Protein AF-A0A1H7ZBJ6-F1 (afdb_monomer_lite)

Secondary structure (DSSP, 8-state):
--EEEE-TTTTTTS---SS---TTSHHHHHHHHHHHHHGGGT-EEEEESSSSSEEEEEEEGGG-SSSEE-TTEEEEEEEEE-GGGTTSSHHHHHHHHHHHHHHHTT--EEEEEEESS--TTS--HHHHHHTT-EEEEEETTTEEEEEEESSTTPPPPEE-GGGSS-B-S--SEEEEE-TTSTTHHHHHHHHHHHHHHTT--EEEEE--SHHHHHT-SSS--SEEEEETTEEEESSPP-HHHHHHHHH------EEEEEHHHHHHHTT--GGGEEEEEEEETTS-EEEEEHHHHTT---EEEEEETTEEPPTTT-S-EEE-TTS-GGG---SEEEEEEEE--S-----BSEEEEHHHHHTTSPPEEETTEEEEEHHHHHHHHT--TT---EEEEETTS-EEEE-HHHHHT-EEESSSTT-S-EE-TTS-GGG-BSSEEEEEETTEEEE-HHHHHHHH--EEETTEEEEEHHHHHHHTTBPP-SEEEEEETTS-EEEEEGGGGGGEEEEE-TTS-EEEEETTS-GGG--BSEEEEEE-

InterPro domains:
  IPR000572 Oxidoreductase, molybdopterin-binding domain [PF00174] (250-341)
  IPR016181 Acyl-CoA N-acyltransferase [SSF55729] (65-116)
  IPR025685 YoaP-like domain [PF14268] (201-244)
  IPR036374 Oxidoreductase, molybdopterin-binding domain superfamily [G3DSA:3.90.420.10] (235-362)
  IPR036374 Oxidoreductase, molybdopterin-binding domain superfamily [SSF56524] (249-339)

Sequence (536 aa):
MNIITLTKNNLEQEHICCAISNSKDSQVASKKQWLYRTFDDGLVFKKCDVRGKCFIEYIPAEKAWSPIEGNGYMFINCLWVSGQFKGQGFSNLLLEECIKDSKEKGKNGLVVLSSKKKLPYLSDPGFLKHKGFLLADTAKPYYELMHLPFCENIAAPHFKRHVKTPHIAEPGFVLYYTNQCPFTAKYVPIIESLAKQKAIPFKSIRFETAEQAQNSPAPYTSYSLFYNGEFVTHEILNDKKFDKVLAGESTITVTGADFNKLLEKHKLSQDKLQSLRFEAVDGYSMEIPSELLANRQILLVYSVDSKPLTEKEAPIWVVIPEERAMYWVKNIQYIHLNETAASAAVAAGKITFMETAFQKLTSADYDGEKTVLGKELLETAGMNEKTAKLTIFAADGLIKSETFQILSSAQISTEGEYAPKITGDKIPEGMRVKNLLSICADENALVSFNSCLVATGSTTMGEKTGIAVSKLFKLLSMNEAEFYTFTAADGYTKDIAKSDIAKGIILMNDKGELETYFDGLPKNTCVRNLASIIAK

Radius of gyration: 27.86 Å; chains: 1; bounding box: 60×69×72 Å

Structure (mmCIF, N/CA/C/O backbone):
data_AF-A0A1H7ZBJ6-F1
#
_entry.id   AF-A0A1H7ZBJ6-F1
#
loop_
_atom_site.group_PDB
_atom_site.id
_atom_site.type_symbol
_atom_site.label_atom_id
_atom_site.label_alt_id
_atom_site.label_comp_id
_atom_site.label_asym_id
_atom_site.label_entity_id
_atom_site.label_seq_id
_atom_site.pdbx_PDB_ins_code
_atom_site.Cartn_x
_atom_site.Cartn_y
_atom_site.Cartn_z
_atom_site.occupancy
_atom_site.B_iso_or_equiv
_atom_site.auth_seq_id
_atom_site.auth_comp_id
_atom_site.auth_asym_id
_atom_site.auth_atom_id
_atom_site.pdbx_PDB_model_num
ATOM 1 N N . MET A 1 1 ? 2.958 20.334 13.384 1.00 86.50 1 MET A N 1
ATOM 2 C CA . MET A 1 1 ? 4.095 19.704 12.678 1.00 86.50 1 MET A CA 1
ATOM 3 C C . MET A 1 1 ? 4.821 20.792 11.915 1.00 86.50 1 MET A C 1
ATOM 5 O O . MET A 1 1 ? 4.167 21.474 11.136 1.00 86.50 1 MET A O 1
ATOM 9 N N . ASN A 1 2 ? 6.118 20.978 12.157 1.00 91.62 2 ASN A N 1
ATOM 10 C CA . ASN A 1 2 ? 6.912 21.977 11.437 1.00 91.62 2 ASN A CA 1
ATOM 11 C C . ASN A 1 2 ? 7.327 21.434 10.066 1.00 91.62 2 ASN A C 1
ATOM 13 O O . ASN A 1 2 ? 7.539 20.227 9.917 1.00 91.62 2 ASN A O 1
ATOM 17 N N . ILE A 1 3 ? 7.439 22.319 9.074 1.00 94.81 3 ILE A N 1
ATOM 18 C CA . ILE A 1 3 ? 7.886 21.980 7.720 1.00 94.81 3 ILE A CA 1
ATOM 19 C C . ILE A 1 3 ? 9.188 22.715 7.419 1.00 94.81 3 ILE A C 1
ATOM 21 O O . ILE A 1 3 ? 9.282 23.930 7.568 1.00 94.81 3 ILE A O 1
ATOM 25 N N . ILE A 1 4 ? 10.178 21.961 6.954 1.00 95.06 4 ILE A N 1
ATOM 26 C CA . ILE A 1 4 ? 11.468 22.454 6.484 1.00 95.06 4 ILE A CA 1
ATOM 27 C C . ILE A 1 4 ? 11.458 22.433 4.959 1.00 95.06 4 ILE A C 1
ATOM 29 O O . ILE A 1 4 ? 11.169 21.404 4.343 1.00 95.06 4 ILE A O 1
ATOM 33 N N . THR A 1 5 ? 11.816 23.561 4.351 1.00 96.56 5 THR A N 1
ATOM 34 C CA . THR A 1 5 ? 12.123 23.625 2.919 1.00 96.56 5 THR A CA 1
ATOM 35 C C . THR A 1 5 ? 13.613 23.366 2.728 1.00 96.56 5 THR A C 1
ATOM 37 O O . THR A 1 5 ? 14.450 24.029 3.348 1.00 96.56 5 THR A O 1
ATOM 40 N N . LEU A 1 6 ? 13.954 22.390 1.889 1.00 95.69 6 LEU A N 1
ATOM 41 C CA . LEU A 1 6 ? 15.343 22.144 1.527 1.00 95.69 6 LEU A CA 1
ATOM 42 C C . LEU A 1 6 ? 15.814 23.176 0.507 1.00 95.69 6 LEU A C 1
ATOM 44 O O . LEU A 1 6 ? 15.103 23.540 -0.425 1.00 95.69 6 LEU A O 1
ATOM 48 N N . THR A 1 7 ? 17.045 23.617 0.697 1.00 95.88 7 THR A N 1
ATOM 49 C CA . THR A 1 7 ? 17.756 24.597 -0.116 1.00 95.88 7 THR A CA 1
ATOM 50 C C . THR A 1 7 ? 19.194 24.126 -0.280 1.00 95.88 7 THR A C 1
ATOM 52 O O . THR A 1 7 ? 19.665 23.276 0.475 1.00 95.88 7 THR A O 1
ATOM 55 N N . LYS A 1 8 ? 19.949 24.724 -1.204 1.00 95.62 8 LYS A N 1
ATOM 56 C CA . LYS A 1 8 ? 21.386 24.436 -1.346 1.00 95.62 8 LYS A CA 1
ATOM 57 C C . LYS A 1 8 ? 22.181 24.629 -0.043 1.00 95.62 8 LYS A C 1
ATOM 59 O O . LYS A 1 8 ? 23.172 23.937 0.154 1.00 95.62 8 LYS A O 1
ATOM 64 N N . ASN A 1 9 ? 21.729 25.518 0.846 1.00 95.94 9 ASN A N 1
ATOM 65 C CA . ASN A 1 9 ? 22.443 25.877 2.074 1.00 95.94 9 ASN A CA 1
ATOM 66 C C . ASN A 1 9 ? 22.239 24.880 3.222 1.00 95.94 9 ASN A C 1
ATOM 68 O O . ASN A 1 9 ? 23.135 24.738 4.050 1.00 95.94 9 ASN A O 1
ATOM 72 N N . ASN A 1 10 ? 21.075 24.222 3.290 1.00 93.75 10 ASN A N 1
ATOM 73 C CA . ASN A 1 10 ? 20.746 23.271 4.360 1.00 93.75 10 ASN A CA 1
ATOM 74 C C . ASN A 1 10 ? 20.728 21.801 3.894 1.00 93.75 10 ASN A C 1
ATOM 76 O O . ASN A 1 10 ? 20.567 20.900 4.713 1.00 93.75 10 ASN A O 1
ATOM 80 N N . LEU A 1 11 ? 20.901 21.534 2.592 1.00 91.38 11 LEU A N 1
ATOM 81 C CA . LEU A 1 11 ? 20.806 20.188 2.015 1.00 91.38 11 LEU A CA 1
ATOM 82 C C . LEU A 1 11 ? 21.788 19.192 2.646 1.00 91.38 11 LEU A C 1
ATOM 84 O O . LEU A 1 11 ? 21.481 18.001 2.748 1.00 91.38 11 LEU A O 1
ATOM 88 N N . GLU A 1 12 ? 22.971 19.649 3.060 1.00 87.19 12 GLU A N 1
ATOM 89 C CA . GLU A 1 12 ? 23.971 18.757 3.643 1.00 87.19 12 GLU A CA 1
ATOM 90 C C . GLU A 1 12 ? 23.647 18.341 5.077 1.00 87.19 12 GLU A C 1
ATOM 92 O O . GLU A 1 12 ? 23.831 17.177 5.440 1.00 87.19 12 GLU A O 1
ATOM 97 N N . GLN A 1 13 ? 23.085 19.256 5.858 1.00 86.75 13 GLN A N 1
ATOM 98 C CA . GLN A 1 13 ? 22.700 19.047 7.249 1.00 86.75 13 GLN A CA 1
ATOM 99 C C . GLN A 1 13 ? 21.374 18.287 7.349 1.00 86.75 13 GLN A C 1
ATOM 101 O O . GLN A 1 13 ? 21.197 17.440 8.225 1.00 86.75 13 GLN A O 1
ATOM 106 N N . GLU A 1 14 ? 20.451 18.564 6.430 1.00 86.94 14 GLU A N 1
ATOM 107 C CA . GLU A 1 14 ? 19.115 17.996 6.452 1.00 86.94 14 GLU A CA 1
ATOM 108 C C . GLU A 1 14 ? 19.060 16.560 5.924 1.00 86.94 14 GLU A C 1
ATOM 110 O O . GLU A 1 14 ? 19.729 16.147 4.971 1.00 86.94 14 GLU A O 1
ATOM 115 N N . HIS A 1 15 ? 18.159 15.786 6.523 1.00 82.56 15 HIS A N 1
ATOM 116 C CA . HIS A 1 15 ? 17.803 14.465 6.030 1.00 82.56 15 HIS A CA 1
ATOM 117 C C . HIS A 1 15 ? 16.749 14.573 4.917 1.00 82.56 15 HIS A C 1
ATOM 119 O O . HIS A 1 15 ? 15.627 15.012 5.155 1.00 82.56 15 HIS A O 1
ATOM 125 N N . ILE A 1 16 ? 17.084 14.107 3.713 1.00 77.31 16 ILE A N 1
ATOM 126 C CA . ILE A 1 16 ? 16.251 14.245 2.500 1.00 77.31 16 ILE A CA 1
ATOM 127 C C . ILE A 1 16 ? 15.274 13.080 2.261 1.00 77.31 16 ILE A C 1
ATOM 129 O O . ILE A 1 16 ? 14.495 13.126 1.321 1.00 77.31 16 ILE A O 1
ATOM 133 N N . CYS A 1 17 ? 15.306 12.053 3.121 1.00 62.91 17 CYS A N 1
ATOM 134 C CA . CYS A 1 17 ? 14.456 10.857 3.104 1.00 62.91 17 CYS A CA 1
ATOM 135 C C . CYS A 1 17 ? 14.591 9.875 1.914 1.00 62.91 17 CYS A C 1
ATOM 137 O O . CYS A 1 17 ? 14.537 10.266 0.758 1.00 62.91 17 CYS A O 1
ATOM 139 N N . CYS A 1 18 ? 14.672 8.567 2.247 1.00 55.09 18 CYS A N 1
ATOM 140 C CA . CYS A 1 18 ? 13.941 7.408 1.672 1.00 55.09 18 CYS A CA 1
ATOM 141 C C . CYS A 1 18 ? 14.473 6.104 2.316 1.00 55.09 18 CYS A C 1
ATOM 143 O O . CYS A 1 18 ? 15.289 5.418 1.726 1.00 55.09 18 CYS A O 1
ATOM 145 N N . ALA A 1 19 ? 14.062 5.744 3.538 1.00 49.75 19 ALA A N 1
ATOM 146 C CA . ALA A 1 19 ? 14.487 4.493 4.213 1.00 49.75 19 ALA A CA 1
ATOM 147 C C . ALA A 1 19 ? 15.999 4.319 4.516 1.00 49.75 19 ALA A C 1
ATOM 149 O O . ALA A 1 19 ? 16.403 3.236 4.928 1.00 49.75 19 ALA A O 1
ATOM 150 N N . ILE A 1 20 ? 16.826 5.352 4.334 1.00 57.94 20 ILE A N 1
ATOM 151 C CA . ILE A 1 20 ? 18.286 5.248 4.449 1.00 57.94 20 ILE A CA 1
ATOM 152 C C . ILE A 1 20 ? 18.761 6.054 5.656 1.00 57.94 20 ILE A C 1
ATOM 154 O O . ILE A 1 20 ? 18.597 7.272 5.710 1.00 57.94 20 ILE A O 1
ATOM 158 N N . SER A 1 21 ? 19.326 5.367 6.646 1.00 55.25 21 SER A N 1
ATOM 159 C CA . SER A 1 21 ? 19.764 5.967 7.910 1.00 55.25 21 SER A CA 1
ATOM 160 C C . SER A 1 21 ? 21.128 6.659 7.811 1.00 55.25 21 SER A C 1
ATOM 162 O O . SER A 1 21 ? 21.400 7.564 8.600 1.00 55.25 21 SER A O 1
ATOM 164 N N . ASN A 1 22 ? 21.972 6.278 6.847 1.00 66.44 22 ASN A N 1
ATOM 165 C CA . ASN A 1 22 ? 23.372 6.696 6.769 1.00 66.44 22 ASN A CA 1
ATOM 166 C C . ASN A 1 22 ? 23.609 7.755 5.678 1.00 66.44 22 ASN A C 1
ATOM 168 O O . ASN A 1 22 ? 23.353 7.510 4.502 1.00 66.44 22 ASN A O 1
ATOM 172 N N . SER A 1 23 ? 24.162 8.912 6.054 1.00 64.56 23 SER A N 1
ATOM 173 C CA . SER A 1 23 ? 24.515 9.998 5.126 1.00 64.56 23 SER A CA 1
ATOM 174 C C . SER A 1 23 ? 25.633 9.637 4.143 1.00 64.56 23 SER A C 1
ATOM 176 O O . SER A 1 23 ? 25.748 10.283 3.106 1.00 64.56 23 SER A O 1
ATOM 178 N N . LYS A 1 24 ? 26.426 8.597 4.438 1.00 68.31 24 LYS A N 1
ATOM 179 C CA . LYS A 1 24 ? 27.480 8.068 3.556 1.00 68.31 24 LYS A CA 1
ATOM 180 C C . LYS A 1 24 ? 26.977 7.037 2.538 1.00 68.31 24 LYS A C 1
ATOM 182 O O . LYS A 1 24 ? 27.772 6.530 1.753 1.00 68.31 24 LYS A O 1
ATOM 187 N N . ASP A 1 25 ? 25.692 6.690 2.561 1.00 80.44 25 ASP A N 1
ATOM 188 C CA . ASP A 1 25 ? 25.102 5.768 1.589 1.00 80.44 25 ASP A CA 1
ATOM 189 C C . ASP A 1 25 ? 25.050 6.427 0.197 1.00 80.44 25 ASP A C 1
ATOM 191 O O . ASP A 1 25 ? 24.640 7.586 0.053 1.00 80.44 25 ASP A O 1
ATOM 195 N N . SER A 1 26 ? 25.445 5.683 -0.839 1.00 81.00 26 SER A N 1
ATOM 196 C CA . SER A 1 26 ? 25.474 6.158 -2.229 1.00 81.00 26 SER A CA 1
ATOM 197 C C . SER A 1 26 ? 24.111 6.655 -2.715 1.00 81.00 26 SER A C 1
ATOM 199 O O . SER A 1 26 ? 24.044 7.555 -3.556 1.00 81.00 26 SER A O 1
ATOM 201 N N . GLN A 1 27 ? 23.024 6.127 -2.153 1.00 86.94 27 GLN A N 1
ATOM 202 C CA . GLN A 1 27 ? 21.656 6.553 -2.427 1.00 86.94 27 GLN A CA 1
ATOM 203 C C . GLN A 1 27 ? 21.387 7.984 -1.949 1.00 86.94 27 GLN A C 1
ATOM 205 O O . GLN A 1 27 ? 20.770 8.771 -2.670 1.00 86.94 27 GLN A O 1
ATOM 210 N N . VAL A 1 28 ? 21.882 8.346 -0.759 1.00 86.12 28 VAL A N 1
ATOM 211 C CA . VAL A 1 28 ? 21.732 9.700 -0.205 1.00 86.12 28 VAL A CA 1
ATOM 212 C C . VAL A 1 28 ? 22.555 10.680 -1.026 1.00 86.12 28 VAL A C 1
ATOM 214 O O . VAL A 1 28 ? 22.013 11.684 -1.485 1.00 86.12 28 VAL A O 1
ATOM 217 N N . ALA A 1 29 ? 23.828 10.364 -1.271 1.00 87.44 29 ALA A N 1
ATOM 218 C CA . ALA A 1 29 ? 24.718 11.222 -2.049 1.00 87.44 29 ALA A CA 1
ATOM 219 C C . ALA A 1 29 ? 24.167 11.486 -3.462 1.00 87.44 29 ALA A C 1
ATOM 221 O O . ALA A 1 29 ? 24.087 12.637 -3.894 1.00 87.44 29 ALA A O 1
ATOM 222 N N . SER A 1 30 ? 23.699 10.437 -4.148 1.00 89.94 30 SER A N 1
ATOM 223 C CA . SER A 1 30 ? 23.127 10.545 -5.496 1.00 89.94 30 SER A CA 1
ATOM 224 C C . SER A 1 30 ? 21.881 11.432 -5.531 1.00 89.94 30 SER A C 1
ATOM 226 O O . SER A 1 30 ? 21.745 12.273 -6.421 1.00 89.94 30 SER A O 1
ATOM 228 N N . LYS A 1 31 ? 20.983 11.289 -4.547 1.00 92.62 31 LYS A N 1
ATOM 229 C CA . LYS A 1 31 ? 19.774 12.114 -4.460 1.00 92.62 31 LYS A CA 1
ATOM 230 C C . LYS A 1 31 ? 20.087 13.560 -4.086 1.00 92.62 31 LYS A C 1
ATOM 232 O O . LYS A 1 31 ? 19.508 14.453 -4.697 1.00 92.62 31 LYS A O 1
ATOM 237 N N . LYS A 1 32 ? 21.003 13.819 -3.142 1.00 92.00 32 LYS A N 1
ATOM 238 C CA . LYS A 1 32 ? 21.437 15.193 -2.822 1.00 92.00 32 LYS A CA 1
ATOM 239 C C . LYS A 1 32 ? 22.036 15.874 -4.041 1.00 92.00 32 LYS A C 1
ATOM 241 O O . LYS A 1 32 ? 21.672 17.005 -4.335 1.00 92.00 32 LYS A O 1
ATOM 246 N N . GLN A 1 33 ? 22.888 15.177 -4.788 1.00 92.75 33 GLN A N 1
ATOM 247 C CA . GLN A 1 33 ? 23.471 15.730 -6.006 1.00 92.75 33 GLN A CA 1
ATOM 248 C C . GLN A 1 33 ? 22.400 16.070 -7.050 1.00 92.75 33 GLN A C 1
ATOM 250 O O . GLN A 1 33 ? 22.479 17.129 -7.672 1.00 92.75 33 GLN A O 1
ATOM 255 N N . TRP A 1 34 ? 21.396 15.203 -7.224 1.00 94.31 34 TRP A N 1
ATOM 256 C CA . TRP A 1 34 ? 20.259 15.487 -8.098 1.00 94.31 34 TRP A CA 1
ATOM 257 C C . TRP A 1 34 ? 19.496 16.728 -7.611 1.00 94.31 34 TRP A C 1
ATOM 259 O O . TRP A 1 34 ? 19.429 17.707 -8.344 1.00 94.31 34 TRP A O 1
ATOM 269 N N . LEU A 1 35 ? 19.052 16.749 -6.346 1.00 95.38 35 LEU A N 1
ATOM 270 C CA . LEU A 1 35 ? 18.342 17.884 -5.735 1.00 95.38 35 LEU A CA 1
ATOM 271 C C . LEU A 1 35 ? 19.105 19.202 -5.902 1.00 95.38 35 LEU A C 1
ATOM 273 O O . LEU A 1 35 ? 18.533 20.191 -6.349 1.00 95.38 35 LEU A O 1
ATOM 277 N N . TYR A 1 36 ? 20.401 19.200 -5.585 1.00 95.44 36 TYR A N 1
ATOM 278 C CA . TYR A 1 36 ? 21.253 20.382 -5.656 1.00 95.44 36 TYR A CA 1
ATOM 279 C C . TYR A 1 36 ? 21.235 21.018 -7.048 1.00 95.44 36 TYR A C 1
ATOM 281 O O . TYR A 1 36 ? 21.128 22.237 -7.158 1.00 95.44 36 TYR A O 1
ATOM 289 N N . ARG A 1 37 ? 21.323 20.198 -8.103 1.00 94.81 37 ARG A N 1
ATOM 290 C CA . ARG A 1 37 ? 21.289 20.669 -9.494 1.00 94.81 37 ARG A CA 1
ATOM 291 C C . ARG A 1 37 ? 19.892 21.140 -9.887 1.00 94.81 37 ARG A C 1
ATOM 293 O O . ARG A 1 37 ? 19.753 22.188 -10.500 1.00 94.81 37 ARG A O 1
ATOM 300 N N . THR A 1 38 ? 18.856 20.391 -9.516 1.00 95.81 38 THR A N 1
ATOM 301 C CA . THR A 1 38 ? 17.484 20.678 -9.958 1.00 95.81 38 THR A CA 1
ATOM 302 C C . THR A 1 38 ? 16.829 21.832 -9.191 1.00 95.81 38 THR A C 1
ATOM 304 O O . THR A 1 38 ? 15.828 22.377 -9.651 1.00 95.81 38 THR A O 1
ATOM 307 N N . PHE A 1 39 ? 17.386 22.265 -8.054 1.00 97.38 39 PHE A N 1
ATOM 308 C CA . PHE A 1 39 ? 16.944 23.497 -7.390 1.00 97.38 39 PHE A CA 1
ATOM 309 C C . PHE A 1 39 ? 17.067 24.730 -8.298 1.00 97.38 39 PHE A C 1
ATOM 311 O O . PHE A 1 39 ? 16.209 25.606 -8.226 1.00 97.38 39 PHE A O 1
ATOM 318 N N . ASP A 1 40 ? 18.057 24.772 -9.199 1.00 96.31 40 ASP A N 1
ATOM 319 C CA . ASP A 1 40 ? 18.207 25.875 -10.165 1.00 96.31 40 ASP A CA 1
ATOM 320 C C . ASP A 1 40 ? 17.090 25.896 -11.223 1.00 96.31 40 ASP A C 1
ATOM 322 O O . ASP A 1 40 ? 16.774 26.946 -11.775 1.00 96.31 40 ASP A O 1
ATOM 326 N N . ASP A 1 41 ? 16.432 24.756 -11.454 1.00 96.81 41 ASP A N 1
ATOM 327 C CA . ASP A 1 41 ? 15.263 24.629 -12.331 1.00 96.81 41 ASP A CA 1
ATOM 328 C C . ASP A 1 41 ? 13.930 24.896 -11.597 1.00 96.81 41 ASP A C 1
ATOM 330 O O . ASP A 1 41 ? 12.846 24.695 -12.151 1.00 96.81 41 ASP A O 1
ATOM 334 N N . GLY A 1 42 ? 13.985 25.354 -10.340 1.00 97.06 42 GLY A N 1
ATOM 335 C CA . GLY A 1 42 ? 12.806 25.695 -9.542 1.00 97.06 42 GLY A CA 1
ATOM 336 C C . GLY A 1 42 ? 12.164 24.512 -8.814 1.00 97.06 42 GLY A C 1
ATOM 337 O O . GLY A 1 42 ? 11.011 24.619 -8.386 1.00 97.06 42 GLY A O 1
ATOM 338 N N . LEU A 1 43 ? 12.882 23.392 -8.661 1.00 98.19 43 LEU A N 1
ATOM 339 C CA . LEU A 1 43 ? 12.455 22.293 -7.795 1.00 98.19 43 LEU A CA 1
ATOM 340 C C . LEU A 1 43 ? 12.268 22.797 -6.356 1.00 98.19 43 LEU A C 1
ATOM 342 O O . LEU A 1 43 ? 13.128 23.478 -5.801 1.00 98.19 43 LEU A O 1
ATOM 346 N N . VAL A 1 44 ? 11.173 22.388 -5.726 1.00 98.38 44 VAL A N 1
ATOM 347 C CA . VAL A 1 44 ? 10.906 22.599 -4.308 1.00 98.38 44 VAL A CA 1
ATOM 348 C C . VAL A 1 44 ? 10.802 21.251 -3.615 1.00 98.38 44 VAL A C 1
ATOM 350 O O . VAL A 1 44 ? 10.107 20.344 -4.075 1.00 98.38 44 VAL A O 1
ATOM 353 N N . PHE A 1 45 ? 11.475 21.135 -2.474 1.00 97.50 45 PHE A N 1
ATOM 354 C CA . PHE A 1 45 ? 11.394 19.969 -1.608 1.00 97.50 45 PHE A CA 1
ATOM 355 C C . PHE A 1 45 ? 11.048 20.425 -0.192 1.00 97.50 45 PHE A C 1
ATOM 357 O O . PHE A 1 45 ? 11.847 21.095 0.464 1.00 97.50 45 PHE A O 1
ATOM 364 N N . LYS A 1 46 ? 9.859 20.056 0.286 1.00 96.56 46 LYS A N 1
ATOM 365 C CA . LYS A 1 46 ? 9.375 20.357 1.640 1.00 96.56 46 LYS A CA 1
ATOM 366 C C . LYS A 1 46 ? 9.239 19.060 2.426 1.00 96.56 46 LYS A C 1
ATOM 368 O O . LYS A 1 46 ? 8.646 18.103 1.935 1.00 96.56 46 LYS A O 1
ATOM 373 N N . LYS A 1 47 ? 9.744 19.021 3.656 1.00 94.50 47 LYS A N 1
ATOM 374 C CA . LYS A 1 47 ? 9.621 17.863 4.552 1.00 94.50 47 LYS A CA 1
ATOM 375 C C . LYS A 1 47 ? 9.109 18.257 5.923 1.00 94.50 47 LYS A C 1
ATOM 377 O O . LYS A 1 47 ? 9.371 19.358 6.388 1.00 94.50 47 LYS A O 1
ATOM 382 N N . CYS A 1 48 ? 8.444 17.329 6.592 1.00 92.94 48 CYS A N 1
ATOM 383 C CA . CYS A 1 48 ? 8.175 17.438 8.019 1.00 92.94 48 CYS A CA 1
ATOM 384 C C . CYS A 1 48 ? 9.516 17.471 8.779 1.00 92.94 48 CYS A C 1
ATOM 386 O O . CYS A 1 48 ? 10.478 16.810 8.366 1.00 92.94 48 CYS A O 1
ATOM 388 N N . ASP A 1 49 ? 9.598 18.225 9.874 1.00 91.88 49 ASP A N 1
ATOM 389 C CA . ASP A 1 49 ? 10.791 18.311 10.728 1.00 91.88 49 ASP A CA 1
ATOM 390 C C . ASP A 1 49 ? 10.969 17.052 11.592 1.00 91.88 49 ASP A C 1
ATOM 392 O O . ASP A 1 49 ? 10.839 17.044 12.812 1.00 91.88 49 ASP A O 1
ATOM 396 N N . VAL A 1 50 ? 11.160 15.930 10.906 1.00 86.94 50 VAL A N 1
ATOM 397 C CA . VAL A 1 50 ? 11.329 14.598 11.473 1.00 86.94 50 VAL A CA 1
ATOM 398 C C . VAL A 1 50 ? 12.295 13.812 10.600 1.00 86.94 50 VAL A C 1
ATOM 400 O O . VAL A 1 50 ? 12.436 14.043 9.392 1.00 86.94 50 VAL A O 1
ATOM 403 N N . ARG A 1 51 ? 12.938 12.807 11.189 1.00 82.25 51 ARG A N 1
ATOM 404 C CA . ARG A 1 51 ? 13.777 11.871 10.442 1.00 82.25 51 ARG A CA 1
ATOM 405 C C . ARG A 1 51 ? 12.927 10.717 9.916 1.00 82.25 51 ARG A C 1
ATOM 407 O O . ARG A 1 51 ? 12.826 9.668 10.542 1.00 82.25 51 ARG A O 1
ATOM 414 N N . GLY A 1 52 ? 12.291 10.906 8.762 1.00 78.19 52 GLY A N 1
ATOM 415 C CA . GLY A 1 52 ? 11.455 9.860 8.178 1.00 78.19 52 GLY A CA 1
ATOM 416 C C . GLY A 1 52 ? 10.821 10.202 6.837 1.00 78.19 52 GLY A C 1
ATOM 417 O O . GLY A 1 52 ? 11.146 11.205 6.207 1.00 78.19 52 GLY A O 1
ATOM 418 N N . LYS A 1 53 ? 9.916 9.322 6.400 1.00 85.50 53 LYS A N 1
ATOM 419 C CA . LYS A 1 53 ? 9.171 9.417 5.139 1.00 85.50 53 LYS A CA 1
ATOM 420 C C . LYS A 1 53 ? 7.954 10.320 5.315 1.00 85.50 53 LYS A C 1
ATOM 422 O O . LYS A 1 53 ? 6.860 9.809 5.534 1.00 85.50 53 LYS A O 1
ATOM 427 N N . CYS A 1 54 ? 8.185 11.633 5.290 1.00 91.62 54 CYS A N 1
ATOM 428 C CA . CYS A 1 54 ? 7.170 12.686 5.415 1.00 91.62 54 CYS A CA 1
ATOM 429 C C . CYS A 1 54 ? 7.618 13.922 4.616 1.00 91.62 54 CYS A C 1
ATOM 431 O O . CYS A 1 54 ? 8.241 14.828 5.169 1.00 91.62 54 CYS A O 1
ATOM 433 N N . PHE A 1 55 ? 7.394 13.926 3.300 1.00 95.25 55 PHE A N 1
ATOM 434 C CA . PHE A 1 55 ? 7.825 15.018 2.418 1.00 95.25 55 PHE A CA 1
ATOM 435 C C . PHE A 1 55 ? 7.000 15.117 1.128 1.00 95.25 55 PHE A C 1
ATOM 437 O O . PHE A 1 55 ? 6.299 14.175 0.747 1.00 95.25 55 PHE A O 1
ATOM 444 N N . ILE A 1 56 ? 7.125 16.261 0.455 1.00 97.69 56 ILE A N 1
ATOM 445 C CA . ILE A 1 56 ? 6.625 16.527 -0.891 1.00 97.69 56 ILE A CA 1
ATOM 446 C C . ILE A 1 56 ? 7.718 17.189 -1.742 1.00 97.69 56 ILE A C 1
ATOM 448 O O . ILE A 1 56 ? 8.452 18.064 -1.282 1.00 97.69 56 ILE A O 1
ATOM 452 N N . GLU A 1 57 ? 7.817 16.758 -2.993 1.00 97.44 57 GLU A N 1
ATOM 453 C CA . GLU A 1 57 ? 8.757 17.237 -4.000 1.00 97.44 57 GLU A CA 1
ATOM 454 C C . GLU A 1 57 ? 7.993 17.608 -5.271 1.00 97.44 57 GLU A C 1
ATOM 456 O O . GLU A 1 57 ? 7.234 16.791 -5.801 1.00 97.44 57 GLU A O 1
ATOM 461 N N . TYR A 1 58 ? 8.201 18.823 -5.773 1.00 98.62 58 TYR A N 1
ATOM 462 C CA . TYR A 1 58 ? 7.478 19.345 -6.929 1.00 98.62 58 TYR A CA 1
ATOM 463 C C . TYR A 1 58 ? 8.287 20.415 -7.680 1.00 98.62 58 TYR A C 1
ATOM 465 O O . TYR A 1 58 ? 9.175 21.041 -7.112 1.00 98.62 58 TYR A O 1
ATOM 473 N N . ILE A 1 59 ? 8.026 20.601 -8.974 1.00 98.62 59 ILE A N 1
ATOM 474 C CA . ILE A 1 59 ? 8.819 21.440 -9.897 1.00 98.62 59 ILE A CA 1
ATOM 475 C C . ILE A 1 59 ? 7.907 22.068 -10.965 1.00 98.62 59 ILE A C 1
ATOM 477 O O . ILE A 1 59 ? 6.857 21.488 -11.238 1.00 98.62 59 ILE A O 1
ATOM 481 N N . PRO A 1 60 ? 8.248 23.208 -11.602 1.00 98.69 60 PRO A N 1
ATOM 482 C CA . PRO A 1 60 ? 7.540 23.653 -12.803 1.00 98.69 60 PRO A CA 1
ATOM 483 C C . PRO A 1 60 ? 7.452 22.538 -13.851 1.00 98.69 60 PRO A C 1
ATOM 485 O O . PRO A 1 60 ? 8.453 21.882 -14.144 1.00 98.69 60 PRO A O 1
ATOM 488 N N . ALA A 1 61 ? 6.260 22.298 -14.402 1.00 98.12 61 ALA A N 1
ATOM 489 C CA . ALA A 1 61 ? 6.018 21.186 -15.321 1.00 98.12 61 ALA A CA 1
ATOM 490 C C . ALA A 1 61 ? 6.886 21.261 -16.592 1.00 98.12 61 ALA A C 1
ATOM 492 O O . ALA A 1 61 ? 7.288 20.232 -17.123 1.00 98.12 61 ALA A O 1
ATOM 493 N N . GLU A 1 62 ? 7.264 22.465 -17.024 1.00 97.31 62 GLU A N 1
ATOM 494 C CA . GLU A 1 62 ? 8.162 22.713 -18.160 1.00 97.31 62 GLU A CA 1
ATOM 495 C C . GLU A 1 62 ? 9.588 22.194 -17.914 1.00 97.31 62 GLU A C 1
ATOM 497 O O . GLU A 1 62 ? 10.328 21.886 -18.849 1.00 97.31 62 GLU A O 1
ATOM 502 N N . LYS A 1 63 ? 9.974 22.089 -16.639 1.00 98.00 63 LYS A N 1
ATOM 503 C CA . LYS A 1 63 ? 11.270 21.587 -16.168 1.00 98.00 63 LYS A CA 1
ATOM 504 C C . LYS A 1 63 ? 11.174 20.190 -15.560 1.00 98.00 63 LYS A C 1
ATOM 506 O O . LYS A 1 63 ? 12.186 19.632 -15.134 1.00 98.00 63 LYS A O 1
ATOM 511 N N . ALA A 1 64 ? 9.974 19.613 -15.512 1.00 97.50 64 ALA A N 1
ATOM 512 C CA . ALA A 1 64 ? 9.766 18.296 -14.946 1.00 97.50 64 ALA A CA 1
ATOM 513 C C . ALA A 1 64 ? 10.530 17.245 -15.747 1.00 97.50 64 ALA A C 1
ATOM 515 O O . ALA A 1 64 ? 10.525 17.238 -16.979 1.00 97.50 64 ALA A O 1
ATOM 516 N N . TRP A 1 65 ? 11.140 16.309 -15.026 1.00 97.94 65 TRP A N 1
ATOM 517 C CA . TRP A 1 65 ? 11.781 15.131 -15.597 1.00 97.94 65 TRP A CA 1
ATOM 518 C C . TRP A 1 65 ? 10.714 14.084 -15.942 1.00 97.94 65 TRP A C 1
ATOM 520 O O . TRP A 1 65 ? 10.761 12.954 -15.466 1.00 97.94 65 TRP A O 1
ATOM 530 N N . SER A 1 66 ? 9.699 14.477 -16.708 1.00 97.38 66 SER A N 1
ATOM 531 C CA . SER A 1 66 ? 8.562 13.641 -17.087 1.00 97.38 66 SER A CA 1
ATOM 532 C C . SER A 1 66 ? 8.094 14.022 -18.498 1.00 97.38 66 SER A C 1
ATOM 534 O O . SER A 1 66 ? 8.066 15.212 -18.816 1.00 97.38 66 SER A O 1
ATOM 536 N N . PRO A 1 67 ? 7.739 13.054 -19.362 1.00 97.75 67 PRO A N 1
ATOM 537 C CA . PRO A 1 67 ? 7.338 13.293 -20.750 1.00 97.75 67 PRO A CA 1
ATOM 538 C C . PRO A 1 67 ? 5.886 13.795 -20.839 1.00 97.75 67 PRO A C 1
ATOM 540 O O . PRO A 1 67 ? 5.008 13.149 -21.417 1.00 97.75 67 PRO A O 1
ATOM 543 N N . ILE A 1 68 ? 5.627 14.961 -20.250 1.00 98.38 68 ILE A N 1
ATOM 544 C CA . ILE A 1 68 ? 4.328 15.637 -20.256 1.00 98.38 68 ILE A CA 1
ATOM 545 C C . ILE A 1 68 ? 4.440 17.029 -20.876 1.00 98.38 68 ILE A C 1
ATOM 547 O O . ILE A 1 68 ? 5.512 17.631 -20.917 1.00 98.38 68 ILE A O 1
ATOM 551 N N . GLU A 1 69 ? 3.306 17.552 -21.316 1.00 97.81 69 GLU A N 1
ATOM 552 C CA . GLU A 1 69 ? 3.115 18.953 -21.666 1.00 97.81 69 GLU A CA 1
ATOM 553 C C . GLU A 1 69 ? 2.046 19.523 -20.733 1.00 97.81 69 GLU A C 1
ATOM 555 O O . GLU A 1 69 ? 0.897 19.073 -20.727 1.00 97.81 69 GLU A O 1
ATOM 560 N N . GLY A 1 70 ? 2.451 20.485 -19.906 1.00 95.12 70 GLY A N 1
ATOM 561 C CA . GLY A 1 70 ? 1.629 21.055 -18.840 1.00 95.12 70 GLY A CA 1
ATOM 562 C C . GLY A 1 70 ? 2.060 22.473 -18.487 1.00 95.12 70 GLY A C 1
ATOM 563 O O . GLY A 1 70 ? 2.238 22.783 -17.314 1.00 95.12 70 GLY A O 1
ATOM 564 N N . ASN A 1 71 ? 2.288 23.317 -19.495 1.00 95.50 71 ASN A N 1
ATOM 565 C CA . ASN A 1 71 ? 2.775 24.687 -19.306 1.00 95.50 71 ASN A CA 1
ATOM 566 C C . ASN A 1 71 ? 1.931 25.447 -18.267 1.00 95.50 71 ASN A C 1
ATOM 568 O O . ASN A 1 71 ? 0.699 25.417 -18.284 1.00 95.50 71 ASN A O 1
ATOM 572 N N . GLY A 1 72 ? 2.606 26.118 -17.339 1.00 96.19 72 GLY A N 1
ATOM 573 C CA . GLY A 1 72 ? 1.995 26.836 -16.227 1.00 96.19 72 GLY A CA 1
ATOM 574 C C . GLY A 1 72 ? 1.594 25.967 -15.031 1.00 96.19 72 GLY A C 1
ATOM 575 O O . GLY A 1 72 ? 1.209 26.532 -14.012 1.00 96.19 72 GLY A O 1
ATOM 576 N N . TYR A 1 73 ? 1.706 24.636 -15.082 1.00 98.56 73 TYR A N 1
ATOM 577 C CA . TYR A 1 73 ? 1.464 23.763 -13.924 1.00 98.56 73 TYR A CA 1
ATOM 578 C C . TYR A 1 73 ? 2.730 23.540 -13.077 1.00 98.56 73 TYR A C 1
ATOM 580 O O . TYR A 1 73 ? 3.859 23.741 -13.531 1.00 98.56 73 TYR A O 1
ATOM 588 N N . MET A 1 74 ? 2.545 23.079 -11.836 1.00 98.69 74 MET A N 1
ATOM 589 C CA . MET A 1 74 ? 3.602 22.435 -11.044 1.00 98.69 74 MET A CA 1
ATOM 590 C C . MET A 1 74 ? 3.417 20.920 -11.069 1.00 98.69 74 MET A C 1
ATOM 592 O O . MET A 1 74 ? 2.354 20.411 -10.720 1.00 98.69 74 MET A O 1
ATOM 596 N N . PHE A 1 75 ? 4.458 20.192 -11.453 1.00 98.75 75 PHE A N 1
ATOM 597 C CA . PHE A 1 75 ? 4.492 18.739 -11.423 1.00 98.75 75 PHE A CA 1
ATOM 598 C C . PHE A 1 75 ? 4.952 18.237 -10.055 1.00 98.75 75 PHE A C 1
ATOM 600 O O . PHE A 1 75 ? 6.046 18.570 -9.599 1.00 98.75 75 PHE A O 1
ATOM 607 N N . ILE A 1 76 ? 4.126 17.422 -9.403 1.00 98.75 76 ILE A N 1
ATOM 608 C CA . ILE A 1 76 ? 4.477 16.726 -8.166 1.00 98.75 76 ILE A CA 1
ATOM 609 C C . ILE A 1 76 ? 5.292 15.488 -8.541 1.00 98.75 76 ILE A C 1
ATOM 611 O O . ILE A 1 76 ? 4.752 14.502 -9.042 1.00 98.75 76 ILE A O 1
ATOM 615 N N . ASN A 1 77 ? 6.591 15.528 -8.254 1.00 96.81 77 ASN A N 1
ATOM 616 C CA . ASN A 1 77 ? 7.486 14.390 -8.449 1.00 96.81 77 ASN A CA 1
ATOM 617 C C . ASN A 1 77 ? 7.221 13.291 -7.416 1.00 96.81 77 ASN A C 1
ATOM 619 O O . ASN A 1 77 ? 7.272 12.103 -7.733 1.00 96.81 77 ASN A O 1
ATOM 623 N N . CYS A 1 78 ? 6.981 13.672 -6.158 1.00 95.31 78 CYS A N 1
ATOM 624 C CA . CYS A 1 78 ? 6.766 12.716 -5.080 1.00 95.31 78 CYS A CA 1
ATOM 625 C C . CYS A 1 78 ? 6.000 13.348 -3.916 1.00 95.31 78 CYS A C 1
ATOM 627 O O . CYS A 1 78 ? 6.328 14.443 -3.474 1.00 95.31 78 CYS A O 1
ATOM 629 N N . LEU A 1 79 ? 5.029 12.619 -3.373 1.00 96.31 79 LEU A N 1
ATOM 630 C CA . LEU A 1 79 ? 4.429 12.883 -2.069 1.00 96.31 79 LEU A CA 1
ATOM 631 C C . LEU A 1 79 ? 4.491 11.583 -1.273 1.00 96.31 79 LEU A C 1
ATOM 633 O O . LEU A 1 79 ? 3.849 10.596 -1.643 1.00 96.31 79 LEU A O 1
ATOM 637 N N . TRP A 1 80 ? 5.267 11.567 -0.190 1.00 92.12 80 TRP A N 1
ATOM 638 C CA . TRP A 1 80 ? 5.470 10.359 0.601 1.00 92.12 80 TRP A CA 1
ATOM 639 C C . TRP A 1 80 ? 5.300 10.635 2.091 1.00 92.12 80 TRP A C 1
ATOM 641 O O . TRP A 1 80 ? 6.147 11.256 2.732 1.00 92.12 80 TRP A O 1
ATOM 651 N N . VAL A 1 81 ? 4.224 10.075 2.649 1.00 91.00 81 VAL A N 1
ATOM 652 C CA . VAL A 1 81 ? 3.988 9.955 4.092 1.00 91.00 81 VAL A CA 1
ATOM 653 C C . VAL A 1 81 ? 3.792 8.476 4.439 1.00 91.00 81 VAL A C 1
ATOM 655 O O . VAL A 1 81 ? 2.943 7.813 3.845 1.00 91.00 81 VAL A O 1
ATOM 658 N N . SER A 1 82 ? 4.603 7.911 5.337 1.00 84.69 82 SER A N 1
ATOM 659 C CA . SER A 1 82 ? 4.499 6.487 5.715 1.00 84.69 82 SER A CA 1
ATOM 660 C C . SER A 1 82 ? 5.084 6.173 7.095 1.00 84.69 82 SER A C 1
ATOM 662 O O . SER A 1 82 ? 5.680 7.045 7.727 1.00 84.69 82 SE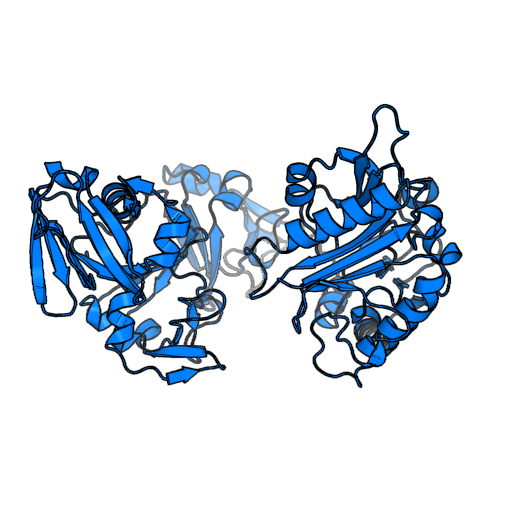R A O 1
ATOM 664 N N . GLY A 1 83 ? 4.930 4.918 7.533 1.00 82.88 83 GLY A N 1
ATOM 665 C CA . GLY A 1 83 ? 5.294 4.467 8.877 1.00 82.88 83 GLY A CA 1
ATOM 666 C C . GLY A 1 83 ? 4.413 5.135 9.929 1.00 82.88 83 GLY A C 1
ATOM 667 O O . GLY A 1 83 ? 3.271 5.498 9.630 1.00 82.88 83 GLY A O 1
ATOM 668 N N . GLN A 1 84 ? 4.992 5.423 11.096 1.00 81.88 84 GLN A N 1
ATOM 669 C CA . GLN A 1 84 ? 4.330 6.160 12.181 1.00 81.88 84 GLN A CA 1
ATOM 670 C C . GLN A 1 84 ? 3.646 7.468 11.744 1.00 81.88 84 GLN A C 1
ATOM 672 O O . GLN A 1 84 ? 2.675 7.871 12.363 1.00 81.88 84 GLN A O 1
ATOM 677 N N . PHE A 1 85 ? 4.093 8.122 10.666 1.00 84.81 85 PHE A N 1
ATOM 678 C CA . PHE A 1 85 ? 3.542 9.401 10.193 1.00 84.81 85 PHE A CA 1
ATOM 679 C C . PHE A 1 85 ? 2.247 9.263 9.370 1.00 84.81 85 PHE A C 1
ATOM 681 O O . PHE A 1 85 ? 1.594 10.263 9.060 1.00 84.81 85 PHE A O 1
ATOM 688 N N . LYS A 1 86 ? 1.874 8.043 8.966 1.00 83.56 86 LYS A N 1
ATOM 689 C CA . LYS A 1 86 ? 0.649 7.786 8.195 1.00 83.56 86 LYS A CA 1
ATOM 690 C C . LYS A 1 86 ? -0.586 7.949 9.090 1.00 83.56 86 LYS A C 1
ATOM 692 O O . LYS A 1 86 ? -0.546 7.632 10.268 1.00 83.56 86 LYS A O 1
ATOM 697 N N . GLY A 1 87 ? -1.693 8.441 8.528 1.00 83.62 87 GLY A N 1
ATOM 698 C CA . GLY A 1 87 ? -2.964 8.596 9.256 1.00 83.62 87 GLY A CA 1
ATOM 699 C C . GLY A 1 87 ? -3.059 9.845 10.142 1.00 83.62 87 GLY A C 1
ATOM 700 O O . GLY A 1 87 ? -4.138 10.157 10.621 1.00 83.62 87 GLY A O 1
ATOM 701 N N . GLN A 1 88 ? -1.975 10.612 10.286 1.00 88.69 88 GLN A N 1
ATOM 702 C CA . GLN A 1 88 ? -1.930 11.823 11.122 1.00 88.69 88 GLN A CA 1
ATOM 703 C C . GLN A 1 88 ? -2.231 13.130 10.359 1.00 88.69 88 GLN A C 1
ATOM 705 O O . GLN A 1 88 ? -2.000 14.224 10.861 1.00 88.69 88 GLN A O 1
ATOM 710 N N . GLY A 1 89 ? -2.679 13.045 9.102 1.00 91.56 89 GLY A N 1
ATOM 711 C CA . GLY A 1 89 ? -3.006 14.220 8.281 1.00 91.56 89 GLY A CA 1
ATOM 712 C C . GLY A 1 89 ? -1.817 14.945 7.629 1.00 91.56 89 GLY A C 1
ATOM 713 O O . GLY A 1 89 ? -2.033 15.898 6.884 1.00 91.56 89 GLY A O 1
ATOM 714 N N . PHE A 1 90 ? -0.569 14.494 7.807 1.00 93.88 90 PHE A N 1
ATOM 715 C CA . PHE A 1 90 ? 0.605 15.192 7.249 1.00 93.88 90 PHE A CA 1
ATOM 716 C C . PHE A 1 90 ? 0.655 15.246 5.717 1.00 93.88 90 PHE A C 1
ATOM 718 O O . PHE A 1 90 ? 1.225 16.179 5.159 1.00 93.88 90 PHE A O 1
ATOM 725 N N . SER A 1 91 ? 0.034 14.292 5.017 1.00 93.75 91 SER A N 1
ATOM 726 C CA . SER A 1 91 ? -0.084 14.356 3.554 1.00 93.75 91 SER A CA 1
ATOM 727 C C . SER A 1 91 ? -0.958 15.525 3.101 1.00 93.75 91 SER A C 1
ATOM 729 O O . SER A 1 91 ? -0.686 16.107 2.056 1.00 93.75 91 SER A O 1
ATOM 731 N N . ASN A 1 92 ? -1.976 15.886 3.891 1.00 95.12 92 ASN A N 1
ATOM 732 C CA . ASN A 1 92 ? -2.827 17.044 3.623 1.00 95.12 92 ASN A CA 1
ATOM 733 C C . ASN A 1 92 ? -2.032 18.329 3.825 1.00 95.12 92 ASN A C 1
ATOM 735 O O . ASN A 1 92 ? -1.972 19.141 2.913 1.00 95.12 92 ASN A O 1
ATOM 739 N N . LEU A 1 93 ? -1.337 18.436 4.960 1.00 96.56 93 LEU A N 1
ATOM 740 C CA . LEU A 1 93 ? -0.503 19.590 5.290 1.00 96.56 93 LEU A CA 1
ATOM 741 C C . LEU A 1 93 ? 0.550 19.873 4.202 1.00 96.56 93 LEU A C 1
ATOM 743 O O . LEU A 1 93 ? 0.689 21.000 3.738 1.00 96.56 93 LEU A O 1
ATOM 747 N N . LEU A 1 94 ? 1.279 18.843 3.762 1.00 97.88 94 LEU A N 1
ATOM 748 C CA . LEU A 1 94 ? 2.300 18.982 2.717 1.00 97.88 94 LEU A CA 1
ATOM 749 C C . LEU A 1 94 ? 1.695 19.364 1.357 1.00 97.88 94 LEU A C 1
ATOM 751 O O . LEU A 1 94 ? 2.276 20.169 0.629 1.00 97.88 94 LEU A O 1
ATOM 755 N N . LEU A 1 95 ? 0.538 18.797 1.007 1.00 98.50 95 LEU A N 1
ATOM 756 C CA . LEU A 1 95 ? -0.157 19.132 -0.234 1.00 98.50 95 LEU A CA 1
ATOM 757 C C . LEU A 1 95 ? -0.698 20.569 -0.209 1.00 98.50 95 LEU A C 1
ATOM 759 O O . LEU A 1 95 ? -0.551 21.281 -1.197 1.00 98.50 95 LEU A O 1
ATOM 763 N N . GLU A 1 96 ? -1.268 21.018 0.908 1.00 98.12 96 GLU A N 1
ATOM 764 C CA . GLU A 1 96 ? -1.738 22.397 1.104 1.00 98.12 96 GLU A CA 1
ATOM 765 C C . GLU A 1 96 ? -0.590 23.404 0.963 1.00 98.12 96 GLU A C 1
ATOM 767 O O . GLU A 1 96 ? -0.728 24.405 0.260 1.00 98.12 96 GLU A O 1
ATOM 772 N N . GLU A 1 97 ? 0.579 23.093 1.526 1.00 98.12 97 GLU A N 1
ATOM 773 C CA . GLU A 1 97 ? 1.796 23.893 1.364 1.00 98.12 97 GLU A CA 1
ATOM 774 C C . GLU A 1 97 ? 2.298 23.962 -0.084 1.00 98.12 97 GLU A C 1
ATOM 776 O O . GLU A 1 97 ? 2.840 24.989 -0.503 1.00 98.12 97 GLU A O 1
ATOM 781 N N . CYS A 1 98 ? 2.136 22.883 -0.852 1.00 98.62 98 CYS A N 1
ATOM 782 C CA . CYS A 1 98 ? 2.443 22.862 -2.280 1.00 98.62 98 CYS A CA 1
ATOM 783 C C . CYS A 1 98 ? 1.427 23.688 -3.082 1.00 98.62 98 CYS A C 1
ATOM 785 O O . CYS A 1 98 ? 1.826 24.467 -3.948 1.00 98.62 98 CYS A O 1
ATOM 787 N N . ILE A 1 99 ? 0.130 23.579 -2.769 1.00 98.69 99 ILE A N 1
ATOM 788 C CA . ILE A 1 99 ? -0.934 24.371 -3.403 1.00 98.69 99 ILE A CA 1
ATOM 789 C C . ILE A 1 99 ? -0.698 25.863 -3.166 1.00 98.69 99 ILE A C 1
ATOM 791 O O . ILE A 1 99 ? -0.738 26.641 -4.119 1.00 98.69 99 ILE A O 1
ATOM 795 N N . LYS A 1 100 ? -0.426 26.259 -1.919 1.00 98.44 100 LYS A N 1
ATOM 796 C CA . LYS A 1 100 ? -0.174 27.653 -1.542 1.00 98.44 100 LYS A CA 1
ATOM 797 C C . LYS A 1 100 ? 1.024 28.232 -2.297 1.00 98.44 100 LYS A C 1
ATOM 799 O O . LYS A 1 100 ? 0.863 29.217 -3.009 1.00 98.44 100 LYS A O 1
ATOM 804 N N . ASP A 1 101 ? 2.180 27.572 -2.218 1.00 98.44 101 ASP A N 1
ATOM 805 C CA . ASP A 1 101 ? 3.404 27.999 -2.914 1.00 98.44 101 ASP A CA 1
ATOM 806 C C . ASP A 1 101 ? 3.208 28.067 -4.440 1.00 98.44 101 ASP A C 1
ATOM 808 O O . ASP A 1 101 ? 3.680 28.987 -5.102 1.00 98.44 101 ASP A O 1
ATOM 812 N N . SER A 1 102 ? 2.455 27.125 -5.015 1.00 98.44 102 SER A N 1
ATOM 813 C CA . SER A 1 102 ? 2.167 27.119 -6.454 1.00 98.44 102 SER A CA 1
ATOM 814 C C . SER A 1 102 ? 1.257 28.280 -6.870 1.00 98.44 102 SER A C 1
ATOM 816 O O . SER A 1 102 ? 1.490 28.890 -7.913 1.00 98.44 102 SER A O 1
ATOM 818 N N . LYS A 1 103 ? 0.251 28.628 -6.055 1.00 98.25 103 LYS A N 1
ATOM 819 C CA . LYS A 1 103 ? -0.608 29.801 -6.286 1.00 98.25 103 LYS A CA 1
ATOM 820 C C . LYS A 1 103 ? 0.171 31.110 -6.174 1.00 98.25 103 LYS A C 1
ATOM 822 O O . LYS A 1 103 ? 0.020 31.969 -7.034 1.00 98.25 103 LYS A O 1
ATOM 827 N N . GLU A 1 104 ? 1.036 31.242 -5.169 1.00 98.12 104 GLU A N 1
ATOM 828 C CA . GLU A 1 104 ? 1.914 32.412 -4.998 1.00 98.12 104 GLU A CA 1
ATOM 829 C C . GLU A 1 104 ? 2.861 32.599 -6.196 1.00 98.12 104 GLU A C 1
ATOM 831 O O . GLU A 1 104 ? 3.141 33.724 -6.601 1.00 98.12 104 GLU A O 1
ATOM 836 N N . LYS A 1 105 ? 3.282 31.498 -6.831 1.00 97.50 105 LYS A N 1
ATOM 837 C CA . LYS A 1 105 ? 4.070 31.491 -8.077 1.00 97.50 105 LYS A CA 1
ATOM 838 C C . LYS A 1 105 ? 3.244 31.706 -9.352 1.00 97.50 105 LYS A C 1
ATOM 840 O O . LYS A 1 105 ? 3.790 31.575 -10.447 1.00 97.50 105 LYS A O 1
ATOM 845 N N . GLY A 1 106 ? 1.946 31.990 -9.236 1.00 96.81 106 GLY A N 1
ATOM 846 C CA . GLY A 1 106 ? 1.057 32.238 -10.374 1.00 96.81 106 GLY A CA 1
ATOM 847 C C . GLY A 1 106 ? 0.826 31.014 -11.263 1.00 96.81 106 GLY A C 1
ATOM 848 O O . GLY A 1 106 ? 0.625 31.159 -12.467 1.00 96.81 106 GLY A O 1
ATOM 849 N N . LYS A 1 107 ? 0.912 29.800 -10.707 1.00 97.69 107 LYS A N 1
ATOM 850 C CA . LYS A 1 107 ? 0.729 28.556 -11.466 1.00 97.69 107 LYS A CA 1
ATOM 851 C C . LYS A 1 107 ? -0.754 28.251 -11.670 1.00 97.69 107 LYS A C 1
ATOM 853 O O . LYS A 1 107 ? -1.589 28.567 -10.828 1.00 97.69 107 LYS A O 1
ATOM 858 N N . ASN A 1 108 ? -1.068 27.574 -12.769 1.00 96.94 108 ASN A N 1
ATOM 859 C CA . ASN A 1 108 ? -2.436 27.241 -13.173 1.00 96.94 108 ASN A CA 1
ATOM 860 C C . ASN A 1 108 ? -3.030 26.052 -12.397 1.00 96.94 108 ASN A C 1
ATOM 862 O O . ASN A 1 108 ? -4.241 25.828 -12.424 1.00 96.94 108 ASN A O 1
ATOM 866 N N . GLY A 1 109 ? -2.185 25.265 -11.731 1.00 98.19 109 GLY A N 1
ATOM 867 C CA . GLY A 1 109 ? -2.589 24.078 -10.991 1.00 98.19 109 GLY A CA 1
ATOM 868 C C . GLY A 1 109 ? -1.427 23.141 -10.685 1.00 98.19 109 GLY A C 1
ATOM 869 O O . GLY A 1 109 ? -0.264 23.440 -10.976 1.00 98.19 109 GLY A O 1
ATOM 870 N N . LEU A 1 110 ? -1.761 21.972 -10.140 1.00 98.81 110 LEU A N 1
ATOM 871 C CA . LEU A 1 110 ? -0.826 20.866 -9.917 1.00 98.81 110 LEU A CA 1
ATOM 872 C C . LEU A 1 110 ? -1.075 19.739 -10.916 1.00 98.81 110 LEU A C 1
ATOM 874 O O . LEU A 1 110 ? -2.207 19.528 -11.337 1.00 98.81 110 LEU A O 1
ATOM 878 N N . VAL A 1 111 ? -0.036 18.990 -11.259 1.00 98.75 111 VAL A N 1
ATOM 879 C CA . VAL A 1 111 ? -0.116 17.788 -12.093 1.00 98.75 111 VAL A CA 1
ATOM 880 C C . VAL A 1 111 ? 0.734 16.680 -11.481 1.00 98.75 111 VAL A C 1
ATOM 882 O O . VAL A 1 111 ? 1.776 16.943 -10.885 1.00 98.75 111 VAL A O 1
ATOM 885 N N . VAL A 1 112 ? 0.277 15.436 -11.565 1.00 98.75 112 VAL A N 1
ATOM 886 C CA . VAL A 1 112 ? 0.930 14.294 -10.923 1.00 98.75 112 VAL A CA 1
ATOM 887 C C . VAL A 1 112 ? 0.661 13.004 -11.690 1.00 98.75 112 VAL A C 1
ATOM 889 O O . VAL A 1 112 ? -0.427 12.793 -12.227 1.00 98.75 112 VAL A O 1
ATOM 892 N N . LEU A 1 113 ? 1.659 12.122 -11.719 1.00 98.38 113 LEU A N 1
ATOM 893 C CA . LEU A 1 113 ? 1.529 10.791 -12.301 1.00 98.38 113 LEU A CA 1
ATOM 894 C C . LEU A 1 113 ? 0.884 9.806 -11.308 1.00 98.38 113 LEU A C 1
ATOM 896 O O . LEU A 1 113 ? 1.289 9.702 -10.144 1.00 98.38 113 LEU A O 1
ATOM 900 N N . SER A 1 114 ? -0.106 9.059 -11.787 1.00 98.44 114 SER A N 1
ATOM 901 C CA . SER A 1 114 ? -0.879 8.062 -11.044 1.00 98.44 114 SER A CA 1
ATOM 902 C C . SER A 1 114 ? -1.260 6.878 -11.955 1.00 98.44 114 SER A C 1
ATOM 904 O O . SER A 1 114 ? -0.652 6.652 -13.005 1.00 98.44 114 SER A O 1
ATOM 906 N N . SER A 1 115 ? -2.232 6.081 -11.524 1.00 96.88 115 SER A N 1
ATOM 907 C CA . SER A 1 115 ? -2.766 4.903 -12.209 1.00 96.88 115 SER A CA 1
ATOM 908 C C . SER A 1 115 ? -4.176 4.602 -11.700 1.00 96.88 115 SER A C 1
ATOM 910 O O . SER A 1 115 ? -4.522 5.012 -10.599 1.00 96.88 115 SER A O 1
ATOM 912 N N . LYS A 1 116 ? -4.964 3.799 -12.430 1.00 89.44 116 LYS A N 1
ATOM 913 C CA . LYS A 1 116 ? -6.360 3.457 -12.058 1.00 89.44 116 LYS A CA 1
ATOM 914 C C . LYS A 1 116 ? -6.531 2.909 -10.636 1.00 89.44 116 LYS A C 1
ATOM 916 O O . LYS A 1 116 ? -7.532 3.176 -9.975 1.00 89.44 116 LYS A O 1
ATOM 921 N N . LYS A 1 117 ? -5.559 2.114 -10.185 1.00 91.75 117 LYS A N 1
ATOM 922 C CA . LYS A 1 117 ? -5.449 1.570 -8.825 1.00 91.75 117 LYS A CA 1
ATOM 923 C C . LYS A 1 117 ? -4.099 1.947 -8.234 1.00 91.75 117 LYS A C 1
ATOM 925 O O . LYS A 1 117 ? -3.179 2.276 -8.981 1.00 91.75 117 LYS A O 1
ATOM 930 N N . LYS A 1 118 ? -3.952 1.869 -6.911 1.00 92.56 118 LYS A N 1
ATOM 931 C CA . LYS A 1 118 ? -2.661 2.112 -6.263 1.00 92.56 118 LYS A CA 1
ATOM 932 C C . LYS A 1 118 ? -1.621 1.098 -6.754 1.00 92.56 118 LYS A C 1
ATOM 934 O O . LYS A 1 118 ? -1.771 -0.099 -6.529 1.00 92.56 118 LYS A O 1
ATOM 939 N N . LEU A 1 119 ? -0.558 1.594 -7.382 1.00 92.06 119 LEU A N 1
ATOM 940 C CA . LEU A 1 119 ? 0.625 0.817 -7.752 1.00 92.06 119 LEU A CA 1
ATOM 941 C C . LEU A 1 119 ? 1.859 1.323 -6.987 1.00 92.06 119 LEU A C 1
ATOM 943 O O . LEU A 1 119 ? 1.881 2.488 -6.563 1.00 92.06 119 LEU A O 1
ATOM 947 N N . PRO A 1 120 ? 2.889 0.481 -6.779 1.00 92.00 120 PRO A N 1
ATOM 948 C CA . PRO A 1 120 ? 4.133 0.917 -6.155 1.00 92.00 120 PRO A CA 1
ATOM 949 C C . PRO A 1 120 ? 4.732 2.113 -6.895 1.00 92.00 120 PRO A C 1
ATOM 951 O O . PRO A 1 120 ? 4.669 2.183 -8.117 1.00 92.00 120 PRO A O 1
ATOM 954 N N . TYR A 1 121 ? 5.298 3.060 -6.149 1.00 92.06 121 TYR A N 1
ATOM 955 C CA . TYR A 1 121 ? 5.964 4.265 -6.668 1.00 92.06 121 TYR A CA 1
ATOM 956 C C . TYR A 1 121 ? 5.114 5.270 -7.473 1.00 92.06 121 TYR A C 1
ATOM 958 O O . TYR A 1 121 ? 5.615 6.350 -7.777 1.00 92.06 121 TYR A O 1
ATOM 966 N N . LEU A 1 122 ? 3.839 4.986 -7.752 1.00 96.12 122 LEU A N 1
ATOM 967 C CA . LEU A 1 122 ? 2.893 5.938 -8.348 1.00 96.12 122 LEU A CA 1
ATOM 968 C C . LEU A 1 122 ? 1.979 6.550 -7.286 1.00 96.12 122 LEU A C 1
ATOM 970 O O . LEU A 1 122 ? 1.751 5.952 -6.229 1.00 96.12 122 LEU A O 1
ATOM 974 N N . SER A 1 123 ? 1.444 7.742 -7.544 1.00 96.31 123 SER A N 1
ATOM 975 C CA . SER A 1 123 ? 0.549 8.419 -6.599 1.00 96.31 123 SER A CA 1
ATOM 976 C C . SER A 1 123 ? -0.773 7.672 -6.448 1.00 96.31 123 SER A C 1
ATOM 978 O O . SER A 1 123 ? -1.253 7.049 -7.392 1.00 96.31 123 SER A O 1
ATOM 980 N N . ASP A 1 124 ? -1.349 7.694 -5.245 1.00 96.25 124 ASP A N 1
ATOM 981 C CA . ASP A 1 124 ? -2.595 6.980 -4.951 1.00 96.25 124 ASP A CA 1
ATOM 982 C C . ASP A 1 124 ? -3.807 7.687 -5.591 1.00 96.25 124 ASP A C 1
ATOM 984 O O . ASP A 1 124 ? -4.118 8.812 -5.186 1.00 96.25 124 ASP A O 1
ATOM 988 N N . PRO A 1 125 ? -4.511 7.057 -6.551 1.00 94.81 125 PRO A N 1
ATOM 989 C CA . PRO A 1 125 ? -5.632 7.694 -7.240 1.00 94.81 125 PRO A CA 1
ATOM 990 C C . PRO A 1 125 ? -6.816 7.989 -6.311 1.00 94.81 125 PRO A C 1
ATOM 992 O O . PRO A 1 125 ? -7.532 8.963 -6.534 1.00 94.81 125 PRO A O 1
ATOM 995 N N . GLY A 1 126 ? -7.039 7.183 -5.267 1.00 96.00 126 GLY A N 1
ATOM 996 C CA . GLY A 1 126 ? -8.128 7.395 -4.313 1.00 96.00 126 GLY A CA 1
ATOM 997 C C . GLY A 1 126 ? -7.893 8.652 -3.480 1.00 96.00 126 GLY A C 1
ATOM 998 O O . GLY A 1 126 ? -8.780 9.497 -3.359 1.00 96.00 126 GLY A O 1
ATOM 999 N N . PHE A 1 127 ? -6.662 8.823 -2.988 1.00 94.88 127 PHE A N 1
ATOM 1000 C CA . PHE A 1 127 ? -6.254 10.040 -2.282 1.00 94.88 127 PHE A CA 1
ATOM 1001 C C . PHE A 1 127 ? -6.352 11.283 -3.177 1.00 94.88 127 PHE A C 1
ATOM 1003 O O . PHE A 1 127 ? -6.902 12.298 -2.756 1.00 94.88 127 PHE A O 1
ATOM 1010 N N . LEU A 1 128 ? -5.856 11.204 -4.416 1.00 98.12 128 LEU A N 1
ATOM 1011 C CA . LEU A 1 128 ? -5.880 12.328 -5.354 1.00 98.12 128 LEU A CA 1
ATOM 1012 C C . LEU A 1 128 ? -7.312 12.766 -5.692 1.00 98.12 128 LEU A C 1
ATOM 1014 O O . LEU A 1 128 ? -7.618 13.954 -5.592 1.00 98.12 128 LEU A O 1
ATOM 1018 N N . LYS A 1 129 ? -8.209 11.822 -6.007 1.00 97.94 129 LYS A N 1
ATOM 1019 C CA . LYS A 1 129 ? -9.632 12.115 -6.264 1.00 97.94 129 LYS A CA 1
ATOM 1020 C C . LYS A 1 129 ? -10.306 12.753 -5.053 1.00 97.94 129 LYS A C 1
ATOM 1022 O O . LYS A 1 129 ? -11.004 13.749 -5.199 1.00 97.94 129 LYS A O 1
ATOM 1027 N N . HIS A 1 130 ? -10.045 12.235 -3.852 1.00 96.69 130 HIS A N 1
ATOM 1028 C CA . HIS A 1 130 ? -10.550 12.828 -2.613 1.00 96.69 130 HIS A CA 1
ATOM 1029 C C . HIS A 1 130 ? -10.057 14.273 -2.405 1.00 96.69 130 HIS A C 1
ATOM 1031 O O . HIS A 1 130 ? -10.767 15.092 -1.829 1.00 96.69 130 HIS A O 1
ATOM 1037 N N . LYS A 1 131 ? -8.863 14.610 -2.909 1.00 97.00 131 LYS A N 1
ATOM 1038 C CA . LYS A 1 131 ? -8.306 15.972 -2.911 1.00 97.00 131 LYS A CA 1
ATOM 1039 C C . LYS A 1 131 ? -8.726 16.833 -4.104 1.00 97.00 131 LYS A C 1
ATOM 1041 O O . LYS A 1 131 ? -8.210 17.936 -4.251 1.00 97.00 131 LYS A O 1
ATOM 1046 N N . GLY A 1 132 ? -9.662 16.364 -4.926 1.00 97.25 132 GLY A N 1
ATOM 1047 C CA . GLY A 1 132 ? -10.214 17.123 -6.047 1.00 97.25 132 GLY A CA 1
ATOM 1048 C C . GLY A 1 132 ? -9.366 17.090 -7.319 1.00 97.25 132 GLY A C 1
ATOM 1049 O O . GLY A 1 132 ? -9.628 17.866 -8.232 1.00 97.25 132 GLY A O 1
ATOM 1050 N N . PHE A 1 133 ? -8.360 16.213 -7.409 1.00 98.38 133 PHE A N 1
ATOM 1051 C CA . PHE A 1 133 ? -7.657 16.007 -8.674 1.00 98.38 133 PHE A CA 1
ATOM 1052 C C . PHE A 1 133 ? -8.579 15.324 -9.688 1.00 98.38 133 PHE A C 1
ATOM 1054 O O . PHE A 1 133 ? -9.275 14.353 -9.378 1.00 98.38 133 PHE A O 1
ATOM 1061 N N . LEU A 1 134 ? -8.508 15.796 -10.925 1.00 97.69 134 LEU A N 1
ATOM 1062 C CA . LEU A 1 134 ? -9.239 15.301 -12.079 1.00 97.69 134 LEU A CA 1
ATOM 1063 C C . LEU A 1 134 ? -8.305 14.480 -12.974 1.00 97.69 134 LEU A C 1
ATOM 1065 O O . LEU A 1 134 ? -7.093 14.705 -12.997 1.00 97.69 134 LEU A O 1
ATOM 1069 N N . LEU A 1 135 ? -8.860 13.519 -13.713 1.00 98.38 135 LEU A N 1
ATOM 1070 C CA . LEU A 1 135 ? -8.117 12.806 -14.751 1.00 98.38 135 LEU A CA 1
ATOM 1071 C C . LEU A 1 135 ? -7.880 13.757 -15.930 1.00 98.38 135 LEU A C 1
ATOM 1073 O O . LEU A 1 135 ? -8.840 14.254 -16.511 1.00 98.38 135 LEU A O 1
ATOM 1077 N N . ALA A 1 136 ? -6.616 13.988 -16.273 1.00 97.94 136 ALA A N 1
ATOM 1078 C CA . ALA A 1 136 ? -6.222 14.845 -17.384 1.00 97.94 136 ALA A CA 1
ATOM 1079 C C . ALA A 1 136 ? -5.982 14.028 -18.660 1.00 97.94 136 ALA A C 1
ATOM 1081 O O . ALA A 1 136 ? -6.434 14.401 -19.739 1.00 97.94 136 ALA A O 1
ATOM 1082 N N . ASP A 1 137 ? -5.281 12.895 -18.534 1.00 98.62 137 ASP A N 1
ATOM 1083 C CA . ASP A 1 137 ? -4.881 12.079 -19.677 1.00 98.62 137 ASP A CA 1
ATOM 1084 C C . ASP A 1 137 ? -4.466 10.649 -19.268 1.00 98.62 137 ASP A C 1
ATOM 1086 O O . ASP A 1 137 ? -4.255 10.359 -18.090 1.00 98.62 137 ASP A O 1
ATOM 1090 N N . THR A 1 138 ? -4.320 9.740 -20.237 1.00 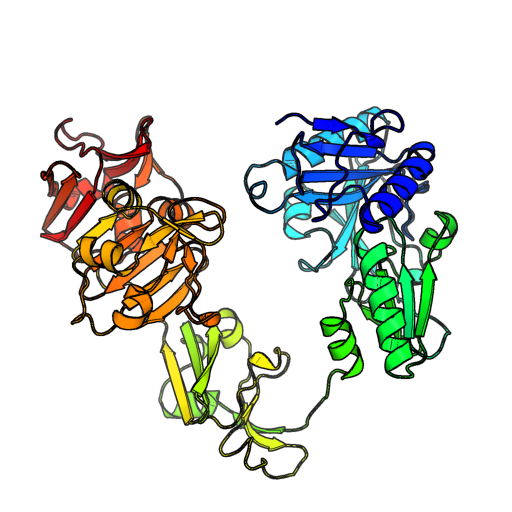98.44 138 THR A N 1
ATOM 1091 C CA . THR A 1 138 ? -3.906 8.341 -20.013 1.00 98.44 138 THR A CA 1
ATOM 1092 C C . THR A 1 138 ? -2.820 7.876 -20.986 1.00 98.44 138 THR A C 1
ATOM 1094 O O . THR A 1 138 ? -2.725 8.354 -22.121 1.00 98.44 138 THR A O 1
ATOM 1097 N N . ALA A 1 139 ? -2.003 6.917 -20.552 1.00 97.44 139 ALA A N 1
ATOM 1098 C CA . ALA A 1 139 ? -1.017 6.226 -21.379 1.00 97.44 139 ALA A CA 1
ATOM 1099 C C . ALA A 1 139 ? -0.947 4.738 -21.000 1.00 97.44 139 ALA A C 1
ATOM 1101 O O . ALA A 1 139 ? -1.113 4.364 -19.835 1.00 97.44 139 ALA A O 1
ATOM 1102 N N . LYS A 1 140 ? -0.697 3.867 -21.984 1.00 93.75 140 LYS A N 1
ATOM 1103 C CA . LYS A 1 140 ? -0.485 2.437 -21.729 1.00 93.75 140 LYS A CA 1
ATOM 1104 C C . LYS A 1 140 ? 0.772 2.228 -20.864 1.00 93.75 140 LYS A C 1
ATOM 1106 O O . LYS A 1 140 ? 1.682 3.051 -20.915 1.00 93.75 140 LYS A O 1
ATOM 1111 N N . PRO A 1 141 ? 0.862 1.123 -20.107 1.00 93.06 141 PRO A N 1
ATOM 1112 C CA . PRO A 1 141 ? -0.182 0.110 -19.916 1.00 93.06 141 PRO A CA 1
ATOM 1113 C C . PRO A 1 141 ? -1.291 0.521 -18.931 1.00 93.06 141 PRO A C 1
ATOM 1115 O O . PRO A 1 141 ? -2.413 0.036 -19.053 1.00 93.06 141 PRO A O 1
ATOM 1118 N N . TYR A 1 142 ? -1.019 1.418 -17.978 1.00 95.75 142 TYR A N 1
ATOM 1119 C CA . TYR A 1 142 ? -1.968 1.763 -16.902 1.00 95.75 142 TYR A CA 1
ATOM 1120 C C . TYR A 1 142 ? -1.788 3.172 -16.315 1.00 95.75 142 TYR A C 1
ATOM 1122 O O . TYR A 1 142 ? -2.342 3.465 -15.251 1.00 95.75 142 TYR A O 1
ATOM 1130 N N . TYR A 1 143 ? -0.988 4.027 -16.953 1.00 98.19 143 TYR A N 1
ATOM 1131 C CA . TYR A 1 143 ? -0.666 5.346 -16.421 1.00 98.19 143 TYR A CA 1
ATOM 1132 C C . TYR A 1 143 ? -1.832 6.315 -16.588 1.00 98.19 143 TYR A C 1
ATOM 1134 O O . TYR A 1 143 ? -2.436 6.421 -17.658 1.00 98.19 143 TYR A O 1
ATOM 1142 N N . GLU A 1 144 ? -2.090 7.072 -15.528 1.00 98.56 144 GLU A N 1
ATOM 1143 C CA . GLU A 1 144 ? -3.015 8.197 -15.519 1.00 98.56 144 GLU A CA 1
ATOM 1144 C C . GLU A 1 144 ? -2.243 9.464 -15.154 1.00 98.56 144 GLU A C 1
ATOM 1146 O O . GLU A 1 144 ? -1.462 9.478 -14.200 1.00 98.56 144 GLU A O 1
ATOM 1151 N N . LEU A 1 145 ? -2.459 10.535 -15.910 1.00 98.69 145 LEU A N 1
ATOM 1152 C CA . LEU A 1 145 ? -2.029 11.872 -15.536 1.00 98.69 145 LEU A CA 1
ATOM 1153 C C . LEU A 1 145 ? -3.205 12.550 -14.847 1.00 98.69 145 LEU A C 1
ATOM 1155 O O . LEU A 1 145 ? -4.282 12.667 -15.430 1.00 98.69 145 LEU A O 1
ATOM 1159 N N . MET A 1 146 ? -3.012 12.986 -13.608 1.00 98.69 146 MET A N 1
ATOM 1160 C CA . MET A 1 146 ? -4.041 13.680 -12.844 1.00 98.69 146 MET A CA 1
ATOM 1161 C C . MET A 1 146 ? -3.630 15.124 -12.595 1.00 98.69 146 MET A C 1
ATOM 1163 O O . MET A 1 146 ? -2.449 15.405 -12.394 1.00 98.69 146 MET A O 1
ATOM 1167 N N . HIS A 1 147 ? -4.595 16.039 -12.574 1.00 98.56 147 HIS A N 1
ATOM 1168 C CA . HIS A 1 147 ? -4.330 17.454 -12.337 1.00 98.56 147 HIS A CA 1
ATOM 1169 C C . HIS A 1 147 ? -5.346 18.092 -11.388 1.00 98.56 147 HIS A C 1
ATOM 1171 O O . HIS A 1 147 ? -6.503 17.688 -11.334 1.00 98.56 147 HIS A O 1
ATOM 1177 N N . LEU A 1 148 ? -4.898 19.092 -10.635 1.00 98.38 148 LEU A N 1
ATOM 1178 C CA . LEU A 1 148 ? -5.720 19.934 -9.772 1.00 98.38 148 LEU A CA 1
ATOM 1179 C C . LEU A 1 148 ? -5.660 21.367 -10.321 1.00 98.38 148 LEU A C 1
ATOM 1181 O O . LEU A 1 148 ? -4.681 22.066 -10.041 1.00 98.38 148 LEU A O 1
ATOM 1185 N N . PRO A 1 149 ? -6.631 21.801 -11.142 1.00 97.12 149 PRO A N 1
ATOM 1186 C CA . PRO A 1 149 ? -6.666 23.166 -11.660 1.00 97.12 149 PRO A CA 1
ATOM 1187 C C . PRO A 1 149 ? -6.996 24.169 -10.543 1.00 97.12 149 PRO A C 1
ATOM 1189 O O . PRO A 1 149 ? -7.806 23.887 -9.662 1.00 97.12 149 PRO A O 1
ATOM 1192 N N . PHE A 1 150 ? -6.373 25.349 -10.570 1.00 96.56 150 PHE A N 1
ATOM 1193 C CA . PHE A 1 150 ? -6.667 26.444 -9.631 1.00 96.56 150 PHE A CA 1
ATOM 1194 C C . PHE A 1 150 ? -7.627 27.490 -10.197 1.00 96.56 150 PHE A C 1
ATOM 1196 O O . PHE A 1 150 ? -8.220 28.238 -9.423 1.00 96.56 150 PHE A O 1
ATOM 1203 N N . CYS A 1 151 ? -7.775 27.522 -11.521 1.00 88.38 151 CYS A N 1
ATOM 1204 C CA . CYS A 1 151 ? -8.657 28.423 -12.250 1.00 88.38 151 CYS A CA 1
ATOM 1205 C C . CYS A 1 151 ? -9.550 27.617 -13.197 1.00 88.38 151 CYS A C 1
ATOM 1207 O O . CYS A 1 151 ? -9.180 26.527 -13.644 1.00 88.38 151 CYS A O 1
ATOM 1209 N N . GLU A 1 152 ? -10.710 28.172 -13.533 1.00 85.88 152 GLU A N 1
ATOM 1210 C CA . GLU A 1 152 ? -11.593 27.611 -14.554 1.00 85.88 152 GLU A CA 1
ATOM 1211 C C . GLU A 1 152 ? -11.003 27.801 -15.963 1.00 85.88 152 GLU A C 1
ATOM 1213 O O . GLU A 1 152 ? -10.212 28.714 -16.202 1.00 85.88 152 GLU A O 1
ATOM 1218 N N . ASN A 1 153 ? -11.395 26.940 -16.908 1.00 83.81 153 ASN A N 1
ATOM 1219 C CA . ASN A 1 153 ? -11.027 27.014 -18.332 1.00 83.81 153 ASN A CA 1
ATOM 1220 C C . ASN A 1 153 ? -9.520 26.928 -18.659 1.00 83.81 153 ASN A C 1
ATOM 1222 O O . ASN A 1 153 ? -9.094 27.345 -19.736 1.00 83.81 153 ASN A O 1
ATOM 1226 N N . ILE A 1 154 ? -8.703 26.353 -17.773 1.00 88.19 154 ILE A N 1
ATOM 1227 C CA . ILE A 1 154 ? -7.303 26.031 -18.081 1.00 88.19 154 ILE A CA 1
ATOM 1228 C C . ILE A 1 154 ? -7.223 24.733 -18.896 1.00 88.19 154 ILE A C 1
ATOM 1230 O O . ILE A 1 154 ? -7.854 23.733 -18.552 1.00 88.19 154 ILE A O 1
ATOM 1234 N N . ALA A 1 155 ? -6.397 24.732 -19.948 1.00 92.38 155 ALA A N 1
ATOM 1235 C CA . ALA A 1 155 ? -6.090 23.532 -20.720 1.00 92.38 155 ALA A CA 1
ATOM 1236 C C . ALA A 1 155 ? -5.459 22.444 -19.832 1.00 92.38 155 ALA A C 1
ATOM 1238 O O . ALA A 1 155 ? -4.464 22.685 -19.146 1.00 92.38 155 ALA A O 1
ATOM 1239 N N . ALA A 1 156 ? -6.036 21.242 -19.857 1.00 96.25 156 ALA A N 1
ATOM 1240 C CA . ALA A 1 156 ? -5.537 20.119 -19.075 1.00 96.25 156 ALA A CA 1
ATOM 1241 C C . ALA A 1 156 ? -4.134 19.689 -19.556 1.00 96.25 156 ALA A C 1
ATOM 1243 O O . ALA A 1 156 ? -3.881 19.671 -20.764 1.00 96.25 156 ALA A O 1
ATOM 1244 N N . PRO A 1 157 ? -3.216 19.330 -18.638 1.00 97.69 157 PRO A N 1
ATOM 1245 C CA . PRO A 1 157 ? -1.923 18.779 -19.013 1.00 97.69 157 PRO A CA 1
ATOM 1246 C C . PRO A 1 157 ? -2.106 17.389 -19.629 1.00 97.69 157 PRO A C 1
ATOM 1248 O O . PRO A 1 157 ? -3.055 16.673 -19.314 1.00 97.69 157 PRO A O 1
ATOM 1251 N N . HIS A 1 158 ? -1.170 16.971 -20.469 1.00 98.50 158 HIS A N 1
ATOM 1252 C CA . HIS A 1 158 ? -1.258 15.685 -21.160 1.00 98.50 158 HIS A CA 1
ATOM 1253 C C . HIS A 1 158 ? 0.115 15.055 -21.372 1.00 98.50 158 HIS A C 1
ATOM 1255 O O . HIS A 1 158 ? 1.151 15.716 -21.269 1.00 98.50 158 HIS A O 1
ATOM 1261 N N . PHE A 1 159 ? 0.132 13.752 -21.636 1.00 98.62 159 PHE A N 1
ATOM 1262 C CA . PHE A 1 159 ? 1.353 13.047 -21.998 1.00 98.62 159 PHE A CA 1
ATOM 1263 C C . PHE A 1 159 ? 1.812 13.452 -23.395 1.00 98.62 159 PHE A C 1
ATOM 1265 O O . PHE A 1 159 ? 1.001 13.568 -24.318 1.00 98.62 159 PHE A O 1
ATOM 1272 N N . LYS A 1 160 ? 3.130 13.544 -23.592 1.00 97.94 160 LYS A N 1
ATOM 1273 C CA . LYS A 1 160 ? 3.690 13.634 -24.941 1.00 97.94 160 LYS A CA 1
ATOM 1274 C C . LYS A 1 160 ? 3.294 12.402 -25.756 1.00 97.94 160 LYS A C 1
ATOM 1276 O O . LYS A 1 160 ? 3.231 11.280 -25.252 1.00 97.94 160 LYS A O 1
ATOM 1281 N N . ARG A 1 161 ? 3.067 12.593 -27.056 1.00 96.75 161 ARG A N 1
ATOM 1282 C CA . ARG A 1 161 ? 2.514 11.548 -27.936 1.00 96.75 161 ARG A CA 1
ATOM 1283 C C . ARG A 1 161 ? 3.326 10.244 -27.949 1.00 96.75 161 ARG A C 1
ATOM 1285 O O . ARG A 1 161 ? 2.730 9.173 -28.025 1.00 96.75 161 ARG A O 1
ATOM 1292 N N . HIS A 1 162 ? 4.655 10.320 -27.866 1.00 95.19 162 HIS A N 1
ATOM 1293 C CA . HIS A 1 162 ? 5.533 9.149 -27.981 1.00 95.19 162 HIS A CA 1
ATOM 1294 C C . HIS A 1 162 ? 5.438 8.180 -26.792 1.00 95.19 162 HIS A C 1
ATOM 1296 O O . HIS A 1 162 ? 5.710 7.000 -26.969 1.00 95.19 162 HIS A O 1
ATOM 1302 N N . VAL A 1 163 ? 4.983 8.625 -25.614 1.00 96.19 163 VAL A N 1
ATOM 1303 C CA . VAL A 1 163 ? 4.859 7.751 -24.429 1.00 96.19 163 VAL A CA 1
ATOM 1304 C C . VAL A 1 163 ? 3.478 7.123 -24.256 1.00 96.19 163 VAL A C 1
ATOM 1306 O O . VAL A 1 163 ? 3.246 6.391 -23.297 1.00 96.19 163 VAL A O 1
ATOM 1309 N N . LYS A 1 164 ? 2.543 7.378 -25.181 1.00 96.44 164 LYS A N 1
ATOM 1310 C CA . LYS A 1 164 ? 1.186 6.808 -25.135 1.00 96.44 164 LYS A CA 1
ATOM 1311 C C . LYS A 1 164 ? 1.179 5.285 -25.169 1.00 96.44 164 LYS A C 1
ATOM 1313 O O . LYS A 1 164 ? 0.312 4.667 -24.557 1.00 96.44 164 LYS A O 1
ATOM 1318 N N . THR A 1 165 ? 2.118 4.705 -25.908 1.00 93.25 165 THR A N 1
ATOM 1319 C CA . THR A 1 165 ? 2.363 3.264 -25.979 1.00 93.25 165 THR A CA 1
ATOM 1320 C C . THR A 1 165 ? 3.865 3.059 -25.818 1.00 93.25 165 THR A C 1
ATOM 1322 O O . THR A 1 165 ? 4.579 3.189 -26.809 1.00 93.25 165 THR A O 1
ATOM 1325 N N . PRO A 1 166 ? 4.348 2.832 -24.584 1.00 93.50 166 PRO A N 1
ATOM 1326 C CA . PRO A 1 166 ? 5.770 2.674 -24.319 1.00 93.50 166 PRO A CA 1
ATOM 1327 C C . PRO A 1 166 ? 6.370 1.529 -25.130 1.00 93.50 166 PRO A C 1
ATOM 1329 O O . PRO A 1 166 ? 5.898 0.399 -25.030 1.00 93.50 166 PRO A O 1
ATOM 1332 N N . HIS A 1 167 ? 7.400 1.831 -25.914 1.00 94.19 167 HIS A N 1
ATOM 1333 C CA . HIS A 1 167 ? 8.120 0.862 -26.733 1.00 94.19 167 HIS A CA 1
ATOM 1334 C C . HIS A 1 167 ? 9.526 1.390 -27.045 1.00 94.19 167 HIS A C 1
ATOM 1336 O O . HIS A 1 167 ? 9.726 2.606 -27.126 1.00 94.19 167 HIS A O 1
ATOM 1342 N N . ILE A 1 168 ? 10.489 0.487 -27.234 1.00 96.62 168 ILE A N 1
ATOM 1343 C CA . ILE A 1 168 ? 11.866 0.810 -27.644 1.00 96.62 168 ILE A CA 1
ATOM 1344 C C . ILE A 1 168 ? 12.316 -0.093 -28.796 1.00 96.62 168 ILE A C 1
ATOM 1346 O O . ILE A 1 168 ? 11.768 -1.169 -28.993 1.00 96.62 168 ILE A O 1
ATOM 1350 N N . ALA A 1 169 ? 13.327 0.323 -29.557 1.00 93.38 169 ALA A N 1
ATOM 1351 C CA . ALA A 1 169 ? 13.826 -0.483 -30.676 1.00 93.38 169 ALA A CA 1
ATOM 1352 C C . ALA A 1 169 ? 14.846 -1.546 -30.231 1.00 93.38 169 ALA A C 1
ATOM 1354 O O . ALA A 1 169 ? 15.145 -2.488 -30.965 1.00 93.38 169 ALA A O 1
ATOM 1355 N N . GLU A 1 170 ? 15.432 -1.374 -29.049 1.00 91.75 170 GLU A N 1
ATOM 1356 C CA . GLU A 1 170 ? 16.544 -2.175 -28.573 1.00 91.75 170 GLU A CA 1
ATOM 1357 C C . GLU A 1 170 ? 16.125 -3.594 -28.133 1.00 91.75 170 GLU A C 1
ATOM 1359 O O . GLU A 1 170 ? 15.160 -3.759 -27.378 1.00 91.75 170 GLU A O 1
ATOM 1364 N N . PRO A 1 171 ? 16.879 -4.633 -28.548 1.00 86.94 171 PRO A N 1
ATOM 1365 C CA . PRO A 1 171 ? 16.669 -5.997 -28.084 1.00 86.94 171 PRO A CA 1
ATOM 1366 C C . PRO A 1 171 ? 17.265 -6.222 -26.686 1.00 86.94 171 PRO A C 1
ATOM 1368 O O . PRO A 1 171 ? 18.155 -5.497 -26.236 1.00 86.94 171 PRO A O 1
ATOM 1371 N N . GLY A 1 172 ? 16.832 -7.297 -26.026 1.00 90.69 172 GLY A N 1
ATOM 1372 C CA . GLY A 1 172 ? 17.280 -7.658 -24.682 1.00 90.69 172 GLY A CA 1
ATOM 1373 C C . GLY A 1 172 ? 16.677 -6.764 -23.602 1.00 90.69 172 GLY A C 1
ATOM 1374 O O . GLY A 1 172 ? 15.693 -6.062 -23.839 1.00 90.69 172 GLY A O 1
ATOM 1375 N N . PHE A 1 173 ? 17.241 -6.823 -22.393 1.00 97.00 173 PHE A N 1
ATOM 1376 C CA . PHE A 1 173 ? 16.782 -5.979 -21.294 1.00 97.00 173 PHE A CA 1
ATOM 1377 C C . PHE A 1 173 ? 17.393 -4.583 -21.384 1.00 97.00 173 PHE A C 1
ATOM 1379 O O . PHE A 1 173 ? 18.618 -4.438 -21.410 1.00 97.00 173 PHE A O 1
ATOM 1386 N N . VAL A 1 174 ? 16.543 -3.556 -21.352 1.00 98.44 174 VAL A N 1
ATOM 1387 C CA . VAL A 1 174 ? 16.976 -2.156 -21.293 1.00 98.44 174 VAL A CA 1
ATOM 1388 C C . VAL A 1 174 ? 16.247 -1.429 -20.174 1.00 98.44 174 VAL A C 1
ATOM 1390 O O . VAL A 1 174 ? 15.020 -1.380 -20.137 1.00 98.44 174 VAL A O 1
ATOM 1393 N N . LEU A 1 175 ? 17.009 -0.857 -19.249 1.00 98.50 175 LEU A N 1
ATOM 1394 C CA . LEU A 1 175 ? 16.503 -0.097 -18.117 1.00 98.50 175 LEU A CA 1
ATOM 1395 C C . LEU A 1 175 ? 16.784 1.393 -18.295 1.00 98.50 175 LEU A C 1
ATOM 1397 O O . LEU A 1 175 ? 17.941 1.798 -18.333 1.00 98.50 175 LEU A O 1
ATOM 1401 N N . TYR A 1 176 ? 15.738 2.212 -18.282 1.00 98.56 176 TYR A N 1
ATOM 1402 C CA . TYR A 1 176 ? 15.841 3.669 -18.204 1.00 98.56 176 TYR A CA 1
ATOM 1403 C C . TYR A 1 176 ? 15.569 4.137 -16.776 1.00 98.56 176 TYR A C 1
ATOM 1405 O O . TYR A 1 176 ? 14.611 3.678 -16.152 1.00 98.56 176 TYR A O 1
ATOM 1413 N N . TYR A 1 177 ? 16.393 5.032 -16.234 1.00 98.25 177 TYR A N 1
ATOM 1414 C CA . TYR A 1 177 ? 16.232 5.476 -14.847 1.00 98.25 177 TYR A CA 1
ATOM 1415 C C . TYR A 1 177 ? 16.812 6.867 -14.575 1.00 98.25 177 TYR A C 1
ATOM 1417 O O . TYR A 1 177 ? 17.586 7.417 -15.360 1.00 98.25 177 TYR A O 1
ATOM 1425 N N . THR A 1 178 ? 16.473 7.422 -13.410 1.00 96.25 178 THR A N 1
ATOM 1426 C CA . THR A 1 178 ? 17.069 8.657 -12.879 1.00 96.25 178 THR A CA 1
ATOM 1427 C C . THR A 1 178 ? 17.513 8.462 -11.433 1.00 96.25 178 THR A C 1
ATOM 1429 O O . THR A 1 178 ? 17.064 7.551 -10.734 1.00 96.25 178 THR A O 1
ATOM 1432 N N . ASN A 1 179 ? 18.341 9.383 -10.942 1.00 92.62 179 ASN A N 1
ATOM 1433 C CA . ASN A 1 179 ? 18.664 9.496 -9.517 1.00 92.62 179 ASN A CA 1
ATOM 1434 C C . ASN A 1 179 ? 17.645 10.356 -8.736 1.00 92.62 179 ASN A C 1
ATOM 1436 O O . ASN A 1 179 ? 17.898 10.715 -7.584 1.00 92.62 179 ASN A O 1
ATOM 1440 N N . GLN A 1 180 ? 16.482 10.676 -9.327 1.00 93.06 180 GLN A N 1
ATOM 1441 C CA . GLN A 1 180 ? 15.389 11.335 -8.607 1.00 93.06 180 GLN A CA 1
ATOM 1442 C C . GLN A 1 180 ? 14.865 10.437 -7.482 1.00 93.06 180 GLN A C 1
ATOM 1444 O O . GLN A 1 180 ? 14.586 10.931 -6.392 1.00 93.06 180 GLN A O 1
ATOM 1449 N N . CYS A 1 181 ? 14.767 9.125 -7.697 1.00 91.88 181 CYS A N 1
ATOM 1450 C CA . CYS A 1 181 ? 14.499 8.191 -6.612 1.00 91.88 181 CYS A CA 1
ATOM 1451 C C . CYS A 1 181 ? 15.833 7.650 -6.074 1.00 91.88 181 CYS A C 1
ATOM 1453 O O . CYS A 1 181 ? 16.563 7.017 -6.831 1.00 91.88 181 CYS A O 1
ATOM 1455 N N . PRO A 1 182 ? 16.166 7.825 -4.783 1.00 90.25 182 PRO A N 1
ATOM 1456 C CA . PRO A 1 182 ? 17.453 7.379 -4.237 1.00 90.25 182 PRO A CA 1
ATOM 1457 C C . PRO A 1 182 ? 17.670 5.864 -4.347 1.00 90.25 182 PRO A C 1
ATOM 1459 O O . PRO A 1 182 ? 18.809 5.419 -4.437 1.00 90.25 182 PRO A O 1
ATOM 1462 N N . PHE A 1 183 ? 16.600 5.063 -4.383 1.00 90.44 183 PHE A N 1
ATOM 1463 C CA . PHE A 1 183 ? 16.695 3.604 -4.464 1.00 90.44 183 PHE A CA 1
ATOM 1464 C C . PHE A 1 183 ? 17.372 3.099 -5.743 1.00 90.44 183 PHE A C 1
ATOM 1466 O O . PHE A 1 183 ? 17.944 2.008 -5.736 1.00 90.44 183 PHE A O 1
ATOM 1473 N N . THR A 1 184 ? 17.347 3.870 -6.833 1.00 93.38 184 THR A N 1
ATOM 1474 C CA . THR A 1 184 ? 17.962 3.459 -8.102 1.00 93.38 184 THR A CA 1
ATOM 1475 C C . THR A 1 184 ? 19.482 3.358 -7.982 1.00 93.38 184 THR A C 1
ATOM 1477 O O . THR A 1 184 ? 20.067 2.404 -8.486 1.00 93.38 184 THR A O 1
ATOM 1480 N N . ALA A 1 185 ? 20.118 4.238 -7.204 1.00 91.38 185 ALA A N 1
ATOM 1481 C CA . ALA A 1 185 ? 21.561 4.209 -6.962 1.00 91.38 185 ALA A CA 1
ATOM 1482 C C . ALA A 1 185 ? 22.040 2.939 -6.234 1.00 91.38 185 ALA A C 1
ATOM 1484 O O . ALA A 1 185 ? 23.213 2.585 -6.327 1.00 91.38 185 ALA A O 1
ATOM 1485 N N . LYS A 1 186 ? 21.144 2.242 -5.521 1.00 90.56 186 LYS A N 1
ATOM 1486 C CA . LYS A 1 186 ? 21.426 0.935 -4.915 1.00 90.56 186 LYS A CA 1
ATOM 1487 C C . LYS A 1 186 ? 21.040 -0.214 -5.832 1.00 90.56 186 LYS A C 1
ATOM 1489 O O . LYS A 1 186 ? 21.826 -1.136 -6.024 1.00 90.56 186 LYS A O 1
ATOM 1494 N N . TYR A 1 187 ? 19.811 -0.202 -6.338 1.00 93.88 187 TYR A N 1
ATOM 1495 C CA . TYR A 1 187 ? 19.250 -1.385 -6.978 1.00 93.88 187 TYR A CA 1
ATOM 1496 C C . TYR A 1 187 ? 19.664 -1.550 -8.439 1.00 93.88 187 TYR A C 1
ATOM 1498 O O . TYR A 1 187 ? 19.754 -2.689 -8.884 1.00 93.88 187 TYR A O 1
ATOM 1506 N N . VAL A 1 188 ? 19.993 -0.470 -9.159 1.00 96.44 188 VAL A N 1
ATOM 1507 C CA . VAL A 1 188 ? 20.493 -0.577 -10.540 1.00 96.44 188 VAL A CA 1
ATOM 1508 C C . VAL A 1 188 ? 21.841 -1.319 -10.606 1.00 96.44 188 VAL A C 1
ATOM 1510 O O . VAL A 1 188 ? 21.926 -2.296 -11.346 1.00 96.44 188 VAL A O 1
ATOM 1513 N N . PRO A 1 189 ? 22.853 -1.005 -9.773 1.00 95.25 189 PRO A N 1
ATOM 1514 C CA . PRO A 1 189 ? 24.088 -1.797 -9.745 1.00 95.25 189 PRO A CA 1
ATOM 1515 C C . PRO A 1 189 ? 23.885 -3.273 -9.363 1.00 95.25 189 PRO A C 1
ATOM 1517 O O . PRO A 1 189 ? 24.596 -4.152 -9.849 1.00 95.25 189 PRO A O 1
ATOM 1520 N N . ILE A 1 190 ? 22.911 -3.567 -8.491 1.00 94.69 190 ILE A N 1
ATOM 1521 C CA . ILE A 1 190 ? 22.599 -4.944 -8.075 1.00 94.69 190 ILE A CA 1
ATOM 1522 C C . ILE A 1 190 ? 22.074 -5.758 -9.260 1.00 94.69 190 ILE A C 1
ATOM 1524 O O . ILE A 1 190 ? 22.578 -6.851 -9.516 1.00 94.69 190 ILE A O 1
ATOM 1528 N N . ILE A 1 191 ? 21.089 -5.234 -9.993 1.00 95.81 191 ILE A N 1
ATOM 1529 C CA . ILE A 1 191 ? 20.511 -5.940 -11.146 1.00 95.81 191 ILE A CA 1
ATOM 1530 C C . ILE A 1 191 ? 21.496 -6.028 -12.316 1.00 95.81 191 ILE A C 1
ATOM 1532 O O . ILE A 1 191 ? 21.536 -7.061 -12.974 1.00 95.81 191 ILE A O 1
ATOM 1536 N N . GLU A 1 192 ? 22.344 -5.015 -12.535 1.00 96.75 192 GLU A N 1
ATOM 1537 C CA . GLU A 1 192 ? 23.432 -5.076 -13.523 1.00 96.75 192 GLU A CA 1
ATOM 1538 C C . GLU A 1 192 ? 24.410 -6.209 -13.200 1.00 96.75 192 GLU A C 1
ATOM 1540 O O . GLU A 1 192 ? 24.762 -7.007 -14.072 1.00 96.75 192 GLU A O 1
ATOM 1545 N N . SER A 1 193 ? 24.823 -6.311 -11.932 1.00 95.69 193 SER A N 1
ATOM 1546 C CA . SER A 1 193 ? 25.710 -7.379 -11.468 1.00 95.69 193 SER A CA 1
ATOM 1547 C C . SER A 1 193 ? 25.057 -8.752 -11.618 1.00 95.69 193 SER A C 1
ATOM 1549 O O . SER A 1 193 ? 25.687 -9.680 -12.122 1.00 95.69 193 SER A O 1
ATOM 1551 N N . LEU A 1 194 ? 23.777 -8.874 -11.261 1.00 93.00 194 LEU A N 1
ATOM 1552 C CA . LEU A 1 194 ? 23.013 -10.115 -11.383 1.00 93.00 194 LEU A CA 1
ATOM 1553 C C . LEU A 1 194 ? 22.832 -10.544 -12.847 1.00 93.00 194 LEU A C 1
ATOM 1555 O O . LEU A 1 194 ? 23.055 -11.708 -13.176 1.00 93.00 194 LEU A O 1
ATOM 1559 N N . ALA A 1 195 ? 22.496 -9.611 -13.741 1.00 94.00 195 ALA A N 1
ATOM 1560 C CA . ALA A 1 195 ? 22.407 -9.876 -15.173 1.00 94.00 195 ALA A CA 1
ATOM 1561 C C . ALA A 1 195 ? 23.759 -10.331 -15.739 1.00 94.00 195 ALA A C 1
ATOM 1563 O O . ALA A 1 195 ? 23.821 -11.330 -16.455 1.00 94.00 195 ALA A O 1
ATOM 1564 N N . LYS A 1 196 ? 24.856 -9.670 -15.343 1.00 94.81 196 LYS A N 1
ATOM 1565 C CA . LYS A 1 196 ? 26.218 -10.062 -15.727 1.00 94.81 196 LYS A CA 1
ATOM 1566 C C . LYS A 1 196 ? 26.575 -11.465 -15.230 1.00 94.81 196 LYS A C 1
ATOM 1568 O O . LYS A 1 196 ? 27.103 -12.257 -16.005 1.00 94.81 196 LYS A O 1
ATOM 1573 N N . GLN A 1 197 ? 26.273 -11.788 -13.971 1.00 93.62 197 GLN A N 1
ATOM 1574 C CA . GLN A 1 197 ? 26.513 -13.116 -13.390 1.00 93.62 197 GLN A CA 1
ATOM 1575 C C . GLN A 1 197 ? 25.743 -14.218 -14.124 1.00 93.62 197 GLN A C 1
ATOM 1577 O O . GLN A 1 197 ? 26.260 -15.318 -14.294 1.00 93.62 197 GLN A O 1
ATOM 1582 N N . LYS A 1 198 ? 24.526 -13.916 -14.588 1.00 90.56 198 LYS A N 1
ATOM 1583 C CA . LYS A 1 198 ? 23.668 -14.845 -15.334 1.00 90.56 198 LYS A CA 1
ATOM 1584 C C . LYS A 1 198 ? 23.888 -14.817 -16.852 1.00 90.56 198 LYS A C 1
ATOM 1586 O O . LYS A 1 198 ? 23.147 -15.478 -17.569 1.00 90.56 198 LYS A O 1
ATOM 1591 N N . ALA A 1 199 ? 24.883 -14.067 -17.338 1.00 92.38 199 ALA A N 1
ATOM 1592 C CA . ALA A 1 199 ? 25.167 -13.868 -18.762 1.00 92.38 199 ALA A CA 1
ATOM 1593 C C . ALA A 1 199 ? 23.954 -13.364 -19.579 1.00 92.38 199 ALA A C 1
ATOM 1595 O O . ALA A 1 199 ? 23.761 -13.736 -20.735 1.00 92.38 199 ALA A O 1
ATOM 1596 N N . ILE A 1 200 ? 23.136 -12.501 -18.974 1.00 90.06 200 ILE A N 1
ATOM 1597 C CA . ILE A 1 200 ? 21.938 -11.921 -19.584 1.00 90.06 200 ILE A CA 1
ATOM 1598 C C . ILE A 1 200 ? 22.301 -10.575 -20.221 1.00 90.06 200 ILE A C 1
ATOM 1600 O O . ILE A 1 200 ? 22.818 -9.701 -19.518 1.00 90.06 200 ILE A O 1
ATOM 1604 N N . PRO A 1 201 ? 22.009 -10.359 -21.520 1.00 90.19 201 PRO A N 1
ATOM 1605 C CA . PRO A 1 201 ? 22.161 -9.054 -22.151 1.00 90.19 201 PRO A CA 1
ATOM 1606 C C . PRO A 1 201 ? 21.288 -8.007 -21.453 1.00 90.19 201 PRO A C 1
ATOM 1608 O O . PRO A 1 201 ? 20.057 -8.067 -21.503 1.00 90.19 201 PRO A O 1
ATOM 1611 N N . PHE A 1 202 ? 21.941 -7.058 -20.788 1.00 96.19 202 PHE A N 1
ATOM 1612 C CA . PHE A 1 202 ? 21.294 -6.015 -20.006 1.00 96.19 202 PHE A CA 1
ATOM 1613 C C . PHE A 1 202 ? 22.005 -4.682 -20.227 1.00 96.19 202 PHE A C 1
ATOM 1615 O O . PHE A 1 202 ? 23.229 -4.594 -20.116 1.00 96.19 202 PHE A O 1
ATOM 1622 N N . LYS A 1 203 ? 21.228 -3.641 -20.522 1.00 97.75 203 LYS A N 1
ATOM 1623 C CA . LYS A 1 203 ? 21.698 -2.267 -20.698 1.00 97.75 203 LYS A CA 1
ATOM 1624 C C . LYS A 1 203 ? 20.948 -1.357 -19.736 1.00 97.75 203 LYS A C 1
ATOM 1626 O O . LYS A 1 203 ? 19.725 -1.368 -19.708 1.00 97.75 203 LYS A O 1
ATOM 1631 N N . SER A 1 204 ? 21.660 -0.527 -18.989 1.00 97.69 204 SER A N 1
ATOM 1632 C CA . SER A 1 204 ? 21.064 0.566 -18.224 1.00 97.69 204 SER A CA 1
ATOM 1633 C C . SER A 1 204 ? 21.385 1.907 -18.890 1.00 97.69 204 SER A C 1
ATOM 1635 O O . SER A 1 204 ? 22.464 2.108 -19.450 1.00 97.69 204 SER A O 1
ATOM 1637 N N . ILE A 1 205 ? 20.423 2.826 -18.884 1.00 98.19 205 ILE A N 1
ATOM 1638 C CA . ILE A 1 205 ? 20.533 4.179 -19.426 1.00 98.19 205 ILE A CA 1
ATOM 1639 C C . ILE A 1 205 ? 20.025 5.133 -18.351 1.00 98.19 205 ILE A C 1
ATOM 1641 O O . ILE A 1 205 ? 18.828 5.203 -18.063 1.00 98.19 205 ILE A O 1
ATOM 1645 N N . ARG A 1 206 ? 20.950 5.875 -17.744 1.00 98.00 206 ARG A N 1
ATOM 1646 C CA . ARG A 1 206 ? 20.608 6.937 -16.803 1.00 98.00 206 ARG A CA 1
ATOM 1647 C C . ARG A 1 206 ? 20.307 8.218 -17.570 1.00 98.00 206 ARG A C 1
ATOM 1649 O O . ARG A 1 206 ? 21.132 8.651 -18.370 1.00 98.00 206 ARG A O 1
ATOM 1656 N N . PHE A 1 207 ? 19.169 8.848 -17.298 1.00 98.06 207 PHE A N 1
ATOM 1657 C CA . PHE A 1 207 ? 18.938 10.215 -17.756 1.00 98.06 207 PHE A CA 1
ATOM 1658 C C . PHE A 1 207 ? 19.746 11.186 -16.887 1.00 98.06 207 PHE A C 1
ATOM 1660 O O . PHE A 1 207 ? 19.661 11.159 -15.658 1.00 98.06 207 PHE A O 1
ATOM 1667 N N . GLU A 1 208 ? 20.528 12.041 -17.535 1.00 95.31 208 GLU A N 1
ATOM 1668 C CA . GLU A 1 208 ? 21.378 13.066 -16.919 1.00 95.31 208 GLU A CA 1
ATOM 1669 C C . GLU A 1 208 ? 20.754 14.464 -17.004 1.00 95.31 208 GLU A C 1
ATOM 1671 O O . GLU A 1 208 ? 21.132 15.356 -16.243 1.00 95.31 208 GLU A O 1
ATOM 1676 N N . THR A 1 209 ? 19.794 14.665 -17.914 1.00 96.69 209 THR A N 1
ATOM 1677 C CA . THR A 1 209 ? 19.133 15.956 -18.148 1.00 96.69 209 THR A CA 1
ATOM 1678 C C . THR A 1 209 ? 17.610 15.828 -18.163 1.00 96.69 209 THR A C 1
ATOM 1680 O O . THR A 1 209 ? 17.056 14.771 -18.477 1.00 96.69 209 THR A O 1
ATOM 1683 N N . ALA A 1 210 ? 16.920 16.939 -17.874 1.00 96.44 210 ALA A N 1
ATOM 1684 C CA . ALA A 1 210 ? 15.464 17.018 -17.992 1.00 96.44 210 ALA A CA 1
ATOM 1685 C C . ALA A 1 210 ? 14.996 16.691 -19.419 1.00 96.44 210 ALA A C 1
ATOM 1687 O O . ALA A 1 210 ? 14.030 15.958 -19.585 1.00 96.44 210 ALA A O 1
ATOM 1688 N N . GLU A 1 211 ? 15.717 17.160 -20.442 1.00 97.69 211 GLU A N 1
ATOM 1689 C CA . GLU A 1 211 ? 15.409 16.889 -21.850 1.00 97.69 211 GLU A CA 1
ATOM 1690 C C . GLU A 1 211 ? 15.422 15.388 -22.172 1.00 97.69 211 GLU A C 1
ATOM 1692 O O . GLU A 1 211 ? 14.508 14.888 -22.826 1.00 97.69 211 GLU A O 1
ATOM 1697 N N . GLN A 1 212 ? 16.412 14.640 -21.672 1.00 98.19 212 GLN A N 1
ATOM 1698 C CA . GLN A 1 212 ? 16.451 13.187 -21.846 1.00 98.19 212 GLN A CA 1
ATOM 1699 C C . GLN A 1 212 ? 15.252 12.509 -21.170 1.00 98.19 212 GLN A C 1
ATOM 1701 O O . GLN A 1 212 ? 14.597 11.666 -21.778 1.00 98.19 212 GLN A O 1
ATOM 1706 N N . ALA A 1 213 ? 14.915 12.911 -19.940 1.00 97.75 213 ALA A N 1
ATOM 1707 C CA . ALA A 1 213 ? 13.760 12.371 -19.223 1.00 97.75 213 ALA A CA 1
ATOM 1708 C C . ALA A 1 213 ? 12.419 12.737 -19.897 1.00 97.75 213 ALA A C 1
ATOM 1710 O O . ALA A 1 213 ? 11.489 11.930 -19.931 1.00 97.75 213 ALA A O 1
ATOM 1711 N N . GLN A 1 214 ? 12.319 13.930 -20.482 1.00 98.00 214 GLN A N 1
ATOM 1712 C CA . GLN A 1 214 ? 11.154 14.405 -21.232 1.00 98.00 214 GLN A CA 1
ATOM 1713 C C . GLN A 1 214 ? 10.985 13.741 -22.608 1.00 98.00 214 GLN A C 1
ATOM 1715 O O . GLN A 1 214 ? 9.920 13.894 -23.209 1.00 98.00 214 GLN A O 1
ATOM 1720 N N . ASN A 1 215 ? 12.012 13.046 -23.101 1.00 97.69 215 ASN A N 1
ATOM 1721 C CA . ASN A 1 215 ? 12.001 12.229 -24.321 1.00 97.69 215 ASN A CA 1
ATOM 1722 C C . ASN A 1 215 ? 12.128 10.726 -24.002 1.00 97.69 215 ASN A C 1
ATOM 1724 O O . ASN A 1 215 ? 12.536 9.929 -24.846 1.00 97.69 215 ASN A O 1
ATOM 1728 N N . SER A 1 216 ? 11.837 10.343 -22.758 1.00 97.44 216 SER A N 1
ATOM 1729 C CA . SER A 1 216 ? 11.891 8.955 -22.308 1.00 97.44 216 SER A CA 1
ATOM 1730 C C . SER A 1 216 ? 10.853 8.078 -23.023 1.00 97.44 216 SER A C 1
ATOM 1732 O O . SER A 1 216 ? 9.811 8.571 -23.450 1.00 97.44 216 SER A O 1
ATOM 1734 N N . PRO A 1 217 ? 11.078 6.757 -23.119 1.00 97.12 217 PRO A N 1
ATOM 1735 C CA . PRO A 1 217 ? 10.137 5.854 -23.782 1.00 97.12 217 PRO A CA 1
ATOM 1736 C C . PRO A 1 217 ? 8.896 5.517 -22.938 1.00 97.12 217 PRO A C 1
ATOM 1738 O O . PRO A 1 217 ? 7.978 4.880 -23.443 1.00 97.12 217 PRO A O 1
ATOM 1741 N N . ALA A 1 218 ? 8.843 5.916 -21.661 1.00 97.56 218 ALA A N 1
ATOM 1742 C CA . ALA A 1 218 ? 7.730 5.630 -20.755 1.00 97.56 218 ALA A CA 1
ATOM 1743 C C . ALA A 1 218 ? 7.421 6.819 -19.828 1.00 97.56 218 ALA A C 1
ATOM 1745 O O . ALA A 1 218 ? 8.337 7.546 -19.448 1.00 97.56 218 ALA A O 1
ATOM 1746 N N . PRO A 1 219 ? 6.163 6.981 -19.368 1.00 97.25 219 PRO A N 1
ATOM 1747 C CA . PRO A 1 219 ? 5.780 8.065 -18.459 1.00 97.25 219 PRO A CA 1
ATOM 1748 C C . PRO A 1 219 ? 6.550 8.132 -17.129 1.00 97.25 219 PRO A C 1
ATOM 1750 O O . PRO A 1 219 ? 6.784 9.228 -16.614 1.00 97.25 219 PRO A O 1
ATOM 1753 N N . TYR A 1 220 ? 6.927 6.983 -16.552 1.00 97.56 220 TYR A N 1
ATOM 1754 C CA . TYR A 1 220 ? 7.644 6.922 -15.276 1.00 97.56 220 TYR A CA 1
ATOM 1755 C C . TYR A 1 220 ? 9.161 6.881 -15.492 1.00 97.56 220 TYR A C 1
ATOM 1757 O O . TYR A 1 220 ? 9.749 5.847 -15.809 1.00 97.56 220 TYR A O 1
ATOM 1765 N N . THR A 1 221 ? 9.809 8.026 -15.302 1.00 97.12 221 THR A N 1
ATOM 1766 C CA . THR A 1 221 ? 11.227 8.233 -15.634 1.00 97.12 221 THR A CA 1
ATOM 1767 C C . THR A 1 221 ? 12.190 7.778 -14.546 1.00 97.12 221 THR A C 1
ATOM 1769 O O . THR A 1 221 ? 13.369 7.572 -14.825 1.00 97.12 221 THR A O 1
ATOM 1772 N N . SER A 1 222 ? 11.725 7.600 -13.305 1.00 95.44 222 SER A N 1
ATOM 1773 C CA . SER A 1 222 ? 12.603 7.175 -12.213 1.00 95.44 222 SER A CA 1
ATOM 1774 C C . SER A 1 222 ? 13.116 5.751 -12.415 1.00 95.44 222 SER A C 1
ATOM 1776 O O . SER A 1 222 ? 14.267 5.495 -12.076 1.00 95.44 222 SER A O 1
ATOM 1778 N N . TYR A 1 223 ? 12.309 4.847 -12.981 1.00 98.00 223 TYR A N 1
ATOM 1779 C CA . TYR A 1 223 ? 12.708 3.472 -13.298 1.00 98.00 223 TYR A CA 1
ATOM 1780 C C . TYR A 1 223 ? 11.727 2.839 -14.297 1.00 98.00 223 TYR A C 1
ATOM 1782 O O . TYR A 1 223 ? 10.566 2.657 -13.962 1.00 98.00 223 TYR A O 1
ATOM 1790 N N . SER A 1 224 ? 12.160 2.469 -15.499 1.00 98.06 224 SER A N 1
ATOM 1791 C CA . SER A 1 224 ? 11.332 1.746 -16.477 1.00 98.06 224 SER A CA 1
ATOM 1792 C C . SER A 1 224 ? 12.160 0.687 -17.198 1.00 98.06 224 SER A C 1
ATOM 1794 O O . SER A 1 224 ? 13.105 1.020 -17.917 1.00 98.06 224 SER A O 1
ATOM 1796 N N . LEU A 1 225 ? 11.809 -0.583 -16.994 1.00 98.12 225 LEU A N 1
ATOM 1797 C CA . LEU A 1 225 ? 12.463 -1.733 -17.613 1.00 98.12 225 LEU A CA 1
ATOM 1798 C C . LEU A 1 225 ? 11.686 -2.194 -18.847 1.00 98.12 225 LEU A C 1
ATOM 1800 O O . LEU A 1 225 ? 10.462 -2.324 -18.802 1.00 98.12 225 LEU A O 1
ATOM 1804 N N . PHE A 1 226 ? 12.421 -2.505 -19.907 1.00 97.56 226 PHE A N 1
ATOM 1805 C CA . PHE A 1 226 ? 11.926 -3.063 -21.158 1.00 97.56 226 PHE A CA 1
ATOM 1806 C C . PHE A 1 226 ? 12.630 -4.382 -21.475 1.00 97.56 226 PHE A C 1
ATOM 1808 O O . PHE A 1 226 ? 13.768 -4.596 -21.047 1.00 97.56 226 PHE A O 1
ATOM 1815 N N . TYR A 1 227 ? 11.965 -5.243 -22.243 1.00 94.94 227 TYR A N 1
ATOM 1816 C CA . TYR A 1 227 ? 12.528 -6.472 -22.792 1.00 94.94 227 TYR A CA 1
ATOM 1817 C C . TYR A 1 227 ? 12.069 -6.655 -24.238 1.00 94.94 227 TYR A C 1
ATOM 1819 O O . TYR A 1 227 ? 10.871 -6.741 -24.498 1.00 94.94 227 TYR A O 1
ATOM 1827 N N . ASN A 1 228 ? 13.022 -6.719 -25.174 1.00 89.19 228 ASN A N 1
ATOM 1828 C CA . ASN A 1 228 ? 12.752 -6.859 -26.613 1.00 89.19 228 ASN A CA 1
ATOM 1829 C C . ASN A 1 228 ? 11.734 -5.832 -27.136 1.00 89.19 228 ASN A C 1
ATOM 1831 O O . ASN A 1 228 ? 10.777 -6.177 -27.823 1.00 89.19 228 ASN A O 1
ATOM 1835 N N . GLY A 1 229 ? 11.938 -4.570 -26.768 1.00 90.94 229 GLY A N 1
ATOM 1836 C CA . GLY A 1 229 ? 11.074 -3.465 -27.163 1.00 90.94 229 GLY A CA 1
ATOM 1837 C C . GLY A 1 229 ? 9.838 -3.248 -26.296 1.00 90.94 229 GLY A C 1
ATOM 1838 O O . GLY A 1 229 ? 9.361 -2.119 -26.212 1.00 90.94 229 GLY A O 1
ATOM 1839 N N . GLU A 1 230 ? 9.361 -4.264 -25.581 1.00 94.06 230 GLU A N 1
ATOM 1840 C CA . GLU A 1 230 ? 8.129 -4.171 -24.795 1.00 94.06 230 GLU A CA 1
ATOM 1841 C C . GLU A 1 230 ? 8.380 -3.716 -23.357 1.00 94.06 230 GLU A C 1
ATOM 1843 O O . GLU A 1 230 ? 9.379 -4.067 -22.724 1.00 94.06 230 GLU A O 1
ATOM 1848 N N . PHE A 1 231 ? 7.451 -2.922 -22.826 1.00 95.88 231 PHE A N 1
ATOM 1849 C CA . PHE A 1 231 ? 7.491 -2.473 -21.439 1.00 95.88 231 PHE A CA 1
ATOM 1850 C C . PHE A 1 231 ? 7.260 -3.647 -20.480 1.00 95.88 231 PHE A C 1
ATOM 1852 O O . PHE A 1 231 ? 6.256 -4.349 -20.577 1.00 95.88 231 PHE A O 1
ATOM 1859 N N . VAL A 1 232 ? 8.161 -3.817 -19.512 1.00 95.19 232 VAL A N 1
ATOM 1860 C CA . VAL A 1 232 ? 8.085 -4.874 -18.493 1.00 95.19 232 VAL A CA 1
ATOM 1861 C C . VAL A 1 232 ? 7.502 -4.326 -17.196 1.00 95.19 232 VAL A C 1
ATOM 1863 O O . VAL A 1 232 ? 6.527 -4.860 -16.674 1.00 95.19 232 VAL A O 1
ATOM 1866 N N . THR A 1 233 ? 8.105 -3.275 -16.632 1.00 95.56 233 THR A N 1
ATOM 1867 C CA . THR A 1 233 ? 7.672 -2.726 -15.337 1.00 95.56 233 THR A CA 1
ATOM 1868 C C . THR A 1 233 ? 8.274 -1.354 -15.043 1.00 95.56 233 THR A C 1
ATOM 1870 O O . THR A 1 233 ? 9.373 -1.027 -15.495 1.00 95.56 233 THR A O 1
ATOM 1873 N N . HIS A 1 234 ? 7.568 -0.566 -14.228 1.00 96.06 234 HIS A N 1
ATOM 1874 C CA . HIS A 1 234 ? 8.060 0.681 -13.632 1.00 96.06 234 HIS A CA 1
ATOM 1875 C C . HIS A 1 234 ? 8.568 0.499 -12.199 1.00 96.06 234 HIS A C 1
ATOM 1877 O O . HIS A 1 234 ? 9.086 1.430 -11.581 1.00 96.06 234 HIS A O 1
ATOM 1883 N N . GLU A 1 235 ? 8.359 -0.683 -11.617 1.00 94.69 235 GLU A N 1
ATOM 1884 C CA . GLU A 1 235 ? 8.742 -0.935 -10.238 1.00 94.69 235 GLU A CA 1
ATOM 1885 C C . GLU A 1 235 ? 10.251 -1.100 -10.116 1.00 94.69 235 GLU A C 1
ATOM 1887 O O . GLU A 1 235 ? 10.861 -1.891 -10.831 1.00 94.69 235 GLU A O 1
ATOM 1892 N N . ILE A 1 236 ? 10.845 -0.429 -9.128 1.00 94.69 236 ILE A N 1
ATOM 1893 C CA . ILE A 1 236 ? 12.259 -0.623 -8.802 1.00 94.69 236 ILE A CA 1
ATOM 1894 C C . ILE A 1 236 ? 12.464 -2.070 -8.330 1.00 94.69 236 ILE A C 1
ATOM 1896 O O . ILE A 1 236 ? 11.897 -2.503 -7.317 1.00 94.69 236 ILE A O 1
ATOM 1900 N N . LEU A 1 237 ? 13.271 -2.819 -9.081 1.00 93.75 237 LEU A N 1
ATOM 1901 C CA . LEU A 1 237 ? 13.537 -4.234 -8.840 1.00 93.75 237 LEU A CA 1
ATOM 1902 C C . LEU A 1 237 ? 14.715 -4.419 -7.888 1.00 93.75 237 LEU A C 1
ATOM 1904 O O . LEU A 1 237 ? 15.765 -3.815 -8.067 1.00 93.75 237 LEU A O 1
ATOM 1908 N N . ASN A 1 238 ? 14.557 -5.305 -6.907 1.00 91.00 238 ASN A N 1
ATOM 1909 C CA . ASN A 1 238 ? 15.692 -5.934 -6.238 1.00 91.00 238 ASN A CA 1
ATOM 1910 C C . ASN A 1 238 ? 16.065 -7.242 -6.958 1.00 91.00 238 ASN A C 1
ATOM 1912 O O . ASN A 1 238 ? 15.389 -7.651 -7.902 1.00 91.00 238 ASN A O 1
ATOM 1916 N N . ASP A 1 239 ? 17.113 -7.904 -6.480 1.00 86.62 239 ASP A N 1
ATOM 1917 C CA . ASP A 1 239 ? 17.563 -9.228 -6.924 1.00 86.62 239 ASP A CA 1
ATOM 1918 C C . ASP A 1 239 ? 16.412 -10.238 -7.077 1.00 86.62 239 ASP A C 1
ATOM 1920 O O . ASP A 1 239 ? 16.191 -10.775 -8.161 1.00 86.62 239 ASP A O 1
ATOM 1924 N N . LYS A 1 240 ? 15.593 -10.418 -6.034 1.00 88.62 240 LYS A N 1
ATOM 1925 C CA . LYS A 1 240 ? 14.480 -11.380 -6.035 1.00 88.62 240 LYS A CA 1
ATOM 1926 C C . LYS A 1 240 ? 13.391 -11.031 -7.047 1.00 88.62 240 LYS A C 1
ATOM 1928 O O . LYS A 1 240 ? 12.789 -11.924 -7.638 1.00 88.62 240 LYS A O 1
ATOM 1933 N N . LYS A 1 241 ? 13.072 -9.744 -7.210 1.00 89.44 241 LYS A N 1
ATOM 1934 C CA . LYS A 1 241 ? 12.079 -9.297 -8.196 1.00 89.44 241 LYS A CA 1
ATOM 1935 C C . LYS A 1 241 ? 12.614 -9.451 -9.617 1.00 89.44 241 LYS A C 1
ATOM 1937 O O . LYS A 1 241 ? 11.854 -9.865 -10.483 1.00 89.44 241 LYS A O 1
ATOM 1942 N N . PHE A 1 242 ? 13.894 -9.164 -9.846 1.00 91.69 242 PHE A N 1
ATOM 1943 C CA . PHE A 1 242 ? 14.511 -9.371 -11.152 1.00 91.69 242 PHE A CA 1
ATOM 1944 C C . PHE A 1 242 ? 14.539 -10.858 -11.516 1.00 91.69 242 PHE A C 1
ATOM 1946 O O . PHE A 1 242 ? 14.118 -11.211 -12.608 1.00 91.69 242 PHE A O 1
ATOM 1953 N N . ASP A 1 243 ? 14.874 -11.746 -10.579 1.00 85.31 243 ASP A N 1
ATOM 1954 C CA . ASP A 1 243 ? 14.799 -13.197 -10.797 1.00 85.31 243 ASP A CA 1
ATOM 1955 C C . ASP A 1 243 ? 13.406 -13.680 -11.208 1.00 85.31 243 ASP A C 1
ATOM 1957 O O . ASP A 1 243 ? 13.285 -14.554 -12.064 1.00 85.31 243 ASP A O 1
ATOM 1961 N N . LYS A 1 244 ? 12.347 -13.082 -10.653 1.00 84.69 244 LYS A N 1
ATOM 1962 C CA . LYS A 1 244 ? 10.971 -13.369 -11.081 1.00 84.69 244 LYS A CA 1
ATOM 1963 C C . LYS A 1 244 ? 10.684 -12.878 -12.495 1.00 84.69 244 LYS A C 1
ATOM 1965 O O . LYS A 1 244 ? 10.048 -13.598 -13.251 1.00 84.69 244 LYS A O 1
ATOM 1970 N N . VAL A 1 245 ? 11.163 -11.685 -12.855 1.00 87.31 245 VAL A N 1
ATOM 1971 C CA . VAL A 1 245 ? 11.058 -11.173 -14.232 1.00 87.31 245 VAL A CA 1
ATOM 1972 C C . VAL A 1 245 ? 11.762 -12.121 -15.207 1.00 87.31 245 VAL A C 1
ATOM 1974 O O . VAL A 1 245 ? 11.219 -12.420 -16.264 1.00 87.31 245 VAL A O 1
ATOM 1977 N N . LEU A 1 246 ? 12.934 -12.644 -14.835 1.00 83.31 246 LEU A N 1
ATOM 1978 C CA . LEU A 1 246 ? 13.703 -13.587 -15.652 1.00 83.31 246 LEU A CA 1
ATOM 1979 C C . LEU A 1 246 ? 13.049 -14.964 -15.781 1.00 83.31 246 LEU A C 1
ATOM 1981 O O . LEU A 1 246 ? 13.165 -15.592 -16.829 1.00 83.31 246 LEU A O 1
ATOM 1985 N N . ALA A 1 247 ? 12.379 -15.439 -14.730 1.00 75.62 247 ALA A N 1
ATOM 1986 C CA . ALA A 1 247 ? 11.617 -16.685 -14.774 1.00 75.62 247 ALA A CA 1
ATOM 1987 C C . ALA A 1 247 ? 10.400 -16.599 -15.720 1.00 75.62 247 ALA A C 1
ATOM 1989 O O . ALA A 1 247 ? 9.895 -17.634 -16.154 1.00 75.62 247 ALA A O 1
ATOM 1990 N N . GLY A 1 248 ? 9.967 -15.379 -16.061 1.00 63.34 248 GLY A N 1
ATOM 1991 C CA . GLY A 1 248 ? 8.798 -15.109 -16.889 1.00 63.34 248 GLY A CA 1
ATOM 1992 C C . GLY A 1 248 ? 7.475 -15.421 -16.184 1.00 63.34 248 GLY A C 1
ATOM 1993 O O . GLY A 1 248 ? 7.426 -16.041 -15.121 1.00 63.34 248 GLY A O 1
ATOM 1994 N N . GLU A 1 249 ? 6.371 -14.999 -16.797 1.00 58.75 249 GLU A N 1
ATOM 1995 C CA . GLU A 1 249 ? 5.047 -15.540 -16.490 1.00 58.75 249 GLU A CA 1
ATOM 1996 C C . GLU A 1 249 ? 4.846 -16.789 -17.356 1.00 58.75 249 GLU A C 1
ATOM 1998 O O . GLU A 1 249 ? 4.736 -16.709 -18.579 1.00 58.75 249 GLU A O 1
ATOM 2003 N N . SER A 1 250 ? 4.870 -17.973 -16.741 1.00 60.41 250 SER A N 1
ATOM 2004 C CA . SER A 1 250 ? 4.606 -19.225 -17.453 1.00 60.41 250 SER A CA 1
ATOM 2005 C C . SER A 1 250 ? 3.097 -19.406 -17.608 1.00 60.41 250 SER A C 1
ATOM 2007 O O . SER A 1 250 ? 2.378 -19.480 -16.613 1.00 60.41 250 SER A O 1
ATOM 2009 N N . THR A 1 251 ? 2.611 -19.496 -18.846 1.00 72.62 251 THR A N 1
ATOM 2010 C CA . THR A 1 251 ? 1.232 -19.933 -19.106 1.00 72.62 251 THR A CA 1
ATOM 2011 C C . THR A 1 251 ? 1.208 -21.455 -19.146 1.00 72.62 251 THR A C 1
ATOM 2013 O O . THR A 1 251 ? 2.040 -22.059 -19.818 1.00 72.62 251 THR A O 1
ATOM 2016 N N . ILE A 1 252 ? 0.262 -22.063 -18.437 1.00 81.38 252 ILE A N 1
ATOM 2017 C CA . ILE A 1 252 ? 0.008 -23.505 -18.480 1.00 81.38 252 ILE A CA 1
ATOM 2018 C C . ILE A 1 252 ? -1.412 -23.748 -18.983 1.00 81.38 252 ILE A C 1
ATOM 2020 O O . ILE A 1 252 ? -2.322 -22.972 -18.681 1.00 81.38 252 ILE A O 1
ATOM 2024 N N . THR A 1 253 ? -1.622 -24.828 -19.729 1.00 90.31 253 THR A N 1
ATOM 2025 C CA . THR A 1 253 ? -2.970 -25.306 -20.056 1.00 90.31 253 THR A CA 1
ATOM 2026 C C . THR A 1 253 ? -3.371 -26.345 -19.024 1.00 90.31 253 THR A C 1
ATOM 2028 O O . THR A 1 253 ? -2.614 -27.271 -18.758 1.00 90.31 253 THR A O 1
ATOM 2031 N N . VAL A 1 254 ? -4.560 -26.234 -18.438 1.00 93.88 254 VAL A N 1
ATOM 2032 C CA . VAL A 1 254 ? -5.006 -27.162 -17.389 1.00 93.88 254 VAL A CA 1
ATOM 2033 C C . VAL A 1 254 ? -6.317 -27.837 -17.758 1.00 93.88 254 VAL A C 1
ATOM 2035 O O . VAL A 1 254 ? -7.177 -27.243 -18.402 1.00 93.88 254 VAL A O 1
ATOM 2038 N N . THR A 1 255 ? -6.479 -29.087 -17.330 1.00 96.38 255 THR A N 1
ATOM 2039 C CA . THR A 1 255 ? -7.750 -29.819 -17.362 1.00 96.38 255 THR A CA 1
ATOM 2040 C C . THR A 1 255 ? -8.126 -30.196 -15.933 1.00 96.38 255 THR A C 1
ATOM 2042 O O . THR A 1 255 ? -7.355 -30.842 -15.219 1.00 96.38 255 THR A O 1
ATOM 2045 N N . GLY A 1 256 ? -9.309 -29.766 -15.501 1.00 95.75 256 GLY A N 1
ATOM 2046 C CA . GLY A 1 256 ? -9.767 -29.920 -14.125 1.00 95.75 256 GLY A CA 1
ATOM 2047 C C . GLY A 1 256 ? -11.282 -29.896 -13.996 1.00 95.75 256 GLY A C 1
ATOM 2048 O O . GLY A 1 256 ? -11.997 -29.548 -14.936 1.00 95.75 256 GLY A O 1
ATOM 2049 N N . ALA A 1 257 ? -11.769 -30.282 -12.819 1.00 95.38 257 ALA A N 1
ATOM 2050 C CA . ALA A 1 257 ? -13.169 -30.127 -12.455 1.00 95.38 257 ALA A CA 1
ATOM 2051 C C . ALA A 1 257 ? -13.434 -28.705 -11.943 1.00 95.38 257 ALA A C 1
ATOM 2053 O O . ALA A 1 257 ? -12.612 -28.128 -11.233 1.00 95.38 257 ALA A O 1
ATOM 2054 N N . ASP A 1 258 ? -14.599 -28.160 -12.281 1.00 93.88 258 ASP A N 1
ATOM 2055 C CA . ASP A 1 258 ? -15.069 -26.891 -11.728 1.00 93.88 258 ASP A CA 1
ATOM 2056 C C . ASP A 1 258 ? -15.448 -27.080 -10.254 1.00 93.88 258 ASP A C 1
ATOM 2058 O O . ASP A 1 258 ? -16.314 -27.900 -9.926 1.00 93.88 258 ASP A O 1
ATOM 2062 N N . PHE A 1 259 ? -14.796 -26.332 -9.367 1.00 94.00 259 PHE A N 1
ATOM 2063 C CA . PHE A 1 259 ? -15.041 -26.404 -7.933 1.00 94.00 259 PHE A CA 1
ATOM 2064 C C . PHE A 1 259 ? -16.473 -26.001 -7.559 1.00 94.00 259 PHE A C 1
ATOM 2066 O O . PHE A 1 259 ? -17.051 -26.602 -6.654 1.00 94.00 259 PHE A O 1
ATOM 2073 N N . ASN A 1 260 ? -17.101 -25.072 -8.291 1.00 91.00 260 ASN A N 1
ATOM 2074 C CA . ASN A 1 260 ? -18.486 -24.676 -8.016 1.00 91.00 260 ASN A CA 1
ATOM 2075 C C . ASN A 1 260 ? -19.459 -25.842 -8.203 1.00 91.00 260 ASN A C 1
ATOM 2077 O O . ASN A 1 260 ? -20.344 -26.042 -7.376 1.00 91.00 260 ASN A O 1
ATOM 2081 N N . LYS A 1 261 ? -19.239 -26.692 -9.213 1.00 92.88 261 LYS A N 1
ATOM 2082 C CA . LYS A 1 261 ? -20.055 -27.902 -9.411 1.00 92.88 261 LYS A CA 1
ATOM 2083 C C . LYS A 1 261 ? -19.910 -28.894 -8.258 1.00 92.88 261 LYS A C 1
ATOM 2085 O O . LYS A 1 261 ? -20.853 -29.621 -7.942 1.00 92.88 261 LYS A O 1
ATOM 2090 N N . LEU A 1 262 ? -18.733 -28.945 -7.629 1.00 91.44 262 LEU A N 1
ATOM 2091 C CA . LEU A 1 262 ? -18.530 -29.741 -6.423 1.00 91.44 262 LEU A CA 1
ATOM 2092 C C . LEU A 1 262 ? -19.329 -29.152 -5.253 1.00 91.44 262 LEU A C 1
ATOM 2094 O O . LEU A 1 262 ? -20.052 -29.894 -4.595 1.00 91.44 262 LEU A O 1
ATOM 2098 N N . LEU A 1 263 ? -19.263 -27.836 -5.033 1.00 90.38 263 LEU A N 1
ATOM 2099 C CA . LEU A 1 263 ? -20.042 -27.160 -3.989 1.00 90.38 263 LEU A CA 1
ATOM 2100 C C . LEU A 1 263 ? -21.554 -27.356 -4.171 1.00 90.38 263 LEU A C 1
ATOM 2102 O O . LEU A 1 263 ? -22.236 -27.732 -3.218 1.00 90.38 263 LEU A O 1
ATOM 2106 N N . GLU A 1 264 ? -22.070 -27.206 -5.393 1.00 91.50 264 GLU A N 1
ATOM 2107 C CA . GLU A 1 264 ? -23.488 -27.411 -5.724 1.00 91.50 264 GLU A CA 1
ATOM 2108 C C . GLU A 1 264 ? -23.974 -28.817 -5.347 1.00 91.50 264 GLU A C 1
ATOM 2110 O O . GLU A 1 264 ? -25.054 -28.975 -4.771 1.00 91.50 264 GLU A O 1
ATOM 2115 N N . LYS A 1 265 ? -23.153 -29.848 -5.590 1.00 92.31 265 LYS A N 1
ATOM 2116 C CA . LYS A 1 265 ? -23.454 -31.235 -5.194 1.00 92.31 265 LYS A CA 1
ATOM 2117 C C . LYS A 1 265 ? -23.620 -31.385 -3.677 1.00 92.31 265 LYS A C 1
ATOM 2119 O O . LYS A 1 265 ? -24.372 -32.248 -3.224 1.00 92.31 265 LYS A O 1
ATOM 2124 N N . HIS A 1 266 ? -22.954 -30.531 -2.906 1.00 88.44 266 HIS A N 1
ATOM 2125 C CA . HIS A 1 266 ? -23.065 -30.443 -1.452 1.00 88.44 266 HIS A CA 1
ATOM 2126 C C . HIS A 1 266 ? -24.078 -29.387 -0.975 1.00 88.44 266 HIS A C 1
ATOM 2128 O O . HIS A 1 266 ? -24.202 -29.179 0.228 1.00 88.44 266 HIS A O 1
ATOM 2134 N N . LYS A 1 267 ? -24.853 -28.774 -1.885 1.00 90.38 267 LYS A N 1
ATOM 2135 C CA . LYS A 1 267 ? -25.804 -27.679 -1.607 1.00 90.38 267 LYS A CA 1
ATOM 2136 C C . LYS A 1 267 ? -25.140 -26.420 -1.030 1.00 90.38 267 LYS A C 1
ATOM 2138 O O . LYS A 1 267 ? -25.771 -25.680 -0.278 1.00 90.38 267 LYS A O 1
ATOM 2143 N N . LEU A 1 268 ? -23.883 -26.182 -1.395 1.00 86.56 268 LEU A N 1
ATOM 2144 C CA . LEU A 1 268 ? -23.087 -25.024 -0.995 1.00 86.56 268 LEU A CA 1
ATOM 2145 C C . LEU A 1 268 ? -22.898 -24.061 -2.169 1.00 86.56 268 LEU A C 1
ATOM 2147 O O . LEU A 1 268 ? -23.098 -24.434 -3.323 1.00 86.56 268 LEU A O 1
ATOM 2151 N N . SER A 1 269 ? -22.514 -22.821 -1.865 1.00 84.56 269 SER A N 1
ATOM 2152 C CA . SER A 1 269 ? -22.310 -21.770 -2.864 1.00 84.56 269 SER A CA 1
ATOM 2153 C C . SER A 1 269 ? -21.058 -20.961 -2.541 1.00 84.56 269 SER A C 1
ATOM 2155 O O . SER A 1 269 ? -20.878 -20.543 -1.397 1.00 84.56 269 SER A O 1
ATOM 2157 N N . GLN A 1 270 ? -20.180 -20.759 -3.527 1.00 83.56 270 GLN A N 1
ATOM 2158 C CA . GLN A 1 270 ? -18.876 -20.113 -3.328 1.00 83.56 270 GLN A CA 1
ATOM 2159 C C . GLN A 1 270 ? -18.993 -18.645 -2.897 1.00 83.56 270 GLN A C 1
ATOM 2161 O O . GLN A 1 270 ? -18.206 -18.186 -2.076 1.00 83.56 270 GLN A O 1
ATOM 2166 N N . ASP A 1 271 ? -19.992 -17.920 -3.399 1.00 79.12 271 ASP A N 1
ATOM 2167 C CA . ASP A 1 271 ? -20.308 -16.536 -3.012 1.00 79.12 271 ASP A CA 1
ATOM 2168 C C . ASP A 1 271 ? -20.755 -16.401 -1.549 1.00 79.12 271 ASP A C 1
ATOM 2170 O O . ASP A 1 271 ? -20.672 -15.320 -0.969 1.00 79.12 271 ASP A O 1
ATOM 2174 N N . LYS A 1 272 ? -21.201 -17.502 -0.935 1.00 79.06 272 LYS A N 1
ATOM 2175 C CA . LYS A 1 272 ? -21.555 -17.556 0.483 1.00 79.06 272 LYS A CA 1
ATOM 2176 C C . LYS A 1 272 ? -20.365 -17.878 1.374 1.00 79.06 272 LYS A C 1
ATOM 2178 O O . LYS A 1 272 ? -20.541 -17.884 2.588 1.00 79.06 272 LYS A O 1
ATOM 2183 N N . LEU A 1 273 ? -19.175 -18.140 0.836 1.00 77.38 273 LEU A N 1
ATOM 2184 C CA . LEU A 1 273 ? -17.982 -18.418 1.634 1.00 77.38 273 LEU A CA 1
ATOM 2185 C C . LEU A 1 273 ? -17.318 -17.115 2.098 1.00 77.38 273 LEU A C 1
ATOM 2187 O O . LEU A 1 273 ? -17.021 -16.233 1.295 1.00 77.38 273 LEU A O 1
ATOM 2191 N N . GLN A 1 274 ? -17.038 -17.017 3.397 1.00 74.75 274 GLN A N 1
ATOM 2192 C CA . GLN A 1 274 ? -16.191 -15.975 3.968 1.00 74.75 274 GLN A CA 1
ATOM 2193 C C . GLN A 1 274 ? -14.722 -16.201 3.598 1.00 74.75 274 GLN A C 1
ATOM 2195 O O . GLN A 1 274 ? -14.003 -15.258 3.261 1.00 74.75 274 GLN A O 1
ATOM 2200 N N . SER A 1 275 ? -14.269 -17.448 3.682 1.00 79.06 275 SER A N 1
ATOM 2201 C CA . SER A 1 275 ? -12.959 -17.839 3.192 1.00 79.06 275 SER A CA 1
ATOM 2202 C C . SER A 1 275 ? -12.928 -19.308 2.790 1.00 79.06 275 SER A C 1
ATOM 2204 O O . SER A 1 275 ? -13.786 -20.117 3.150 1.00 79.06 275 SER A O 1
ATOM 2206 N N . LEU A 1 276 ? -11.930 -19.644 1.988 1.00 87.44 276 LEU A N 1
ATOM 2207 C CA . LEU A 1 276 ? -11.687 -20.986 1.486 1.00 87.44 276 LEU A CA 1
ATOM 2208 C C . LEU A 1 276 ? -10.220 -21.300 1.722 1.00 87.44 276 LEU A C 1
ATOM 2210 O O . LEU A 1 276 ? -9.360 -20.581 1.217 1.00 87.44 276 LEU A O 1
ATOM 2214 N N . ARG A 1 277 ? -9.918 -22.359 2.473 1.00 88.56 277 ARG A N 1
ATOM 2215 C CA . ARG A 1 277 ? -8.533 -22.772 2.707 1.00 88.56 277 ARG A CA 1
ATOM 2216 C C . ARG A 1 277 ? -8.243 -24.109 2.048 1.00 88.56 277 ARG A C 1
ATOM 2218 O O . ARG A 1 277 ? -8.907 -25.104 2.324 1.00 88.56 277 ARG A O 1
ATOM 2225 N N . PHE A 1 278 ? -7.202 -24.130 1.229 1.00 92.31 278 PHE A N 1
ATOM 2226 C CA . PHE A 1 278 ? -6.628 -25.347 0.670 1.00 92.31 278 PHE A CA 1
ATOM 2227 C C . PHE A 1 278 ? -5.423 -25.764 1.499 1.00 92.31 278 PHE A C 1
ATOM 2229 O O . PHE A 1 278 ? -4.588 -24.923 1.825 1.00 92.31 278 PHE A O 1
ATOM 2236 N N . GLU A 1 279 ? -5.338 -27.045 1.838 1.00 86.56 279 GLU A N 1
ATOM 2237 C CA . GLU A 1 279 ? -4.236 -27.621 2.605 1.00 86.56 279 GLU A CA 1
ATOM 2238 C C . GLU A 1 279 ? -3.641 -28.802 1.842 1.00 86.56 279 GLU A C 1
ATOM 2240 O O . GLU A 1 279 ? -4.360 -29.713 1.423 1.00 86.56 279 GLU A O 1
ATOM 2245 N N . ALA A 1 280 ? -2.331 -28.747 1.640 1.00 88.56 280 ALA A N 1
ATOM 2246 C CA . ALA A 1 280 ? -1.532 -29.734 0.943 1.00 88.56 280 ALA A CA 1
ATOM 2247 C C . ALA A 1 280 ? -0.994 -30.811 1.888 1.00 88.56 280 ALA A C 1
ATOM 2249 O O . ALA A 1 280 ? -0.855 -30.596 3.091 1.00 88.56 280 ALA A O 1
ATOM 2250 N N . VAL A 1 281 ? -0.652 -31.970 1.323 1.00 86.00 281 VAL A N 1
ATOM 2251 C CA . VAL A 1 281 ? -0.097 -33.119 2.064 1.00 86.00 281 VAL A CA 1
ATOM 2252 C C . VAL A 1 281 ? 1.209 -32.774 2.794 1.00 86.00 281 VAL A C 1
ATOM 2254 O O . VAL A 1 281 ? 1.516 -33.365 3.825 1.00 86.00 281 VAL A O 1
ATOM 2257 N N . ASP A 1 282 ? 1.980 -31.809 2.289 1.00 80.00 282 ASP A N 1
ATOM 2258 C CA . ASP A 1 282 ? 3.222 -31.333 2.914 1.00 80.00 282 ASP A CA 1
ATOM 2259 C C . ASP A 1 282 ? 2.997 -30.308 4.047 1.00 80.00 282 ASP A C 1
ATOM 2261 O O . ASP A 1 282 ? 3.958 -29.779 4.608 1.00 80.00 282 ASP A O 1
ATOM 2265 N N . GLY A 1 283 ? 1.736 -30.032 4.397 1.00 78.75 283 GLY A N 1
ATOM 2266 C CA . GLY A 1 283 ? 1.337 -29.073 5.425 1.00 78.75 283 GLY A CA 1
ATOM 2267 C C . GLY A 1 283 ? 1.258 -27.625 4.936 1.00 78.75 283 GLY A C 1
ATOM 2268 O O . GLY A 1 283 ? 0.872 -26.742 5.707 1.00 78.75 283 GLY A O 1
ATOM 2269 N N . TYR A 1 284 ? 1.588 -27.344 3.671 1.00 74.62 284 TYR A N 1
ATOM 2270 C CA . TYR A 1 284 ? 1.353 -26.022 3.102 1.00 74.62 284 TYR A CA 1
ATOM 2271 C C . TYR A 1 284 ? -0.148 -25.735 3.052 1.00 74.62 284 TYR A C 1
ATOM 2273 O O . TYR A 1 284 ? -0.929 -26.535 2.544 1.00 74.62 284 TYR A O 1
ATOM 2281 N N . SER A 1 285 ? -0.569 -24.568 3.535 1.00 77.56 285 SER A N 1
ATOM 2282 C CA . SER A 1 285 ? -1.959 -24.136 3.415 1.00 77.56 285 SER A CA 1
ATOM 2283 C C . SER A 1 285 ? -2.066 -22.701 2.923 1.00 77.56 285 SER A C 1
ATOM 2285 O O . SER A 1 285 ? -1.212 -21.857 3.202 1.00 77.56 285 SER A O 1
ATOM 2287 N N . MET A 1 286 ? -3.125 -22.430 2.163 1.00 82.38 286 MET A N 1
ATOM 2288 C CA . MET A 1 286 ? -3.433 -21.102 1.646 1.00 82.38 286 MET A CA 1
ATOM 2289 C C . MET A 1 286 ? -4.909 -20.798 1.843 1.00 82.38 286 MET A C 1
ATOM 2291 O O . MET A 1 286 ? -5.766 -21.562 1.401 1.00 82.38 286 MET A O 1
ATOM 2295 N N . GLU A 1 287 ? -5.189 -19.671 2.489 1.00 83.19 287 GLU A N 1
ATOM 2296 C CA . GLU A 1 287 ? -6.537 -19.157 2.703 1.00 83.19 287 GLU A CA 1
ATOM 2297 C C . GLU A 1 287 ? -6.858 -18.053 1.691 1.00 83.19 287 GLU A C 1
ATOM 2299 O O . GLU A 1 287 ? -6.062 -17.140 1.457 1.00 83.19 287 GLU A O 1
ATOM 2304 N N . ILE A 1 288 ? -8.030 -18.158 1.074 1.00 82.44 288 ILE A N 1
ATOM 2305 C CA . ILE A 1 288 ? -8.533 -17.245 0.054 1.00 82.44 288 ILE A CA 1
ATOM 2306 C C . ILE A 1 288 ? -9.719 -16.481 0.654 1.00 82.44 288 ILE A C 1
ATOM 2308 O O . ILE A 1 288 ? -10.709 -17.117 1.023 1.00 82.44 288 ILE A O 1
ATOM 2312 N N . PRO A 1 289 ? -9.643 -15.144 0.761 1.00 75.00 289 PRO A N 1
ATOM 2313 C CA . PRO A 1 289 ? -10.729 -14.320 1.285 1.00 75.00 289 PRO A CA 1
ATOM 2314 C C . PRO A 1 289 ? -11.915 -14.233 0.313 1.00 75.00 289 PRO A C 1
ATOM 2316 O O . PRO A 1 289 ? -11.743 -14.316 -0.907 1.00 75.00 289 PRO A O 1
ATOM 2319 N N . SER A 1 290 ? -13.112 -13.991 0.851 1.00 76.44 290 SER A N 1
ATOM 2320 C CA . SER A 1 290 ? -14.379 -13.845 0.112 1.00 76.44 290 SER A CA 1
ATOM 2321 C C . SER A 1 290 ? -14.316 -12.862 -1.059 1.00 76.44 290 SER A C 1
ATOM 2323 O O . SER A 1 290 ? -14.914 -13.101 -2.108 1.00 76.44 290 SER A O 1
ATOM 2325 N N . GLU A 1 291 ? -13.543 -11.787 -0.915 1.00 69.75 291 GLU A N 1
ATOM 2326 C CA . GLU A 1 291 ? -13.322 -10.755 -1.937 1.00 69.75 291 GLU A CA 1
ATOM 2327 C C . GLU A 1 291 ? -12.743 -11.329 -3.237 1.00 69.75 291 GLU A C 1
ATOM 2329 O O . GLU A 1 291 ? -13.090 -10.878 -4.331 1.00 69.75 291 GLU A O 1
ATOM 2334 N N . LEU A 1 292 ? -11.877 -12.341 -3.117 1.00 71.81 292 LEU A N 1
ATOM 2335 C CA . LEU A 1 292 ? -11.334 -13.084 -4.250 1.00 71.81 292 LEU A CA 1
ATOM 2336 C C . LEU A 1 292 ? -12.293 -14.192 -4.696 1.00 71.81 292 LEU A C 1
ATOM 2338 O O . LEU A 1 292 ? -12.432 -14.420 -5.894 1.00 71.81 292 LEU A O 1
ATOM 2342 N N . LEU A 1 293 ? -12.993 -14.850 -3.766 1.00 76.88 293 LEU A N 1
ATOM 2343 C CA . LEU A 1 293 ? -13.903 -15.957 -4.085 1.00 76.88 293 LEU A CA 1
ATOM 2344 C C . LEU A 1 293 ? -15.087 -15.528 -4.951 1.00 76.88 293 LEU A C 1
ATOM 2346 O O . LEU A 1 293 ? -15.407 -16.220 -5.912 1.00 76.88 293 LEU A O 1
ATOM 2350 N N . ALA A 1 294 ? -15.728 -14.394 -4.669 1.00 69.00 294 ALA A N 1
ATOM 2351 C CA . ALA A 1 294 ? -16.983 -14.024 -5.330 1.00 69.00 294 ALA A CA 1
ATOM 2352 C C . ALA A 1 294 ? -16.877 -13.882 -6.866 1.00 69.00 294 ALA A C 1
ATOM 2354 O O . ALA A 1 294 ? -17.881 -13.996 -7.561 1.00 69.00 294 ALA A O 1
ATOM 2355 N N . ASN A 1 295 ? -15.671 -13.653 -7.402 1.00 72.12 295 ASN A N 1
ATOM 2356 C CA . ASN A 1 295 ? -15.451 -13.320 -8.815 1.00 72.12 295 ASN A CA 1
ATOM 2357 C C . ASN A 1 295 ? -14.392 -14.196 -9.504 1.00 72.12 295 ASN A C 1
ATOM 2359 O O . ASN A 1 295 ? -13.784 -13.762 -10.490 1.00 72.12 295 ASN A O 1
ATOM 2363 N N . ARG A 1 296 ? -14.099 -15.391 -8.976 1.00 82.81 296 ARG A N 1
ATOM 2364 C CA . ARG A 1 296 ? -13.041 -16.254 -9.519 1.00 82.81 296 ARG A CA 1
ATOM 2365 C C . ARG A 1 296 ? -13.513 -17.673 -9.768 1.00 82.81 296 ARG A C 1
ATOM 2367 O O . ARG A 1 296 ? -14.142 -18.298 -8.921 1.00 82.81 296 ARG A O 1
ATOM 2374 N N . GLN A 1 297 ? -13.145 -18.197 -10.932 1.00 91.44 297 GLN A N 1
ATOM 2375 C CA . GLN A 1 297 ? -13.249 -19.622 -11.198 1.00 91.44 297 GLN A CA 1
ATOM 2376 C C . GLN A 1 297 ? -12.154 -20.358 -10.423 1.00 91.44 297 GLN A C 1
ATOM 2378 O O . GLN A 1 297 ? -11.002 -19.925 -10.412 1.00 91.44 297 GLN A O 1
ATOM 2383 N N . ILE A 1 298 ? -12.508 -21.479 -9.802 1.00 94.62 298 ILE A N 1
ATOM 2384 C CA . ILE A 1 298 ? -11.557 -22.354 -9.117 1.00 94.62 298 ILE A CA 1
ATOM 2385 C C . ILE A 1 298 ? -11.611 -23.722 -9.792 1.00 94.62 298 ILE A C 1
ATOM 2387 O O . ILE A 1 298 ? -12.679 -24.322 -9.926 1.00 94.62 298 ILE A O 1
ATOM 2391 N N . LEU A 1 299 ? -10.452 -24.206 -10.232 1.00 96.38 299 LEU A N 1
ATOM 2392 C CA . LEU A 1 299 ? -10.308 -25.485 -10.916 1.00 96.38 299 LEU A CA 1
ATOM 2393 C C . LEU A 1 299 ? -9.569 -26.481 -10.023 1.00 96.38 299 LEU A C 1
ATOM 2395 O O . LEU A 1 299 ? -8.472 -26.201 -9.542 1.00 96.38 299 LEU A O 1
ATOM 2399 N N . LEU A 1 300 ? -10.157 -27.664 -9.851 1.00 96.69 300 LEU A N 1
ATOM 2400 C CA . LEU A 1 300 ? -9.503 -28.840 -9.282 1.00 96.69 300 LEU A CA 1
ATOM 2401 C C . LEU A 1 300 ? -8.835 -29.612 -10.427 1.00 96.69 300 LEU A C 1
ATOM 2403 O O . LEU A 1 300 ? -9.459 -30.451 -11.083 1.00 96.69 300 LEU A O 1
ATOM 2407 N N . VAL A 1 301 ? -7.589 -29.254 -10.725 1.00 97.38 301 VAL A N 1
ATOM 2408 C CA . VAL A 1 301 ? -6.824 -29.745 -11.877 1.00 97.38 301 VAL A CA 1
ATOM 2409 C C . VAL A 1 301 ? -6.301 -31.150 -11.610 1.00 97.38 301 VAL A C 1
ATOM 2411 O O . VAL A 1 301 ? -5.769 -31.422 -10.538 1.00 97.38 301 VAL A O 1
ATOM 2414 N N . TYR A 1 302 ? -6.422 -32.020 -12.613 1.00 95.50 302 TYR A N 1
ATOM 2415 C CA . TYR A 1 302 ? -5.855 -33.376 -12.630 1.00 95.50 302 TYR A CA 1
ATOM 2416 C C . TYR A 1 302 ? -4.951 -33.631 -13.851 1.00 95.50 302 TYR A C 1
ATOM 2418 O O . TYR A 1 302 ? -4.353 -34.701 -13.972 1.00 95.50 302 TYR A O 1
ATOM 2426 N N . SER A 1 303 ? -4.819 -32.661 -14.763 1.00 95.38 303 SER A N 1
ATOM 2427 C CA . SER A 1 303 ? -3.869 -32.710 -15.877 1.00 95.38 303 SER A CA 1
ATOM 2428 C C . SER A 1 303 ? -3.399 -31.311 -16.276 1.00 95.38 303 SER A C 1
ATOM 2430 O O . SER A 1 303 ? -4.188 -30.367 -16.302 1.00 95.38 303 SER A O 1
ATOM 2432 N N . VAL A 1 304 ? -2.113 -31.188 -16.610 1.00 92.62 304 VAL A N 1
ATOM 2433 C CA . VAL A 1 304 ? -1.464 -29.952 -17.067 1.00 92.62 304 VAL A CA 1
ATOM 2434 C C . VAL A 1 304 ? -0.758 -30.237 -18.389 1.00 92.62 304 VAL A C 1
ATOM 2436 O O . VAL A 1 304 ? -0.092 -31.260 -18.529 1.00 92.62 304 VAL A O 1
ATOM 2439 N N . ASP A 1 305 ? -0.950 -29.369 -19.378 1.00 91.00 305 ASP A N 1
ATOM 2440 C CA . ASP A 1 305 ? -0.421 -29.478 -20.741 1.00 91.00 305 ASP A CA 1
ATOM 2441 C C . ASP A 1 305 ? -0.662 -30.862 -21.366 1.00 91.00 305 ASP A C 1
ATOM 2443 O O . ASP A 1 305 ? 0.215 -31.471 -21.980 1.00 91.00 305 ASP A O 1
ATOM 2447 N N . SER A 1 306 ? -1.888 -31.371 -21.187 1.00 90.94 306 SER A N 1
ATOM 2448 C CA . SER A 1 306 ? -2.338 -32.701 -21.634 1.00 90.94 306 SER A CA 1
ATOM 2449 C C . SER A 1 306 ? -1.566 -33.884 -21.031 1.00 90.94 306 SER A C 1
ATOM 2451 O O . SER A 1 306 ? -1.634 -34.999 -21.549 1.00 90.94 306 SER A O 1
ATOM 2453 N N . LYS A 1 307 ? -0.835 -33.669 -19.933 1.00 93.12 307 LYS A N 1
ATOM 2454 C CA . LYS A 1 307 ? -0.130 -34.713 -19.179 1.00 93.12 307 LYS A CA 1
ATOM 2455 C C . LYS A 1 307 ? -0.749 -34.883 -17.789 1.00 93.12 307 LYS A C 1
ATOM 2457 O O . LYS A 1 307 ? -1.261 -33.906 -17.235 1.00 93.12 307 LYS A O 1
ATOM 2462 N N . PRO A 1 308 ? -0.735 -36.096 -17.212 1.00 94.81 308 PRO A N 1
ATOM 2463 C CA . PRO A 1 308 ? -1.107 -36.292 -15.814 1.00 94.81 308 PRO A CA 1
ATOM 2464 C C . PRO A 1 308 ? -0.229 -35.449 -14.884 1.00 94.81 308 PRO A C 1
ATOM 2466 O O . PRO A 1 308 ? 0.918 -35.146 -15.220 1.00 94.81 308 PRO A O 1
ATOM 2469 N N . LEU A 1 309 ? -0.761 -35.099 -13.712 1.00 93.81 309 LEU A N 1
ATOM 2470 C CA . LEU A 1 309 ? 0.025 -34.441 -12.668 1.00 93.81 309 LEU A CA 1
ATOM 2471 C C . LEU A 1 309 ? 1.238 -35.290 -12.268 1.00 93.81 309 LEU A C 1
ATOM 2473 O O . LEU A 1 309 ? 1.163 -36.519 -12.206 1.00 93.81 309 LEU A O 1
ATOM 2477 N N . THR A 1 310 ? 2.351 -34.625 -11.963 1.00 92.25 310 THR A N 1
ATOM 2478 C CA . THR A 1 310 ? 3.523 -35.289 -11.374 1.00 92.25 310 THR A CA 1
ATOM 2479 C C . THR A 1 310 ? 3.247 -35.715 -9.927 1.00 92.25 310 THR A C 1
ATOM 2481 O O . THR A 1 310 ? 2.306 -35.229 -9.303 1.00 92.25 310 THR A O 1
ATOM 2484 N N . GLU A 1 311 ? 4.092 -36.567 -9.337 1.00 89.12 311 GLU A N 1
ATOM 2485 C CA . GLU A 1 311 ? 3.949 -36.992 -7.927 1.00 89.12 311 GLU A CA 1
ATOM 2486 C C . GLU A 1 311 ? 3.915 -35.823 -6.930 1.00 89.12 311 GLU A C 1
ATOM 2488 O O . GLU A 1 311 ? 3.283 -35.916 -5.884 1.00 89.12 311 GLU A O 1
ATOM 2493 N N . LYS A 1 312 ? 4.573 -34.704 -7.255 1.00 86.00 312 LYS A N 1
ATOM 2494 C CA . LYS A 1 312 ? 4.578 -33.500 -6.410 1.00 86.00 312 LYS A CA 1
ATOM 2495 C C . LYS A 1 312 ? 3.310 -32.656 -6.549 1.00 86.00 312 LYS A C 1
ATOM 2497 O O . LYS A 1 312 ? 3.095 -31.750 -5.752 1.00 86.00 312 LYS A O 1
ATOM 2502 N N . GLU A 1 313 ? 2.519 -32.894 -7.588 1.00 90.94 313 GLU A N 1
ATOM 2503 C CA . GLU A 1 313 ? 1.322 -32.119 -7.929 1.00 90.94 313 GLU A CA 1
ATOM 2504 C C . GLU A 1 313 ? 0.032 -32.888 -7.652 1.00 90.94 313 GLU A C 1
ATOM 2506 O O . GLU A 1 313 ? -0.972 -32.279 -7.284 1.00 90.94 313 GLU A O 1
ATOM 2511 N N . ALA A 1 314 ? 0.069 -34.208 -7.832 1.00 91.56 314 ALA A N 1
ATOM 2512 C CA . ALA A 1 314 ? -1.021 -35.132 -7.557 1.00 91.56 314 ALA A CA 1
ATOM 2513 C C . ALA A 1 314 ? -1.360 -35.161 -6.053 1.00 91.56 314 ALA A C 1
ATOM 2515 O O . ALA A 1 314 ? -0.465 -34.926 -5.252 1.00 91.56 314 ALA A O 1
ATOM 2516 N N . PRO A 1 315 ? -2.611 -35.470 -5.652 1.00 91.50 315 PRO A N 1
ATOM 2517 C CA . PRO A 1 315 ? -3.697 -35.947 -6.511 1.00 91.50 315 PRO A CA 1
ATOM 2518 C C . PRO A 1 315 ? -4.433 -34.830 -7.257 1.00 91.50 315 PRO A C 1
ATOM 2520 O O . PRO A 1 315 ? -4.960 -35.079 -8.337 1.00 91.50 315 PRO A O 1
ATOM 2523 N N . ILE A 1 316 ? -4.460 -33.617 -6.705 1.00 96.44 316 ILE A N 1
ATOM 2524 C CA . ILE A 1 316 ? -5.156 -32.462 -7.273 1.00 96.44 316 ILE A CA 1
ATOM 2525 C C . ILE A 1 316 ? -4.289 -31.217 -7.103 1.00 96.44 316 ILE A C 1
ATOM 2527 O O . ILE A 1 316 ? -3.756 -30.959 -6.021 1.00 96.44 316 ILE A O 1
ATOM 2531 N N . TRP A 1 317 ? -4.218 -30.417 -8.164 1.00 96.19 317 TRP A N 1
ATOM 2532 C CA . TRP A 1 317 ? -3.665 -29.070 -8.136 1.00 96.19 317 TRP A CA 1
ATOM 2533 C C . TRP A 1 317 ? -4.808 -28.058 -8.248 1.00 96.19 317 TRP A C 1
ATOM 2535 O O . TRP A 1 317 ? -5.562 -28.046 -9.213 1.00 96.19 317 TRP A O 1
ATOM 2545 N N . VAL A 1 318 ? -4.964 -27.199 -7.250 1.00 96.19 318 VAL A N 1
ATOM 2546 C CA . VAL A 1 318 ? -5.894 -26.074 -7.315 1.00 96.19 318 VAL A CA 1
ATOM 2547 C C . VAL A 1 318 ? -5.306 -24.983 -8.196 1.00 96.19 318 VAL A C 1
ATOM 2549 O O . VAL A 1 318 ? -4.180 -24.547 -7.970 1.00 96.19 318 VAL A O 1
ATOM 2552 N N . VAL A 1 319 ? -6.081 -24.501 -9.162 1.00 94.31 319 VAL A N 1
ATOM 2553 C CA . VAL A 1 319 ? -5.714 -23.361 -10.008 1.00 94.31 319 VAL A CA 1
ATOM 2554 C C . VAL A 1 319 ? -6.831 -22.327 -9.978 1.00 94.31 319 VAL A C 1
ATOM 2556 O O . VAL A 1 319 ? -8.002 -22.659 -10.160 1.00 94.31 319 VAL A O 1
ATOM 2559 N N . ILE A 1 320 ? -6.449 -21.066 -9.762 1.00 92.31 320 ILE A N 1
ATOM 2560 C CA . ILE A 1 320 ? -7.348 -19.909 -9.809 1.00 92.31 320 ILE A CA 1
ATOM 2561 C C . ILE A 1 320 ? -6.839 -18.992 -10.922 1.00 92.31 320 ILE A C 1
ATOM 2563 O O . ILE A 1 320 ? -5.868 -18.260 -10.700 1.00 92.31 320 ILE A O 1
ATOM 2567 N N . PRO A 1 321 ? -7.420 -19.067 -12.133 1.00 85.88 321 PRO A N 1
ATOM 2568 C CA . PRO A 1 321 ? -6.984 -18.253 -13.258 1.00 85.88 321 PRO A CA 1
ATOM 2569 C C . PRO A 1 321 ? -6.925 -16.765 -12.899 1.00 85.88 321 PRO A C 1
ATOM 2571 O O . PRO A 1 321 ? -7.732 -16.280 -12.107 1.00 85.88 321 PRO A O 1
ATOM 2574 N N . GLU A 1 322 ? -5.954 -16.058 -13.483 1.00 78.62 322 GLU A N 1
ATOM 2575 C CA . GLU A 1 322 ? -5.710 -14.616 -13.287 1.00 78.62 322 GLU A CA 1
ATOM 2576 C C . GLU A 1 322 ? -5.288 -14.196 -11.868 1.00 78.62 322 GLU A C 1
ATOM 2578 O O . GLU A 1 322 ? -5.000 -13.022 -11.629 1.00 78.62 322 GLU A O 1
ATOM 2583 N N . GLU A 1 323 ? -5.180 -15.142 -10.934 1.00 82.06 323 GLU A N 1
ATOM 2584 C CA . GLU A 1 323 ? -4.671 -14.894 -9.591 1.00 82.06 323 GLU A CA 1
ATOM 2585 C C . GLU A 1 323 ? -3.221 -15.339 -9.414 1.00 82.06 323 GLU A C 1
ATOM 2587 O O . GLU A 1 323 ? -2.671 -16.157 -10.153 1.00 82.06 323 GLU A O 1
ATOM 2592 N N . ARG A 1 324 ? -2.576 -14.779 -8.387 1.00 69.62 324 ARG A N 1
ATOM 2593 C CA . ARG A 1 324 ? -1.174 -15.073 -8.071 1.00 69.62 324 ARG A CA 1
ATOM 2594 C C . ARG A 1 324 ? -0.985 -16.566 -7.785 1.00 69.62 324 ARG A C 1
ATOM 2596 O O . ARG A 1 324 ? -1.732 -17.142 -7.002 1.00 69.62 324 ARG A O 1
ATOM 2603 N N . ALA A 1 325 ? 0.117 -17.136 -8.279 1.00 75.12 325 ALA A N 1
ATOM 2604 C CA . ALA A 1 325 ? 0.468 -18.553 -8.112 1.00 75.12 325 ALA A CA 1
ATOM 2605 C C . ALA A 1 325 ? 0.515 -19.056 -6.652 1.00 75.12 325 ALA A C 1
ATOM 2607 O O . ALA A 1 325 ? 0.443 -20.254 -6.415 1.00 75.12 325 ALA A O 1
ATOM 2608 N N . MET A 1 326 ? 0.604 -18.163 -5.659 1.00 75.38 326 MET A N 1
ATOM 2609 C CA . MET A 1 326 ? 0.481 -18.543 -4.244 1.00 75.38 326 MET A CA 1
ATOM 2610 C C . MET A 1 326 ? -0.889 -19.142 -3.895 1.00 75.38 326 MET A C 1
ATOM 2612 O O . MET A 1 326 ? -0.981 -19.925 -2.961 1.00 75.38 326 MET A O 1
ATOM 2616 N N . TYR A 1 327 ? -1.939 -18.806 -4.647 1.00 83.88 327 TYR A N 1
ATOM 2617 C CA . TYR A 1 327 ? -3.267 -19.399 -4.491 1.00 83.88 327 TYR A CA 1
ATOM 2618 C C . TYR A 1 327 ? -3.414 -20.741 -5.224 1.00 83.88 327 TYR A C 1
ATOM 2620 O O . TYR A 1 327 ? -4.456 -21.382 -5.125 1.00 83.88 327 TYR A O 1
ATOM 2628 N N . TRP A 1 328 ? -2.391 -21.169 -5.973 1.00 91.12 328 TRP A N 1
ATOM 2629 C CA . TRP A 1 328 ? -2.447 -22.361 -6.811 1.00 91.12 328 TRP A CA 1
ATOM 2630 C C . TRP A 1 328 ? -1.840 -23.553 -6.065 1.00 91.12 328 TRP A C 1
ATOM 2632 O O . TRP A 1 328 ? -0.685 -23.925 -6.291 1.00 91.12 328 TRP A O 1
ATOM 2642 N N . VAL A 1 329 ? -2.599 -24.116 -5.126 1.00 91.25 329 VAL A N 1
ATOM 2643 C CA . VAL A 1 329 ? -2.096 -25.116 -4.175 1.00 91.25 329 VAL A CA 1
ATOM 2644 C C . VAL A 1 329 ? -2.007 -26.503 -4.810 1.00 91.25 329 VAL A C 1
ATOM 2646 O O . VAL A 1 329 ? -3.006 -27.050 -5.271 1.00 91.25 329 VAL A O 1
ATOM 2649 N N . LYS A 1 330 ? -0.804 -27.076 -4.837 1.00 94.75 330 LYS A N 1
ATOM 2650 C CA . LYS A 1 330 ? -0.517 -28.420 -5.363 1.00 94.75 330 LYS A CA 1
ATOM 2651 C C . LYS A 1 330 ? -0.743 -29.489 -4.295 1.00 94.75 330 LYS A C 1
ATOM 2653 O O . LYS A 1 330 ? -0.607 -29.187 -3.115 1.00 94.75 330 LYS A O 1
ATOM 2658 N N . ASN A 1 331 ? -1.015 -30.727 -4.716 1.00 94.69 331 ASN A N 1
ATOM 2659 C CA . ASN A 1 331 ? -1.088 -31.897 -3.836 1.00 94.69 331 ASN A CA 1
ATOM 2660 C C . ASN A 1 331 ? -2.012 -31.676 -2.624 1.00 94.69 331 ASN A C 1
ATOM 2662 O O . ASN A 1 331 ? -1.616 -31.858 -1.471 1.00 94.69 331 ASN A O 1
ATOM 2666 N N . ILE A 1 332 ? -3.237 -31.203 -2.885 1.00 94.38 332 ILE A N 1
ATOM 2667 C CA . ILE A 1 332 ? -4.190 -30.905 -1.810 1.00 94.38 332 ILE A CA 1
ATOM 2668 C C . ILE A 1 332 ? -4.736 -32.182 -1.159 1.00 94.38 332 ILE A C 1
ATOM 2670 O O . ILE A 1 332 ? -5.117 -33.132 -1.843 1.00 94.38 332 ILE A O 1
ATOM 2674 N N . GLN A 1 333 ? -4.815 -32.167 0.172 1.00 92.38 333 GLN A N 1
ATOM 2675 C CA . GLN A 1 333 ? -5.446 -33.199 0.995 1.00 92.38 333 GLN A CA 1
ATOM 2676 C C . GLN A 1 333 ? -6.795 -32.735 1.550 1.00 92.38 333 GLN A C 1
ATOM 2678 O O . GLN A 1 333 ? -7.747 -33.516 1.572 1.00 92.38 333 GLN A O 1
ATOM 2683 N N . TYR A 1 334 ? -6.890 -31.470 1.975 1.00 90.06 334 TYR A N 1
ATOM 2684 C CA . TYR A 1 334 ? -8.103 -30.916 2.571 1.00 90.06 334 TYR A CA 1
ATOM 2685 C C . TYR A 1 334 ? -8.535 -29.618 1.892 1.00 90.06 334 TYR A C 1
ATOM 2687 O O . TYR A 1 334 ? -7.722 -28.770 1.514 1.00 90.06 334 TYR A O 1
ATOM 2695 N N . ILE A 1 335 ? -9.853 -29.460 1.782 1.00 93.00 335 ILE A N 1
ATOM 2696 C CA . ILE A 1 335 ? -10.516 -28.215 1.405 1.00 93.00 335 ILE A CA 1
ATOM 2697 C C . ILE A 1 335 ? -11.378 -27.806 2.596 1.00 93.00 335 ILE A C 1
ATOM 2699 O O . ILE A 1 335 ? -12.328 -28.504 2.947 1.00 93.00 335 ILE A O 1
ATOM 2703 N N . HIS A 1 336 ? -11.037 -26.687 3.225 1.00 85.25 336 HIS A N 1
ATOM 2704 C CA . HIS A 1 336 ? -11.765 -26.140 4.364 1.00 85.25 336 HIS A CA 1
ATOM 2705 C C . HIS A 1 336 ? -12.669 -25.014 3.873 1.00 85.25 336 HIS A C 1
ATOM 2707 O O . HIS A 1 336 ? -12.189 -24.008 3.345 1.00 85.25 336 HIS A O 1
ATOM 2713 N N . LEU A 1 337 ? -13.976 -25.194 4.040 1.00 85.94 337 LEU A N 1
ATOM 2714 C CA . LEU A 1 337 ? -14.988 -24.208 3.679 1.00 85.94 337 LEU A CA 1
ATOM 2715 C C . LEU A 1 337 ? -15.350 -23.404 4.926 1.00 85.94 337 LEU A C 1
ATOM 2717 O O . LEU A 1 337 ? -15.853 -23.977 5.891 1.00 85.94 337 LEU A O 1
ATOM 2721 N N . ASN A 1 338 ? -15.125 -22.091 4.899 1.00 76.06 338 ASN A N 1
ATOM 2722 C CA . ASN A 1 338 ? -15.644 -21.188 5.918 1.00 76.06 338 ASN A CA 1
ATOM 2723 C C . ASN A 1 338 ? -16.801 -20.411 5.297 1.00 76.06 338 ASN A C 1
ATOM 2725 O O . ASN A 1 338 ? -16.595 -19.461 4.544 1.00 76.06 338 ASN A O 1
ATOM 2729 N N . GLU A 1 339 ? -18.029 -20.839 5.570 1.00 64.62 339 GLU A N 1
ATOM 2730 C CA . GLU A 1 339 ? -19.218 -20.098 5.163 1.00 64.62 339 GLU A CA 1
ATOM 2731 C C . GLU A 1 339 ? -19.306 -18.757 5.891 1.00 64.62 339 GLU A C 1
ATOM 2733 O O . GLU A 1 339 ? -18.797 -18.590 7.000 1.00 64.62 339 GLU A O 1
ATOM 2738 N N . THR A 1 340 ? -19.994 -17.807 5.262 1.00 47.59 340 THR A N 1
ATOM 2739 C CA . THR A 1 340 ? -20.526 -16.612 5.908 1.00 47.59 340 THR A CA 1
ATOM 2740 C C . THR A 1 340 ? -21.521 -17.071 6.968 1.00 47.59 340 THR A C 1
ATOM 2742 O O . THR A 1 340 ? -22.736 -17.051 6.776 1.00 47.59 340 THR A O 1
ATOM 2745 N N . ALA A 1 341 ? -21.014 -17.477 8.125 1.00 39.38 341 ALA A N 1
ATOM 2746 C CA . ALA A 1 341 ? -21.747 -17.233 9.341 1.00 39.38 341 ALA A CA 1
ATOM 2747 C C . ALA A 1 341 ? -21.898 -15.712 9.419 1.00 39.38 341 ALA A C 1
ATOM 2749 O O . ALA A 1 341 ? -20.902 -14.991 9.310 1.00 39.38 341 ALA A O 1
ATOM 2750 N N . ALA A 1 342 ? -23.128 -15.211 9.567 1.00 36.22 342 ALA A N 1
ATOM 2751 C CA . ALA A 1 342 ? -23.338 -13.880 10.129 1.00 36.22 342 ALA A CA 1
ATOM 2752 C C . ALA A 1 342 ? -22.364 -13.760 11.295 1.00 36.22 342 ALA A C 1
ATOM 2754 O O . ALA A 1 342 ? -22.496 -14.584 12.194 1.00 36.22 342 ALA A O 1
ATOM 2755 N N . SER A 1 343 ? -21.346 -12.892 11.164 1.00 40.56 343 SER A N 1
ATOM 2756 C CA . SER A 1 343 ? -20.101 -12.918 11.942 1.00 40.56 343 SER A CA 1
ATOM 2757 C C . SER A 1 343 ? -20.234 -13.808 13.169 1.00 40.56 343 SER A C 1
ATOM 2759 O O . SER A 1 343 ? -20.784 -13.373 14.185 1.00 40.56 343 SER A O 1
ATOM 2761 N N . ALA A 1 344 ? -19.790 -15.062 13.084 1.00 40.62 344 ALA A N 1
ATOM 2762 C CA . ALA A 1 344 ? -19.629 -15.851 14.293 1.00 40.62 344 ALA A CA 1
ATOM 2763 C C . ALA A 1 344 ? -18.391 -15.304 15.022 1.00 40.62 344 ALA A C 1
ATOM 2765 O O . ALA A 1 344 ? -17.405 -16.001 15.237 1.00 40.62 344 ALA A O 1
ATOM 2766 N N . ALA A 1 345 ? -18.427 -14.014 15.383 1.00 50.66 345 ALA A N 1
ATOM 2767 C CA . ALA A 1 345 ? -17.869 -13.597 16.644 1.00 50.66 345 ALA A CA 1
ATOM 2768 C C . ALA A 1 345 ? -18.427 -14.594 17.655 1.00 50.66 345 ALA A C 1
ATOM 2770 O O . ALA A 1 345 ? -19.640 -14.809 17.733 1.00 50.66 345 ALA A O 1
ATOM 2771 N N . VAL A 1 346 ? -17.513 -15.300 18.314 1.00 60.50 346 VAL A N 1
ATOM 2772 C CA . VAL A 1 346 ? -17.840 -16.146 19.456 1.00 60.50 346 VAL A CA 1
ATOM 2773 C C . VAL A 1 346 ? -18.749 -15.309 20.343 1.00 60.50 346 VAL A C 1
ATOM 2775 O O . VAL A 1 346 ? -18.348 -14.210 20.726 1.00 60.50 346 VAL A O 1
ATOM 2778 N N . ALA A 1 347 ? -19.971 -15.783 20.585 1.00 76.38 347 ALA A N 1
ATOM 2779 C CA . ALA A 1 347 ? -20.944 -15.027 21.352 1.00 76.38 347 ALA A CA 1
ATOM 2780 C C . ALA A 1 347 ? -20.330 -14.728 22.728 1.00 76.38 347 ALA A C 1
ATOM 2782 O O . ALA A 1 347 ? -19.983 -15.646 23.476 1.00 76.38 347 ALA A O 1
ATOM 2783 N N . ALA A 1 348 ? -20.030 -13.456 22.987 1.00 83.94 348 ALA A N 1
ATOM 2784 C CA . ALA A 1 348 ? -19.192 -13.091 24.118 1.00 83.94 348 ALA A CA 1
ATOM 2785 C C . ALA A 1 348 ? -20.055 -13.019 25.381 1.00 83.94 348 ALA A C 1
ATOM 2787 O O . ALA A 1 348 ? -20.920 -12.156 25.508 1.00 83.94 348 ALA A O 1
ATOM 2788 N N . GLY A 1 349 ? -19.805 -13.906 26.337 1.00 92.75 349 GLY A N 1
ATOM 2789 C CA . GLY A 1 349 ? -20.312 -13.804 27.704 1.00 92.75 349 GLY A CA 1
ATOM 2790 C C . GLY A 1 349 ? -19.468 -12.848 28.550 1.00 92.75 349 GLY A C 1
ATOM 2791 O O . GLY A 1 349 ? -19.978 -12.221 29.480 1.00 92.75 349 GLY A O 1
ATOM 2792 N N . LYS A 1 350 ? -18.183 -12.681 28.204 1.00 96.94 350 LYS A N 1
ATOM 2793 C CA . LYS A 1 350 ? -17.244 -11.786 28.887 1.00 96.94 350 LYS A CA 1
ATOM 2794 C C . LYS A 1 350 ? -16.320 -11.070 27.905 1.00 96.94 350 LYS A C 1
ATOM 2796 O O . LYS A 1 350 ? -15.686 -11.698 27.064 1.00 96.94 350 LYS A O 1
ATOM 2801 N N . ILE A 1 351 ? -16.169 -9.762 28.086 1.00 98.00 351 ILE A N 1
ATOM 2802 C CA . ILE A 1 351 ? -15.190 -8.912 27.402 1.00 98.00 351 ILE A CA 1
ATOM 2803 C C . ILE A 1 351 ? -14.107 -8.517 28.410 1.00 98.00 351 ILE A C 1
ATOM 2805 O O . ILE A 1 351 ? -14.437 -8.002 29.474 1.00 98.00 351 ILE A O 1
ATOM 2809 N N . THR A 1 352 ? -12.832 -8.702 28.073 1.00 98.38 352 THR A N 1
ATOM 2810 C CA . THR A 1 352 ? -11.663 -8.204 28.818 1.00 98.38 352 THR A CA 1
ATOM 2811 C C . THR A 1 352 ? -10.877 -7.232 27.938 1.00 98.38 352 THR A C 1
ATOM 2813 O O . THR A 1 352 ? -10.581 -7.551 26.788 1.00 98.38 352 THR A O 1
ATOM 2816 N N . PHE A 1 353 ? -10.506 -6.065 28.467 1.00 98.19 353 PHE A N 1
ATOM 2817 C CA . PHE A 1 353 ? -9.782 -5.038 27.707 1.00 98.19 353 PHE A CA 1
ATOM 2818 C C . PHE A 1 353 ? -8.263 -5.178 27.835 1.00 98.19 353 PHE A C 1
ATOM 2820 O O . PHE A 1 353 ? -7.717 -5.183 28.942 1.00 98.19 353 PHE A O 1
ATOM 2827 N N . MET A 1 354 ? -7.573 -5.234 26.694 1.00 97.75 354 MET A N 1
ATOM 2828 C CA . MET A 1 354 ? -6.114 -5.325 26.617 1.00 97.75 354 MET A CA 1
ATOM 2829 C C . MET A 1 354 ? -5.435 -4.100 27.233 1.00 97.75 354 MET A C 1
ATOM 2831 O O . MET A 1 354 ? -4.462 -4.255 27.960 1.00 97.75 354 MET A O 1
ATOM 2835 N N . GLU A 1 355 ? -5.965 -2.896 27.003 1.00 95.38 355 GLU A N 1
ATOM 2836 C CA . GLU A 1 355 ? -5.372 -1.642 27.480 1.00 95.38 355 GLU A CA 1
ATOM 2837 C C . GLU A 1 355 ? -5.248 -1.605 29.010 1.00 95.38 355 GLU A C 1
ATOM 2839 O O . GLU A 1 355 ? -4.233 -1.155 29.536 1.00 95.38 355 GLU A O 1
ATOM 2844 N N . THR A 1 356 ? -6.238 -2.144 29.724 1.00 96.56 356 THR A N 1
ATOM 2845 C CA . THR A 1 356 ? -6.193 -2.278 31.186 1.00 96.56 356 THR A CA 1
ATOM 2846 C C . THR A 1 356 ? -5.405 -3.513 31.628 1.00 96.56 356 THR A C 1
ATOM 2848 O O . THR A 1 356 ? -4.717 -3.463 32.648 1.00 96.56 356 THR A O 1
ATOM 2851 N N . ALA A 1 357 ? -5.448 -4.618 30.874 1.00 96.56 357 ALA A N 1
ATOM 2852 C CA . ALA A 1 357 ? -4.656 -5.811 31.178 1.00 96.56 357 ALA A CA 1
ATOM 2853 C C . ALA A 1 357 ? -3.144 -5.530 31.103 1.00 96.56 357 ALA A C 1
ATOM 2855 O O . ALA A 1 357 ? -2.415 -5.874 32.031 1.00 96.56 357 ALA A O 1
ATOM 2856 N N . PHE A 1 358 ? -2.678 -4.833 30.062 1.00 95.12 358 PHE A N 1
ATOM 2857 C CA . PHE A 1 358 ? -1.266 -4.493 29.856 1.00 95.12 358 PHE A CA 1
ATOM 2858 C C . PHE A 1 358 ? -0.650 -3.718 31.022 1.00 95.12 358 PHE A C 1
ATOM 2860 O O . PHE A 1 358 ? 0.522 -3.918 31.321 1.00 95.12 358 PHE A O 1
ATOM 2867 N N . GLN A 1 359 ? -1.428 -2.887 31.722 1.00 92.25 359 GLN A N 1
ATOM 2868 C CA . GLN A 1 359 ? -0.951 -2.124 32.883 1.00 92.25 359 GLN A CA 1
ATOM 2869 C C . GLN A 1 359 ? -0.539 -3.017 34.065 1.00 92.25 359 GLN A C 1
ATOM 2871 O O . GLN A 1 359 ? 0.217 -2.577 34.929 1.00 92.25 359 GLN A O 1
ATOM 2876 N N . LYS A 1 360 ? -1.054 -4.253 34.128 1.00 89.94 360 LYS A N 1
ATOM 2877 C CA . LYS A 1 360 ? -0.792 -5.210 35.215 1.00 89.94 360 LYS A CA 1
ATOM 2878 C C . LYS A 1 360 ? 0.261 -6.260 34.864 1.00 89.94 360 LYS A C 1
ATOM 2880 O O . LYS A 1 360 ? 0.706 -6.976 35.757 1.00 89.94 360 LYS A O 1
ATOM 2885 N N . LEU A 1 361 ? 0.610 -6.388 33.587 1.00 95.19 361 LEU A N 1
ATOM 2886 C CA . LEU A 1 361 ? 1.514 -7.422 33.094 1.00 95.19 361 LEU A CA 1
ATOM 2887 C C . LEU A 1 361 ? 2.951 -6.915 33.028 1.00 95.19 361 LEU A C 1
ATOM 2889 O O . LEU A 1 361 ? 3.204 -5.723 32.849 1.00 95.19 361 LEU A O 1
ATOM 2893 N N . THR A 1 362 ? 3.905 -7.837 33.146 1.00 93.31 362 THR A N 1
ATOM 2894 C CA . THR A 1 362 ? 5.319 -7.484 33.006 1.00 93.31 362 THR A CA 1
ATOM 2895 C C . THR A 1 362 ? 5.637 -7.310 31.528 1.00 93.31 362 THR A C 1
ATOM 2897 O O . THR A 1 362 ? 5.527 -8.250 30.744 1.00 93.31 362 THR A O 1
ATOM 2900 N N . SER A 1 363 ? 6.042 -6.103 31.136 1.00 91.94 363 SER A N 1
ATOM 2901 C CA . SER A 1 363 ? 6.482 -5.844 29.767 1.00 91.94 363 SER A CA 1
ATOM 2902 C C . SER A 1 363 ? 7.954 -6.208 29.565 1.00 91.94 363 SER A C 1
ATOM 2904 O O . SER A 1 363 ? 8.785 -5.892 30.419 1.00 91.94 363 SER A O 1
ATOM 2906 N N . ALA A 1 364 ? 8.286 -6.755 28.400 1.00 91.75 364 ALA A N 1
ATOM 2907 C CA . ALA A 1 364 ? 9.650 -6.979 27.930 1.00 91.75 364 ALA A CA 1
ATOM 2908 C C . ALA A 1 364 ? 9.892 -6.267 26.589 1.00 91.75 364 ALA A C 1
ATOM 2910 O O . ALA A 1 364 ? 8.956 -6.040 25.820 1.00 91.75 364 ALA A O 1
ATOM 2911 N N . ASP A 1 365 ? 11.148 -5.921 26.304 1.00 91.25 365 ASP A N 1
ATOM 2912 C CA . ASP A 1 365 ? 11.545 -5.467 24.968 1.00 91.25 365 ASP A CA 1
ATOM 2913 C C . ASP A 1 365 ? 11.685 -6.678 24.041 1.00 91.25 365 ASP A C 1
ATOM 2915 O O . ASP A 1 365 ? 12.367 -7.652 24.374 1.00 91.25 365 ASP A O 1
ATOM 2919 N N . TYR A 1 366 ? 11.030 -6.619 22.887 1.00 88.75 366 TYR A N 1
ATOM 2920 C CA . TYR A 1 366 ? 11.199 -7.591 21.818 1.00 88.75 366 TYR A CA 1
ATOM 2921 C C . TYR A 1 366 ? 11.186 -6.863 20.475 1.00 88.75 366 TYR A C 1
ATOM 2923 O O . TYR A 1 366 ? 10.207 -6.205 20.124 1.00 88.75 366 TYR A O 1
ATOM 2931 N N . ASP A 1 367 ? 12.284 -6.985 19.724 1.00 85.75 367 ASP A N 1
ATOM 2932 C CA . ASP A 1 367 ? 12.486 -6.314 18.429 1.00 85.75 367 ASP A CA 1
ATOM 2933 C C . ASP A 1 367 ? 12.293 -4.779 18.500 1.00 85.75 367 ASP A C 1
ATOM 2935 O O . ASP A 1 367 ? 11.792 -4.149 17.568 1.00 85.75 367 ASP A O 1
ATOM 2939 N N . GLY A 1 368 ? 12.677 -4.167 19.631 1.00 85.12 368 GLY A N 1
ATOM 2940 C CA . GLY A 1 368 ? 12.567 -2.724 19.864 1.00 85.12 368 GLY A CA 1
ATOM 2941 C C . GLY A 1 368 ? 11.152 -2.222 20.174 1.00 85.12 368 GLY A C 1
ATOM 2942 O O . GLY A 1 368 ? 10.915 -1.013 20.132 1.00 85.12 368 GLY A O 1
ATOM 2943 N N . GLU A 1 369 ? 10.209 -3.121 20.465 1.00 87.94 369 GLU A N 1
ATOM 2944 C CA . GLU A 1 369 ? 8.857 -2.799 20.926 1.00 87.94 369 GLU A CA 1
ATOM 2945 C C . GLU A 1 369 ? 8.626 -3.336 22.344 1.00 87.94 369 GLU A C 1
ATOM 2947 O O . GLU A 1 369 ? 9.104 -4.416 22.703 1.00 87.94 369 GLU A O 1
ATOM 2952 N N . LYS A 1 370 ? 7.834 -2.617 23.153 1.00 93.88 370 LYS A N 1
ATOM 2953 C CA . LYS A 1 370 ? 7.340 -3.169 24.418 1.00 93.88 370 LYS A CA 1
ATOM 2954 C C . LYS A 1 370 ? 6.263 -4.206 24.142 1.00 93.88 370 LYS A C 1
ATOM 2956 O O . LYS A 1 370 ? 5.269 -3.933 23.466 1.00 93.88 370 LYS A O 1
ATOM 2961 N N . THR A 1 371 ? 6.453 -5.387 24.708 1.00 96.12 371 THR A N 1
ATOM 2962 C CA . THR A 1 371 ? 5.588 -6.548 24.516 1.00 96.12 371 THR A CA 1
ATOM 2963 C C . THR A 1 371 ? 5.227 -7.198 25.845 1.00 96.12 371 THR A C 1
ATOM 2965 O O . THR A 1 371 ? 5.937 -7.036 26.835 1.00 96.12 371 THR A O 1
ATOM 2968 N N . VAL A 1 372 ? 4.116 -7.929 25.868 1.00 97.44 372 VAL A N 1
ATOM 2969 C CA . VAL A 1 372 ? 3.746 -8.853 26.949 1.00 97.44 372 VAL A CA 1
ATOM 2970 C C . VAL A 1 372 ? 3.688 -10.275 26.404 1.00 97.44 372 VAL A C 1
ATOM 2972 O O . VAL A 1 372 ? 3.400 -10.486 25.220 1.00 97.44 372 VAL A O 1
ATOM 2975 N N . LEU A 1 373 ? 3.927 -11.260 27.268 1.00 97.31 373 LEU A N 1
ATOM 2976 C CA . LEU A 1 373 ? 3.829 -12.661 26.879 1.00 97.31 373 LEU A CA 1
ATOM 2977 C C . LEU A 1 373 ? 2.362 -13.039 26.631 1.00 97.31 373 LEU A C 1
ATOM 2979 O O . LEU A 1 373 ? 1.490 -12.791 27.466 1.00 97.31 373 LEU A O 1
ATOM 2983 N N . GLY A 1 374 ? 2.096 -13.693 25.499 1.00 96.56 374 GLY A N 1
ATOM 2984 C CA . GLY A 1 374 ? 0.753 -14.105 25.096 1.00 96.56 374 GLY A CA 1
ATOM 2985 C C . GLY A 1 374 ? 0.058 -14.965 26.148 1.00 96.56 374 GLY A C 1
ATOM 2986 O O . GLY A 1 374 ? -1.129 -14.773 26.389 1.00 96.56 374 GLY A O 1
ATOM 2987 N N . LYS A 1 375 ? 0.803 -15.837 26.842 1.00 96.31 375 LYS A N 1
ATOM 2988 C CA . LYS A 1 375 ? 0.288 -16.634 27.965 1.00 96.31 375 LYS A CA 1
ATOM 2989 C C . LYS A 1 375 ? -0.361 -15.764 29.044 1.00 96.31 375 LYS A C 1
ATOM 2991 O O . LYS A 1 375 ? -1.531 -15.962 29.352 1.00 96.31 375 LYS A O 1
ATOM 2996 N N . GLU A 1 376 ? 0.384 -14.796 29.574 1.00 97.12 376 GLU A N 1
ATOM 2997 C CA . GLU A 1 376 ? -0.085 -13.945 30.672 1.00 97.12 376 GLU A CA 1
ATOM 2998 C C . GLU A 1 376 ? -1.310 -13.131 30.251 1.00 97.12 376 GLU A C 1
ATOM 3000 O O . GLU A 1 376 ? -2.275 -13.008 31.004 1.00 97.12 376 GLU A O 1
ATOM 3005 N N . LEU A 1 377 ? -1.305 -12.621 29.015 1.00 97.62 377 LEU A N 1
ATOM 3006 C CA . LEU A 1 377 ? -2.421 -11.849 28.488 1.00 97.62 377 LEU A CA 1
ATOM 3007 C C . LEU A 1 377 ? -3.689 -12.697 28.313 1.00 97.62 377 LEU A C 1
ATOM 3009 O O . LEU A 1 377 ? -4.766 -12.273 28.735 1.00 97.62 377 LEU A O 1
ATOM 3013 N N . LEU A 1 378 ? -3.581 -13.887 27.719 1.00 97.06 378 LEU A N 1
ATOM 3014 C CA . LEU A 1 378 ? -4.713 -14.801 27.522 1.00 97.06 378 LEU A CA 1
ATOM 3015 C C . LEU A 1 378 ? -5.338 -15.224 28.861 1.00 97.06 378 LEU A C 1
ATOM 3017 O O . LEU A 1 378 ? -6.566 -15.253 28.994 1.00 97.06 378 LEU A O 1
ATOM 3021 N N . GLU A 1 379 ? -4.509 -15.465 29.877 1.00 96.12 379 GLU A N 1
ATOM 3022 C CA . GLU A 1 379 ? -4.960 -15.826 31.224 1.00 96.12 379 GLU A CA 1
ATOM 3023 C C . GLU A 1 379 ? -5.790 -14.706 31.882 1.00 96.12 379 GLU A C 1
ATOM 3025 O O . GLU A 1 379 ? -6.752 -15.006 32.591 1.00 96.12 379 GLU A O 1
ATOM 3030 N N . THR A 1 380 ? -5.539 -13.422 31.574 1.00 95.81 380 THR A N 1
ATOM 3031 C CA . THR A 1 380 ? -6.391 -12.309 32.063 1.00 95.81 380 THR A CA 1
ATOM 3032 C C . THR A 1 380 ? -7.838 -12.386 31.559 1.00 95.81 380 THR A C 1
ATOM 3034 O O . THR A 1 380 ? -8.775 -11.931 32.227 1.00 95.81 380 THR A O 1
ATOM 3037 N N . ALA A 1 381 ? -8.048 -12.995 30.390 1.00 94.62 381 ALA A N 1
ATOM 3038 C CA . ALA A 1 381 ? -9.373 -13.237 29.838 1.00 94.62 381 ALA A CA 1
ATOM 3039 C C . ALA A 1 381 ? -10.003 -14.540 30.354 1.00 94.62 381 ALA A C 1
ATOM 3041 O O . ALA A 1 381 ? -11.204 -14.720 30.192 1.00 94.62 381 ALA A O 1
ATOM 3042 N N . GLY A 1 382 ? -9.250 -15.396 31.053 1.00 93.00 382 GLY A N 1
ATOM 3043 C CA . GLY A 1 382 ? -9.693 -16.720 31.506 1.00 93.00 382 GLY A CA 1
ATOM 3044 C C . GLY A 1 382 ? -9.382 -17.853 30.522 1.00 93.00 382 GLY A C 1
ATOM 3045 O O . GLY A 1 382 ? -9.772 -18.995 30.764 1.00 93.00 382 GLY A O 1
ATOM 3046 N N . MET A 1 383 ? -8.660 -17.561 29.437 1.00 94.62 383 MET A N 1
ATOM 3047 C CA . MET A 1 383 ? -8.224 -18.556 28.456 1.00 94.62 383 MET A CA 1
ATOM 3048 C C . MET A 1 383 ? -6.993 -19.293 28.989 1.00 94.62 383 MET A C 1
ATOM 3050 O O . MET A 1 383 ? -6.102 -18.679 29.573 1.00 94.62 383 MET A O 1
ATOM 3054 N N . ASN A 1 384 ? -6.945 -20.612 28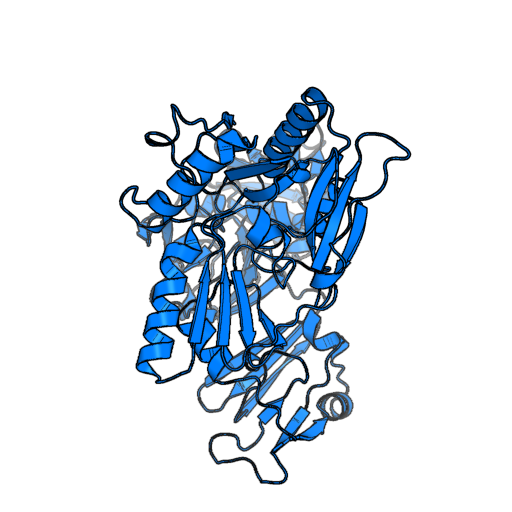.814 1.00 94.00 384 ASN A N 1
ATOM 3055 C CA . ASN A 1 384 ? -5.892 -21.458 29.382 1.00 94.00 384 ASN A CA 1
ATOM 3056 C C . ASN A 1 384 ? -5.595 -22.668 28.481 1.00 94.00 384 ASN A C 1
ATOM 3058 O O . ASN A 1 384 ? -6.165 -22.809 27.404 1.00 94.00 384 ASN A O 1
ATOM 3062 N N . GLU A 1 385 ? -4.723 -23.575 28.925 1.00 90.19 385 GLU A N 1
ATOM 3063 C CA . GLU A 1 385 ? -4.296 -24.754 28.153 1.00 90.19 385 GLU A CA 1
ATOM 3064 C C . GLU A 1 385 ? -5.442 -25.694 27.735 1.00 90.19 385 GLU A C 1
ATOM 3066 O O . GLU A 1 385 ? -5.274 -26.475 26.800 1.00 90.19 385 GLU A O 1
ATOM 3071 N N . LYS A 1 386 ? -6.612 -25.620 28.389 1.00 88.81 386 LYS A N 1
ATOM 3072 C CA . LYS A 1 386 ? -7.815 -26.381 28.008 1.00 88.81 386 LYS A CA 1
ATOM 3073 C C . LYS A 1 386 ? -8.629 -25.713 26.897 1.00 88.81 386 LYS A C 1
ATOM 3075 O O . LYS A 1 386 ? -9.523 -26.354 26.350 1.00 88.81 386 LYS A O 1
ATOM 3080 N N . THR A 1 387 ? -8.345 -24.454 26.567 1.00 85.88 387 THR A N 1
ATOM 3081 C CA . THR A 1 387 ? -9.007 -23.731 25.481 1.00 85.88 387 THR A CA 1
ATOM 3082 C C . THR A 1 387 ? -8.609 -24.357 24.148 1.00 85.88 387 THR A C 1
ATOM 3084 O O . THR A 1 387 ? -7.475 -24.220 23.684 1.00 85.88 387 THR A O 1
ATOM 3087 N N . ALA A 1 388 ? -9.557 -25.064 23.531 1.00 74.38 388 ALA A N 1
ATOM 3088 C CA . ALA A 1 388 ? -9.296 -25.897 22.360 1.00 74.38 388 ALA A CA 1
ATOM 3089 C C . ALA A 1 388 ? -8.882 -25.078 21.129 1.00 74.38 388 ALA A C 1
ATOM 3091 O O . ALA A 1 388 ? -8.022 -25.502 20.356 1.00 74.38 388 ALA A O 1
ATOM 3092 N N . LYS A 1 389 ? -9.504 -23.909 20.934 1.00 85.81 389 LYS A N 1
ATOM 3093 C CA . LYS A 1 389 ? -9.305 -23.075 19.750 1.00 85.81 389 LYS A CA 1
ATOM 3094 C C . LYS A 1 389 ? -9.530 -21.604 20.080 1.00 85.81 389 LYS A C 1
ATOM 3096 O O . LYS A 1 389 ? -10.568 -21.238 20.620 1.00 85.81 389 LYS A O 1
ATOM 3101 N N . LEU A 1 390 ? -8.568 -20.775 19.703 1.00 91.12 390 LEU A N 1
ATOM 3102 C CA . LEU A 1 390 ? -8.610 -19.321 19.790 1.00 91.12 390 LEU A CA 1
ATOM 3103 C C . LEU A 1 390 ? -8.896 -18.762 18.399 1.00 91.12 390 LEU A C 1
ATOM 3105 O O . LEU A 1 390 ? -8.241 -19.142 17.428 1.00 91.12 390 LEU A O 1
ATOM 3109 N N . THR A 1 391 ? -9.860 -17.852 18.303 1.00 90.00 391 THR A N 1
ATOM 3110 C CA . THR A 1 391 ? -10.148 -17.113 17.068 1.00 90.00 391 THR A CA 1
ATOM 3111 C C . THR A 1 391 ? -9.605 -15.701 17.206 1.00 90.00 391 THR A C 1
ATOM 3113 O O . THR A 1 391 ? -9.940 -14.994 18.151 1.00 90.00 391 THR A O 1
ATOM 3116 N N . ILE A 1 392 ? -8.741 -15.304 16.283 1.00 92.75 392 ILE A N 1
ATOM 3117 C CA . ILE A 1 392 ? -8.045 -14.022 16.274 1.00 92.75 392 ILE A CA 1
ATOM 3118 C C . ILE A 1 392 ? -8.690 -13.153 15.202 1.00 92.75 392 ILE A C 1
ATOM 3120 O O . ILE A 1 392 ? -8.776 -13.577 14.051 1.00 92.75 392 ILE A O 1
ATOM 3124 N N . PHE A 1 393 ? -9.077 -11.937 15.560 1.00 88.19 393 PHE A N 1
ATOM 3125 C CA . PHE A 1 393 ? -9.620 -10.943 14.642 1.00 88.19 393 PHE A CA 1
ATOM 3126 C C . PHE A 1 393 ? -8.675 -9.748 14.578 1.00 88.19 393 PHE A C 1
ATOM 3128 O O . PHE A 1 393 ? -8.241 -9.237 15.612 1.00 88.19 393 PHE A O 1
ATOM 3135 N N . ALA A 1 394 ? -8.377 -9.273 13.376 1.00 84.44 394 ALA A N 1
ATOM 3136 C CA . ALA A 1 394 ? -7.656 -8.029 13.147 1.00 84.44 394 ALA A CA 1
ATOM 3137 C C . ALA A 1 394 ? -8.596 -6.935 12.628 1.00 84.44 394 ALA A C 1
ATOM 3139 O O . ALA A 1 394 ? -9.655 -7.207 12.062 1.00 84.44 394 ALA A O 1
ATOM 3140 N N . ALA A 1 395 ? -8.191 -5.678 12.795 1.00 78.31 395 ALA A N 1
ATOM 3141 C CA . ALA A 1 395 ? -8.988 -4.521 12.395 1.00 78.31 395 ALA A CA 1
ATOM 3142 C C . ALA A 1 395 ? -9.184 -4.393 10.872 1.00 78.31 395 ALA A C 1
ATOM 3144 O O . ALA A 1 395 ? -10.082 -3.680 10.435 1.00 78.31 395 ALA A O 1
ATOM 3145 N N . ASP A 1 396 ? -8.362 -5.066 10.062 1.00 71.50 396 ASP A N 1
ATOM 3146 C CA . ASP A 1 396 ? -8.491 -5.115 8.600 1.00 71.50 396 ASP A CA 1
ATOM 3147 C C . ASP A 1 396 ? -9.423 -6.235 8.103 1.00 71.50 396 ASP A C 1
ATOM 3149 O O . ASP A 1 396 ? -9.534 -6.447 6.899 1.00 71.50 396 ASP A O 1
ATOM 3153 N N . GLY A 1 397 ? -10.105 -6.937 9.015 1.00 68.56 397 GLY A N 1
ATOM 3154 C CA . GLY A 1 397 ? -11.018 -8.032 8.691 1.00 68.56 397 GLY A CA 1
ATOM 3155 C C . GLY A 1 397 ? -10.345 -9.401 8.601 1.00 68.56 397 GLY A C 1
ATOM 3156 O O . GLY A 1 397 ? -11.041 -10.399 8.418 1.00 68.56 397 GLY A O 1
ATOM 3157 N N . LEU A 1 398 ? -9.020 -9.485 8.771 1.00 73.12 398 LEU A N 1
ATOM 3158 C CA . LEU A 1 398 ? -8.318 -10.762 8.837 1.00 73.12 398 LEU A CA 1
ATOM 3159 C C . LEU A 1 398 ? -8.787 -11.567 10.055 1.00 73.12 398 LEU A C 1
ATOM 3161 O O . LEU A 1 398 ? -8.725 -11.097 11.193 1.00 73.12 398 LEU A O 1
ATOM 3165 N N . ILE A 1 399 ? -9.190 -12.811 9.804 1.00 80.12 399 ILE A N 1
ATOM 3166 C CA . ILE A 1 399 ? -9.535 -13.785 10.837 1.00 80.12 399 ILE A CA 1
ATOM 3167 C C . ILE A 1 399 ? -8.543 -14.932 10.765 1.00 80.12 399 ILE A C 1
ATOM 3169 O O . ILE A 1 399 ? -8.226 -15.424 9.685 1.00 80.12 399 ILE A O 1
ATOM 3173 N N . LYS A 1 400 ? -8.046 -15.363 11.920 1.00 81.62 400 LYS A N 1
ATOM 3174 C CA . LYS A 1 400 ? -7.212 -16.557 12.048 1.00 81.62 400 LYS A CA 1
ATOM 3175 C C . LYS A 1 400 ? -7.705 -17.427 13.182 1.00 81.62 400 LYS A C 1
ATOM 3177 O O . LYS A 1 400 ? -8.426 -16.983 14.070 1.00 81.62 400 LYS A O 1
ATOM 3182 N N . SER A 1 401 ? -7.302 -18.684 13.157 1.00 84.56 401 SER A N 1
ATOM 3183 C CA . SER A 1 401 ? -7.527 -19.610 14.257 1.00 84.56 401 SER A CA 1
ATOM 3184 C C . SER A 1 401 ? -6.211 -20.213 14.699 1.00 84.56 401 SER A C 1
ATOM 3186 O O . SER A 1 401 ? -5.376 -20.521 13.854 1.00 84.56 401 SER A O 1
ATOM 3188 N N . GLU A 1 402 ? -6.050 -20.399 16.003 1.00 85.94 402 GLU A N 1
ATOM 3189 C CA . GLU A 1 402 ? -4.840 -20.969 16.583 1.00 85.94 402 GLU A CA 1
ATOM 3190 C C . GLU A 1 402 ? -5.134 -21.718 17.888 1.00 85.94 402 GLU A C 1
ATOM 3192 O O . GLU A 1 402 ? -6.206 -21.591 18.477 1.00 85.94 402 GLU A O 1
ATOM 3197 N N . THR A 1 403 ? -4.175 -22.509 18.348 1.00 88.69 403 THR A N 1
ATOM 3198 C CA . THR A 1 403 ? -4.188 -23.175 19.649 1.00 88.69 403 THR A CA 1
ATOM 3199 C C . THR A 1 403 ? -3.669 -22.261 20.759 1.00 88.69 403 THR A C 1
ATOM 3201 O O . THR A 1 403 ? -2.840 -21.373 20.531 1.00 88.69 403 THR A O 1
ATOM 3204 N N . PHE A 1 404 ? -4.096 -22.523 21.999 1.00 90.56 404 PHE A N 1
ATOM 3205 C CA . PHE A 1 404 ? -3.520 -21.852 23.166 1.00 90.56 404 PHE A CA 1
ATOM 3206 C C . PHE A 1 404 ? -2.006 -22.058 23.250 1.00 90.56 404 PHE A C 1
ATOM 3208 O O . PHE A 1 404 ? -1.280 -21.111 23.526 1.00 90.56 404 PHE A O 1
ATOM 3215 N N . GLN A 1 405 ? -1.509 -23.263 22.951 1.00 87.62 405 GLN A N 1
ATOM 3216 C CA . GLN A 1 405 ? -0.078 -23.563 23.023 1.00 87.62 405 GLN A CA 1
ATOM 3217 C C . GLN A 1 405 ? 0.759 -22.643 22.129 1.00 87.62 405 GLN A C 1
ATOM 3219 O O . GLN A 1 405 ? 1.748 -22.081 22.602 1.00 87.62 405 GLN A O 1
ATOM 3224 N N . ILE A 1 406 ? 0.352 -22.427 20.877 1.00 89.06 406 ILE A N 1
ATOM 3225 C CA . ILE A 1 406 ? 1.108 -21.563 19.963 1.00 89.06 406 ILE A CA 1
ATOM 3226 C C . ILE A 1 406 ? 1.028 -20.101 20.419 1.00 89.06 406 ILE A C 1
ATOM 3228 O O . ILE A 1 406 ? 2.072 -19.467 20.608 1.00 89.06 406 ILE A O 1
ATOM 3232 N N . LEU A 1 407 ? -0.173 -19.578 20.698 1.00 93.38 407 LEU A N 1
ATOM 3233 C CA . LEU A 1 407 ? -0.329 -18.179 21.120 1.00 93.38 407 LEU A CA 1
ATOM 3234 C C . LEU A 1 407 ? 0.255 -17.876 22.503 1.00 93.38 407 LEU A C 1
ATOM 3236 O O . LEU A 1 407 ? 0.673 -16.745 22.742 1.00 93.38 407 LEU A O 1
ATOM 3240 N N . SER A 1 408 ? 0.363 -18.864 23.391 1.00 94.38 408 SER A N 1
ATOM 3241 C CA . SER A 1 408 ? 0.992 -18.687 24.705 1.00 94.38 408 SER A CA 1
ATOM 3242 C C . SER A 1 408 ? 2.458 -18.243 24.598 1.00 94.38 408 SER A C 1
ATOM 3244 O O . SER A 1 408 ? 2.968 -17.559 25.484 1.00 94.38 408 SER A O 1
ATOM 3246 N N . SER A 1 409 ? 3.118 -18.584 23.486 1.00 94.06 409 SER A N 1
ATOM 3247 C CA . SER A 1 409 ? 4.506 -18.217 23.196 1.00 94.06 409 SER A CA 1
ATOM 3248 C C . SER A 1 409 ? 4.671 -16.900 22.427 1.00 94.06 409 SER A C 1
ATOM 3250 O O . SER A 1 409 ? 5.803 -16.487 22.166 1.00 94.06 409 SER A O 1
ATOM 3252 N N . ALA A 1 410 ? 3.566 -16.246 22.052 1.00 96.00 410 ALA A N 1
ATOM 3253 C CA . ALA A 1 410 ? 3.600 -14.986 21.324 1.00 96.00 410 ALA A CA 1
ATOM 3254 C C . ALA A 1 410 ? 4.146 -13.843 22.189 1.00 96.00 410 ALA A C 1
ATOM 3256 O O . ALA A 1 410 ? 3.936 -13.801 23.398 1.00 96.00 410 ALA A O 1
ATOM 3257 N N . GLN A 1 411 ? 4.782 -12.878 21.538 1.00 96.50 411 GLN A N 1
ATOM 3258 C CA . GLN A 1 411 ? 5.048 -11.549 22.074 1.00 96.50 411 GLN A CA 1
ATOM 3259 C C . GLN A 1 411 ? 3.974 -10.615 21.517 1.00 96.50 411 GLN A C 1
ATOM 3261 O O . GLN A 1 411 ? 3.837 -10.486 20.297 1.00 96.50 411 GLN A O 1
ATOM 3266 N N . ILE A 1 412 ? 3.175 -10.010 22.393 1.00 97.00 412 ILE A N 1
ATOM 3267 C CA . ILE A 1 412 ? 2.078 -9.120 22.002 1.00 97.00 412 ILE A CA 1
ATOM 3268 C C . ILE A 1 412 ? 2.505 -7.691 22.289 1.00 97.00 412 ILE A C 1
ATOM 3270 O O . ILE A 1 412 ? 2.659 -7.321 23.452 1.00 97.00 412 ILE A O 1
ATOM 3274 N N . SER A 1 413 ? 2.718 -6.895 21.240 1.00 94.62 413 SER A N 1
ATOM 3275 C CA . SER A 1 413 ? 3.109 -5.498 21.426 1.00 94.62 413 SER A CA 1
ATOM 3276 C C . SER A 1 413 ? 1.980 -4.690 22.053 1.00 94.62 413 SER A C 1
ATOM 3278 O O . SER A 1 413 ? 0.812 -4.849 21.697 1.00 94.62 413 SER A O 1
ATOM 3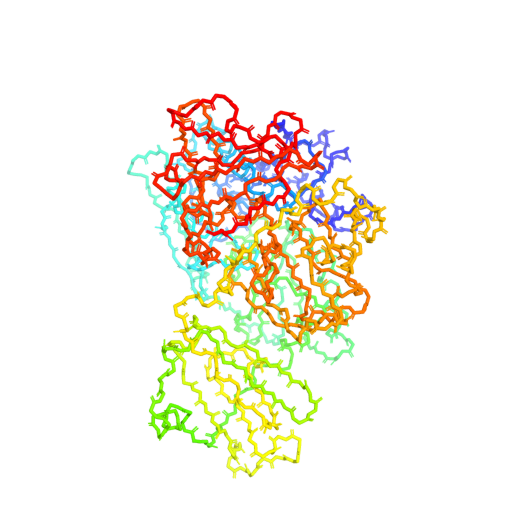280 N N . THR A 1 414 ? 2.333 -3.831 23.003 1.00 89.44 414 THR A N 1
ATOM 3281 C CA . THR A 1 414 ? 1.371 -2.980 23.719 1.00 89.44 414 THR A CA 1
ATOM 3282 C C . THR A 1 414 ? 1.296 -1.576 23.122 1.00 89.44 414 THR A C 1
ATOM 3284 O O . THR A 1 414 ? 0.281 -0.897 23.247 1.00 89.44 414 THR A O 1
ATOM 3287 N N . GLU A 1 415 ? 2.353 -1.160 22.425 1.00 85.38 415 GLU A N 1
ATOM 3288 C CA . GLU A 1 415 ? 2.510 0.141 21.781 1.00 85.38 415 GLU A CA 1
ATOM 3289 C C . GLU A 1 415 ? 3.289 0.002 20.461 1.00 85.38 415 GLU A C 1
ATOM 3291 O O . GLU A 1 415 ? 3.878 -1.043 20.177 1.00 85.38 415 GLU A O 1
ATOM 3296 N N . GLY A 1 416 ? 3.287 1.052 19.636 1.00 80.62 416 GLY A N 1
ATOM 3297 C CA . GLY A 1 416 ? 4.016 1.085 18.363 1.00 80.62 416 GLY A CA 1
ATOM 3298 C C . GLY A 1 416 ? 3.143 0.913 17.115 1.00 80.62 416 GLY A C 1
ATOM 3299 O O . GLY A 1 416 ? 1.912 0.890 17.170 1.00 80.62 416 GLY A O 1
ATOM 3300 N N . GLU A 1 417 ? 3.791 0.852 15.947 1.00 75.06 417 GLU A N 1
ATOM 3301 C CA . GLU A 1 417 ? 3.097 0.761 14.657 1.00 75.06 417 GLU A CA 1
ATOM 3302 C C . GLU A 1 417 ? 2.377 -0.591 14.544 1.00 75.06 417 GLU A C 1
ATOM 3304 O O . GLU A 1 417 ? 2.991 -1.654 14.644 1.00 75.06 417 GLU A O 1
ATOM 3309 N N . TYR A 1 418 ? 1.068 -0.540 14.292 1.00 83.62 418 TYR A N 1
ATOM 3310 C CA . TYR A 1 418 ? 0.177 -1.701 14.222 1.00 83.62 418 TYR A CA 1
ATOM 3311 C C . TYR A 1 418 ? -0.094 -2.435 15.544 1.00 83.62 418 TYR A C 1
ATOM 3313 O O . TYR A 1 418 ? -0.574 -3.570 15.502 1.00 83.62 418 TYR A O 1
ATOM 3321 N N . ALA A 1 419 ? 0.212 -1.834 16.696 1.00 88.19 419 ALA A N 1
ATOM 3322 C CA . ALA A 1 419 ? -0.124 -2.421 17.987 1.00 88.19 419 ALA A CA 1
ATOM 3323 C C . ALA A 1 419 ? -1.653 -2.402 18.258 1.00 88.19 419 ALA A C 1
ATOM 3325 O O . ALA A 1 419 ? -2.320 -1.445 17.858 1.00 88.19 419 ALA A O 1
ATOM 3326 N N . PRO A 1 420 ? -2.202 -3.419 18.954 1.00 95.81 420 PRO A N 1
ATOM 3327 C CA . PRO A 1 420 ? -1.485 -4.604 19.419 1.00 95.81 420 PRO A CA 1
ATOM 3328 C C . PRO A 1 420 ? -1.153 -5.560 18.268 1.00 95.81 420 PRO A C 1
ATOM 3330 O O . PRO A 1 420 ? -1.948 -5.752 17.348 1.00 95.81 420 PRO A O 1
ATOM 3333 N N . LYS A 1 421 ? 0.043 -6.151 18.292 1.00 95.19 421 LYS A N 1
ATOM 3334 C CA . LYS A 1 421 ? 0.538 -7.040 17.230 1.00 95.19 421 LYS A CA 1
ATOM 3335 C C . LYS A 1 421 ? 1.009 -8.354 17.829 1.00 95.19 421 LYS A C 1
ATOM 3337 O O . LYS A 1 421 ? 1.790 -8.352 18.772 1.00 95.19 421 LYS A O 1
ATOM 3342 N N . ILE A 1 422 ? 0.591 -9.465 17.230 1.00 95.44 422 ILE A N 1
ATOM 3343 C CA . ILE A 1 422 ? 1.088 -10.805 17.548 1.00 95.44 422 ILE A CA 1
ATOM 3344 C C . ILE A 1 422 ? 2.386 -11.027 16.770 1.00 95.44 422 ILE A C 1
ATOM 3346 O O . ILE A 1 422 ? 2.388 -11.039 15.534 1.00 95.44 422 ILE A O 1
ATOM 3350 N N . THR A 1 423 ? 3.488 -11.208 17.492 1.00 93.25 423 THR A N 1
ATOM 3351 C CA . THR A 1 423 ? 4.804 -11.570 16.955 1.00 93.25 423 THR A CA 1
ATOM 3352 C C . THR A 1 423 ? 5.477 -12.616 17.852 1.00 93.25 423 THR A C 1
ATOM 3354 O O . THR A 1 423 ? 4.851 -13.144 18.767 1.00 93.25 423 THR A O 1
ATOM 3357 N N . GLY A 1 424 ? 6.725 -12.974 17.571 1.00 90.81 424 GLY A N 1
ATOM 3358 C CA . GLY A 1 424 ? 7.503 -13.935 18.351 1.00 90.81 424 GLY A CA 1
ATOM 3359 C C . GLY A 1 424 ? 8.268 -14.918 17.471 1.00 90.81 424 GLY A C 1
ATOM 3360 O O . GLY A 1 424 ? 7.879 -15.196 16.332 1.00 90.81 424 GLY A O 1
ATOM 3361 N N . ASP A 1 425 ? 9.350 -15.472 18.016 1.00 87.19 425 ASP A N 1
ATOM 3362 C CA . ASP A 1 425 ? 10.236 -16.394 17.290 1.00 87.19 425 ASP A CA 1
ATOM 3363 C C . ASP A 1 425 ? 9.543 -17.720 16.968 1.00 87.19 425 ASP A C 1
ATOM 3365 O O . ASP A 1 425 ? 9.794 -18.333 15.934 1.00 87.19 425 ASP A O 1
ATOM 3369 N N . LYS A 1 426 ? 8.635 -18.147 17.852 1.00 85.31 426 LYS A N 1
ATOM 3370 C CA . LYS A 1 426 ? 7.853 -19.383 17.719 1.00 85.31 426 LYS A CA 1
ATOM 3371 C C . LYS A 1 426 ? 6.521 -19.182 16.998 1.00 85.31 426 LYS A C 1
ATOM 3373 O O . LYS A 1 426 ? 5.778 -20.143 16.825 1.00 85.31 426 LYS A O 1
ATOM 3378 N N . ILE A 1 427 ? 6.217 -17.952 16.579 1.00 86.44 427 ILE A N 1
ATOM 3379 C CA . ILE A 1 427 ? 5.000 -17.642 15.833 1.00 86.44 427 ILE A CA 1
ATOM 3380 C C . ILE A 1 427 ? 5.307 -17.744 14.336 1.00 86.44 427 ILE A C 1
ATOM 3382 O O . ILE A 1 427 ? 6.134 -16.964 13.844 1.00 86.44 427 ILE A O 1
ATOM 3386 N N . PRO A 1 428 ? 4.640 -18.655 13.595 1.00 77.38 428 PRO A N 1
ATOM 3387 C CA . PRO A 1 428 ? 4.782 -18.741 12.144 1.00 77.38 428 PRO A CA 1
ATOM 3388 C C . PRO A 1 428 ? 4.587 -17.372 11.486 1.00 77.38 428 PRO A C 1
ATOM 3390 O O . PRO A 1 428 ? 3.727 -16.603 11.914 1.00 77.38 428 PRO A O 1
ATOM 3393 N N . GLU A 1 429 ? 5.327 -17.054 10.417 1.00 72.56 429 GLU A N 1
ATOM 3394 C CA . GLU A 1 429 ? 5.180 -15.757 9.727 1.00 72.56 429 GLU A CA 1
ATOM 3395 C C . GLU A 1 429 ? 3.725 -15.497 9.312 1.00 72.56 429 GLU A C 1
ATOM 3397 O O . GLU A 1 429 ? 3.198 -14.399 9.501 1.00 72.56 429 GLU A O 1
ATOM 3402 N N . GLY A 1 430 ? 3.049 -16.547 8.835 1.00 67.94 430 GLY A N 1
ATOM 3403 C CA . GLY A 1 430 ? 1.634 -16.535 8.483 1.00 67.94 430 GLY A CA 1
ATOM 3404 C C . GLY A 1 430 ? 0.679 -16.368 9.666 1.00 67.94 430 GLY A C 1
ATOM 3405 O O . GLY A 1 430 ? -0.487 -16.107 9.424 1.00 67.94 430 GLY A O 1
ATOM 3406 N N . MET A 1 431 ? 1.133 -16.449 10.918 1.00 79.31 431 MET A N 1
ATOM 3407 C CA . MET A 1 431 ? 0.343 -16.242 12.145 1.00 79.31 431 MET A CA 1
ATOM 3408 C C . MET A 1 431 ? 0.665 -14.930 12.860 1.00 79.31 431 MET A C 1
ATOM 3410 O O . MET A 1 431 ? 0.023 -14.588 13.850 1.00 79.31 431 MET A O 1
ATOM 3414 N N . ARG A 1 432 ? 1.596 -14.137 12.325 1.00 87.06 432 ARG A N 1
ATOM 3415 C CA . ARG A 1 432 ? 1.801 -12.768 12.794 1.00 87.06 432 ARG A CA 1
ATOM 3416 C C . ARG A 1 432 ? 0.597 -11.921 12.385 1.00 87.06 432 ARG A C 1
ATOM 3418 O O . ARG A 1 432 ? 0.159 -11.954 11.231 1.00 87.06 432 ARG A O 1
ATOM 3425 N N . VAL A 1 433 ? 0.029 -11.196 13.343 1.00 86.69 433 VAL A N 1
ATOM 3426 C CA . VAL A 1 433 ? -1.194 -10.399 13.159 1.00 86.69 433 VAL A CA 1
ATOM 3427 C C . VAL A 1 433 ? -0.925 -8.979 13.612 1.00 86.69 433 VAL A C 1
ATOM 3429 O O . VAL A 1 433 ? -0.395 -8.765 14.694 1.00 86.69 433 VAL A O 1
ATOM 3432 N N . LYS A 1 434 ? -1.281 -8.019 12.765 1.00 90.94 434 LYS A N 1
ATOM 3433 C CA . LYS A 1 434 ? -1.155 -6.578 12.988 1.00 90.94 434 LYS A CA 1
ATOM 3434 C C . LYS A 1 434 ? -2.534 -5.992 13.270 1.00 90.94 434 LYS A C 1
ATOM 3436 O O . LYS A 1 434 ? -3.510 -6.515 12.745 1.00 90.94 434 LYS A O 1
ATOM 3441 N N . ASN A 1 435 ? -2.605 -4.893 14.020 1.00 88.12 435 ASN A N 1
ATOM 3442 C CA . ASN A 1 435 ? -3.861 -4.235 14.397 1.00 88.12 435 ASN A CA 1
ATOM 3443 C C . ASN A 1 435 ? -4.857 -5.228 15.015 1.00 88.12 435 ASN A C 1
ATOM 3445 O O . ASN A 1 435 ? -5.999 -5.340 14.564 1.00 88.12 435 ASN A O 1
ATOM 3449 N N . LEU A 1 436 ? -4.399 -6.010 15.992 1.00 95.12 436 LEU A N 1
ATOM 3450 C CA . LEU A 1 436 ? -5.215 -7.002 16.676 1.00 95.12 436 LEU A CA 1
ATOM 3451 C C . LEU A 1 436 ? -6.466 -6.324 17.249 1.00 95.12 436 LEU A C 1
ATOM 3453 O O . LEU A 1 436 ? -6.372 -5.365 18.017 1.00 95.12 436 LEU A O 1
ATOM 3457 N N . LEU A 1 437 ? -7.634 -6.813 16.843 1.00 93.88 437 LEU A N 1
ATOM 3458 C CA . LEU A 1 437 ? -8.937 -6.332 17.285 1.00 93.88 437 LEU A CA 1
ATOM 3459 C C . LEU A 1 437 ? -9.407 -7.138 18.491 1.00 93.88 437 LEU A C 1
ATOM 3461 O O . LEU A 1 437 ? -9.734 -6.553 19.525 1.00 93.88 437 LEU A O 1
ATOM 3465 N N . SER A 1 438 ? -9.388 -8.467 18.384 1.00 95.62 438 SER A N 1
ATOM 3466 C CA . SER A 1 438 ? -9.752 -9.353 19.486 1.00 95.62 438 SER A CA 1
ATOM 3467 C C . SER A 1 438 ? -9.156 -10.755 19.361 1.00 95.62 438 SER A C 1
ATOM 3469 O O . SER A 1 438 ? -8.770 -11.204 18.281 1.00 95.62 438 SER A O 1
ATOM 3471 N N . ILE A 1 439 ? -9.086 -11.453 20.493 1.00 96.25 439 ILE A N 1
ATOM 3472 C CA . ILE A 1 439 ? -8.895 -12.901 20.583 1.00 96.25 439 ILE A CA 1
ATOM 3473 C C . ILE A 1 439 ? -10.102 -13.457 21.335 1.00 96.25 439 ILE A C 1
ATOM 3475 O O . ILE A 1 439 ? -10.425 -12.969 22.417 1.00 96.25 439 ILE A O 1
ATOM 3479 N N . CYS A 1 440 ? -10.769 -14.460 20.775 1.00 94.38 440 CYS A N 1
ATOM 3480 C CA . CYS A 1 440 ? -12.004 -15.011 21.316 1.00 94.38 440 CYS A CA 1
ATOM 3481 C C . CYS A 1 440 ? -11.933 -16.532 21.482 1.00 94.38 440 CYS A C 1
ATOM 3483 O O . CYS A 1 440 ? -11.468 -17.232 20.578 1.00 94.38 440 CYS A O 1
ATOM 3485 N N . ALA A 1 441 ? -12.446 -17.035 22.605 1.00 91.62 441 ALA A N 1
ATOM 3486 C CA . ALA A 1 441 ? -12.677 -18.456 22.864 1.00 91.62 441 ALA A CA 1
ATOM 3487 C C . ALA A 1 441 ? -13.594 -18.659 24.074 1.00 91.62 441 ALA A C 1
ATOM 3489 O O . ALA A 1 441 ? -13.526 -17.883 25.023 1.00 91.62 441 ALA A O 1
ATOM 3490 N N . ASP A 1 442 ? -14.397 -19.727 24.063 1.00 87.25 442 ASP A N 1
ATOM 3491 C CA . ASP A 1 442 ? -15.205 -20.165 25.212 1.00 87.25 442 ASP A CA 1
ATOM 3492 C C . ASP A 1 442 ? -16.021 -19.017 25.850 1.00 87.25 442 ASP A C 1
ATOM 3494 O O . ASP A 1 442 ? -15.953 -18.798 27.054 1.00 87.25 442 ASP A O 1
ATOM 3498 N N . GLU A 1 443 ? -16.717 -18.220 25.027 1.00 90.69 443 GLU A N 1
ATOM 3499 C CA . GLU A 1 443 ? -17.459 -16.998 25.414 1.00 90.69 443 GLU A CA 1
ATOM 3500 C C . GLU A 1 443 ? -16.620 -15.831 25.977 1.00 90.69 443 GLU A C 1
ATOM 3502 O O . GLU A 1 443 ? -17.160 -14.778 26.321 1.00 90.69 443 GLU A O 1
ATOM 3507 N N . ASN A 1 444 ? -15.297 -15.964 26.043 1.00 94.25 444 ASN A N 1
ATOM 3508 C CA . ASN A 1 444 ? -14.390 -14.892 26.434 1.00 94.25 444 ASN A CA 1
ATOM 3509 C C . ASN A 1 444 ? -13.880 -14.158 25.191 1.00 94.25 444 ASN A C 1
ATOM 3511 O O . ASN A 1 444 ? -13.420 -14.776 24.230 1.00 94.25 444 ASN A O 1
ATOM 3515 N N . ALA A 1 445 ? -13.901 -12.830 25.238 1.00 96.12 445 ALA A N 1
ATOM 3516 C CA . ALA A 1 445 ? -13.323 -11.947 24.239 1.00 96.12 445 ALA A CA 1
ATOM 3517 C C . ALA A 1 445 ? -12.280 -11.041 24.902 1.00 96.12 445 ALA A C 1
ATOM 3519 O O . ALA A 1 445 ? -12.607 -10.187 25.722 1.00 96.12 445 ALA A O 1
ATOM 3520 N N . LEU A 1 446 ? -11.017 -11.211 24.534 1.00 97.56 446 LEU A N 1
ATOM 3521 C CA . LEU A 1 446 ? -9.940 -10.289 24.866 1.00 97.56 446 LEU A CA 1
ATOM 3522 C C . LEU A 1 446 ? -9.834 -9.258 23.739 1.00 97.56 446 LEU A C 1
ATOM 3524 O O . LEU A 1 446 ? -9.580 -9.641 22.600 1.00 97.56 446 LEU A O 1
ATOM 3528 N N . VAL A 1 447 ? -10.031 -7.972 24.023 1.00 97.19 447 VAL A N 1
ATOM 3529 C CA . VAL A 1 447 ? -10.241 -6.946 22.986 1.00 97.19 447 VAL A CA 1
ATOM 3530 C C . VAL A 1 447 ? -9.292 -5.766 23.126 1.00 97.19 447 VAL A C 1
ATOM 3532 O O . VAL A 1 447 ? -8.978 -5.351 24.240 1.00 97.19 447 VAL A O 1
ATOM 3535 N N . SER A 1 448 ? -8.886 -5.185 21.997 1.00 96.94 448 SER A N 1
ATOM 3536 C CA . SER A 1 448 ? -8.259 -3.862 21.981 1.00 96.94 448 SER A CA 1
ATOM 3537 C C . SER A 1 448 ? -9.317 -2.789 21.768 1.00 96.94 448 SER A C 1
ATOM 3539 O O . SER A 1 448 ? -9.961 -2.736 20.715 1.00 96.94 448 SER A O 1
ATOM 3541 N N . PHE A 1 449 ? -9.463 -1.897 22.746 1.00 95.50 449 PHE A N 1
ATOM 3542 C CA . PHE A 1 449 ? -10.291 -0.703 22.633 1.00 95.50 449 PHE A CA 1
ATOM 3543 C C . PHE A 1 449 ? -9.898 0.144 21.419 1.00 95.50 449 PHE A C 1
ATOM 3545 O O . PHE A 1 449 ? -10.770 0.535 20.647 1.00 95.50 449 PHE A O 1
ATOM 3552 N N . ASN A 1 450 ? -8.603 0.392 21.208 1.00 90.88 450 ASN A N 1
ATOM 3553 C CA . ASN A 1 450 ? -8.150 1.255 20.113 1.00 90.88 450 ASN A CA 1
ATOM 3554 C C . ASN A 1 450 ? -8.510 0.675 18.736 1.00 90.88 450 ASN A C 1
ATOM 3556 O O . ASN A 1 450 ? -9.055 1.387 17.889 1.00 90.88 450 ASN A O 1
ATOM 3560 N N . SER A 1 451 ? -8.279 -0.623 18.526 1.00 91.25 451 SER A N 1
ATOM 3561 C CA . SER A 1 451 ? -8.676 -1.302 17.287 1.00 91.25 451 SER A CA 1
ATOM 3562 C C . SER A 1 451 ? -10.197 -1.328 17.107 1.00 91.25 451 SER A C 1
ATOM 3564 O O . SER A 1 451 ? -10.691 -1.095 16.003 1.00 91.25 451 SER A O 1
ATOM 3566 N N . CYS A 1 452 ? -10.957 -1.547 18.187 1.00 90.50 452 CYS A N 1
ATOM 3567 C CA . CYS A 1 452 ? -12.420 -1.499 18.141 1.00 90.50 452 CYS A CA 1
ATOM 3568 C C . CYS A 1 452 ? -12.936 -0.093 17.802 1.00 90.50 452 CYS A C 1
ATOM 3570 O O . CYS A 1 452 ? -13.872 0.026 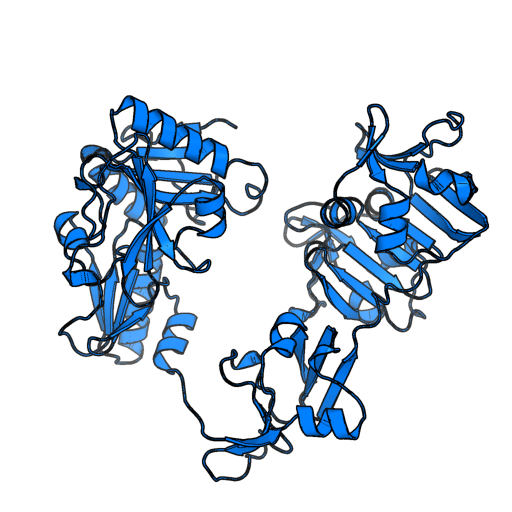17.018 1.00 90.50 452 CYS A O 1
ATOM 3572 N N . LEU A 1 453 ? -12.314 0.972 18.321 1.00 86.94 453 LEU A N 1
ATOM 3573 C CA . LEU A 1 453 ? -12.694 2.357 18.030 1.00 86.94 453 LEU A CA 1
ATOM 3574 C C . LEU A 1 453 ? -12.546 2.677 16.541 1.00 86.94 453 LEU A C 1
ATOM 3576 O O . LEU A 1 453 ? -13.415 3.329 15.962 1.00 86.94 453 LEU A O 1
ATOM 3580 N N . VAL A 1 454 ? -11.474 2.184 15.913 1.00 78.44 454 VAL A N 1
ATOM 3581 C CA . VAL A 1 454 ? -11.276 2.292 14.462 1.00 78.44 454 VAL A CA 1
ATOM 3582 C C . VAL A 1 454 ? -12.362 1.519 13.710 1.00 78.44 454 VAL A C 1
ATOM 3584 O O . VAL A 1 454 ? -12.948 2.058 12.774 1.00 78.44 454 VAL A O 1
ATOM 3587 N N . ALA A 1 455 ? -12.669 0.291 14.138 1.00 75.00 455 ALA A N 1
ATOM 3588 C CA . ALA A 1 455 ? -13.640 -0.575 13.470 1.00 75.00 455 ALA A CA 1
ATOM 3589 C C . ALA A 1 455 ? -15.094 -0.074 13.580 1.00 75.00 455 ALA A C 1
ATOM 3591 O O . ALA A 1 455 ? -15.857 -0.163 12.619 1.00 75.00 455 ALA A O 1
ATOM 3592 N N . THR A 1 456 ? -15.502 0.465 14.733 1.00 77.19 456 THR A N 1
ATOM 3593 C CA . THR A 1 456 ? -16.888 0.915 14.969 1.00 77.19 456 THR A CA 1
ATOM 3594 C C . THR A 1 456 ? -17.119 2.396 14.670 1.00 77.19 456 THR A C 1
ATOM 3596 O O . THR A 1 456 ? -18.269 2.858 14.652 1.00 77.19 456 THR A O 1
ATOM 3599 N N . GLY A 1 457 ? -16.033 3.155 14.518 1.00 77.69 457 GLY A N 1
ATOM 3600 C CA . GLY A 1 457 ? -16.034 4.610 14.599 1.00 77.69 457 GLY A CA 1
ATOM 3601 C C . GLY A 1 457 ? -16.336 5.121 16.012 1.00 77.69 457 GLY A C 1
ATOM 3602 O O . GLY A 1 457 ? -16.826 4.393 16.884 1.00 77.69 457 GLY A O 1
ATOM 3603 N N . SER A 1 458 ? -16.078 6.409 16.229 1.00 83.75 458 SER A N 1
ATOM 3604 C CA . SER A 1 458 ? -16.425 7.096 17.471 1.00 83.75 458 SER A CA 1
ATOM 3605 C C . SER A 1 458 ? -17.909 7.480 17.520 1.00 83.75 458 SER A C 1
ATOM 3607 O O . SER A 1 458 ? -18.621 7.528 16.515 1.00 83.75 458 SER A O 1
ATOM 3609 N N . THR A 1 459 ? -18.407 7.699 18.730 1.00 83.75 459 THR A N 1
ATOM 3610 C CA . THR A 1 459 ? -19.744 8.205 19.043 1.00 83.75 459 THR A CA 1
ATOM 3611 C C . THR A 1 459 ? -19.600 9.245 20.146 1.00 83.75 459 THR A C 1
ATOM 3613 O O . THR A 1 459 ? -18.836 9.043 21.092 1.00 83.75 459 THR A O 1
ATOM 3616 N N . THR A 1 460 ? -20.319 10.356 20.016 1.00 86.75 460 THR A N 1
ATOM 3617 C CA . THR A 1 460 ? -20.303 11.450 20.990 1.00 86.75 460 THR A CA 1
ATOM 3618 C C . THR A 1 460 ? -21.612 11.453 21.771 1.00 86.75 460 THR A C 1
ATOM 3620 O O . THR A 1 460 ? -22.685 11.403 21.172 1.00 86.75 460 THR A O 1
ATOM 3623 N N . MET A 1 461 ? -21.522 11.495 23.101 1.00 83.31 461 MET A N 1
ATOM 3624 C CA . MET A 1 461 ? -22.658 11.623 24.019 1.00 83.31 461 MET A CA 1
ATOM 3625 C C . MET A 1 461 ? -22.331 12.704 25.051 1.00 83.31 461 MET A C 1
ATOM 3627 O O . MET A 1 461 ? -21.356 12.587 25.794 1.00 83.31 461 MET A O 1
ATOM 3631 N N . GLY A 1 462 ? -23.108 13.789 25.056 1.00 82.19 462 GLY A N 1
ATOM 3632 C CA . GLY A 1 462 ? -22.737 15.011 25.773 1.00 82.19 462 GLY A CA 1
ATOM 3633 C C . GLY A 1 462 ? -21.404 15.569 25.258 1.00 82.19 462 GLY A C 1
ATOM 3634 O O . GLY A 1 462 ? -21.211 15.718 24.055 1.00 82.19 462 GLY A O 1
ATOM 3635 N N . GLU A 1 463 ? -20.466 15.834 26.167 1.00 86.75 463 GLU A N 1
ATOM 3636 C CA . GLU A 1 463 ? -19.108 16.314 25.848 1.00 86.75 463 GLU A CA 1
ATOM 3637 C C . GLU A 1 463 ? -18.080 15.178 25.691 1.00 86.75 463 GLU A C 1
ATOM 3639 O O . GLU A 1 463 ? -16.885 15.415 25.519 1.00 86.75 463 GLU A O 1
ATOM 3644 N N . LYS A 1 464 ? -18.519 13.919 25.778 1.00 90.94 464 LYS A N 1
ATOM 3645 C CA . LYS A 1 464 ? -17.643 12.747 25.801 1.00 90.94 464 LYS A CA 1
ATOM 3646 C C . LYS A 1 464 ? -17.680 12.027 24.455 1.00 90.94 464 LYS A C 1
ATOM 3648 O O . LYS A 1 464 ? -18.749 11.820 23.887 1.00 90.94 464 LYS A O 1
ATOM 3653 N N . THR A 1 465 ? -16.515 11.614 23.957 1.00 90.94 465 THR A N 1
ATOM 3654 C CA . THR A 1 465 ? -16.382 10.890 22.682 1.00 90.94 465 THR A CA 1
ATOM 3655 C C . THR A 1 465 ? -15.652 9.570 22.898 1.00 90.94 465 THR A C 1
ATOM 3657 O O . THR A 1 465 ? -14.583 9.545 23.500 1.00 90.94 465 THR A O 1
ATOM 3660 N N . GLY A 1 466 ? -16.227 8.476 22.401 1.00 93.19 466 GLY A N 1
ATOM 3661 C CA . GLY A 1 466 ? -15.686 7.128 22.575 1.00 93.19 466 GLY A CA 1
ATOM 3662 C C . GLY A 1 466 ? -16.427 6.088 21.738 1.00 93.19 466 GLY A C 1
ATOM 3663 O O . GLY A 1 466 ? -17.049 6.422 20.731 1.00 93.19 466 GLY A O 1
ATOM 3664 N N . ILE A 1 467 ? -16.377 4.822 22.144 1.00 95.56 467 ILE A N 1
ATOM 3665 C CA . ILE A 1 467 ? -17.155 3.739 21.532 1.00 95.56 467 ILE A CA 1
ATOM 3666 C C . ILE A 1 467 ? -18.498 3.642 22.250 1.00 95.56 467 ILE A C 1
ATOM 3668 O O . ILE A 1 467 ? -18.527 3.485 23.467 1.00 95.56 467 ILE A O 1
ATOM 3672 N N . ALA A 1 468 ? -19.612 3.680 21.518 1.00 95.06 468 ALA A N 1
ATOM 3673 C CA . ALA A 1 468 ? -20.909 3.336 22.099 1.00 95.06 468 ALA A CA 1
ATOM 3674 C C . ALA A 1 468 ? -20.912 1.866 22.544 1.00 95.06 468 ALA A C 1
ATOM 3676 O O . ALA A 1 468 ? -20.579 0.986 21.747 1.00 95.06 468 ALA A O 1
ATOM 3677 N N . VAL A 1 469 ? -21.331 1.583 23.780 1.00 97.44 469 VAL A N 1
ATOM 3678 C CA . VAL A 1 469 ? -21.343 0.213 24.332 1.00 97.44 469 VAL A CA 1
ATOM 3679 C C . VAL A 1 469 ? -22.165 -0.717 23.434 1.00 97.44 469 VAL A C 1
ATOM 3681 O O . VAL A 1 469 ? -21.735 -1.825 23.132 1.00 97.44 469 VAL A O 1
ATOM 3684 N N . SER A 1 470 ? -23.290 -0.232 22.901 1.00 93.56 470 SER A N 1
ATOM 3685 C CA . SER A 1 470 ? -24.126 -0.966 21.943 1.00 93.56 470 SER A CA 1
ATOM 3686 C C . SER A 1 470 ? -23.396 -1.347 20.647 1.00 93.56 470 SER A C 1
ATOM 3688 O O . SER A 1 470 ? -23.603 -2.444 20.127 1.00 93.56 470 SER A O 1
ATOM 3690 N N . LYS A 1 471 ? -22.515 -0.481 20.126 1.00 91.56 471 LYS A N 1
ATOM 3691 C CA . LYS A 1 471 ? -21.692 -0.785 18.944 1.00 91.56 471 LYS A CA 1
ATOM 3692 C C . LYS A 1 471 ? -20.629 -1.831 19.260 1.00 91.56 471 LYS A C 1
ATOM 3694 O O . LYS A 1 471 ? -20.429 -2.728 18.447 1.00 91.56 471 LYS A O 1
ATOM 3699 N N . LEU A 1 472 ? -19.988 -1.740 20.427 1.00 94.69 472 LEU A N 1
ATOM 3700 C CA . LEU A 1 472 ? -19.016 -2.740 20.872 1.00 94.69 472 LEU A CA 1
ATOM 3701 C C . LEU A 1 472 ? -19.680 -4.110 21.058 1.00 94.69 472 LEU A C 1
ATOM 3703 O O . LEU A 1 472 ? -19.176 -5.110 20.559 1.00 94.69 472 LEU A O 1
ATOM 3707 N N . PHE A 1 473 ? -20.843 -4.149 21.713 1.00 95.25 473 PHE A N 1
ATOM 3708 C CA . PHE A 1 473 ? -21.607 -5.382 21.910 1.00 95.25 473 PHE A CA 1
ATOM 3709 C C . PHE A 1 473 ? -22.017 -6.004 20.580 1.00 95.25 473 PHE A C 1
ATOM 3711 O O . PHE A 1 473 ? -21.886 -7.210 20.406 1.00 95.25 473 PHE A O 1
ATOM 3718 N N . LYS A 1 474 ? -22.446 -5.180 19.618 1.00 89.62 474 LYS A N 1
ATOM 3719 C CA . LYS A 1 474 ? -22.762 -5.645 18.267 1.00 89.62 474 LYS A CA 1
ATOM 3720 C C . LYS A 1 474 ? -21.531 -6.190 17.537 1.00 89.62 474 LYS A C 1
ATOM 3722 O O . LYS A 1 474 ? -21.649 -7.210 16.872 1.00 89.62 474 LYS A O 1
ATOM 3727 N N . LEU A 1 475 ? -20.378 -5.524 17.644 1.00 86.44 475 LEU A N 1
ATOM 3728 C CA . LEU A 1 475 ? -19.126 -5.966 17.016 1.00 86.44 475 LEU A CA 1
ATOM 3729 C C . LEU A 1 475 ? -18.679 -7.339 17.535 1.00 86.44 475 LEU A C 1
ATOM 3731 O O . LEU A 1 475 ? -18.154 -8.141 16.771 1.00 86.44 475 LEU A O 1
ATOM 3735 N N . LEU A 1 476 ? -18.876 -7.591 18.829 1.00 90.38 476 LEU A N 1
ATOM 3736 C CA . LEU A 1 476 ? -18.396 -8.792 19.514 1.00 90.38 476 LEU A CA 1
ATOM 3737 C C . LEU A 1 476 ? -19.476 -9.865 19.693 1.00 90.38 476 LEU A C 1
ATOM 3739 O O . LEU A 1 476 ? -19.217 -10.858 20.363 1.00 90.38 476 LEU A O 1
ATOM 3743 N N . SER A 1 477 ? -20.678 -9.660 19.144 1.00 89.88 477 SER A N 1
ATOM 3744 C CA . SER A 1 477 ? -21.839 -10.528 19.385 1.00 89.88 477 SER A CA 1
ATOM 3745 C C . SER A 1 477 ? -22.040 -10.831 20.878 1.00 89.88 477 SER A C 1
ATOM 3747 O O . SER A 1 477 ? -22.169 -11.986 21.271 1.00 89.88 477 SER A O 1
ATOM 3749 N N . MET A 1 478 ? -22.012 -9.795 21.725 1.00 93.88 478 MET A N 1
ATOM 3750 C CA . MET A 1 478 ? -22.193 -9.943 23.175 1.00 93.88 478 MET A CA 1
ATOM 3751 C C . MET A 1 478 ? -23.516 -10.654 23.485 1.00 93.88 478 MET A C 1
ATOM 3753 O O . MET A 1 478 ? -24.558 -10.267 22.948 1.00 93.88 478 MET A O 1
ATOM 3757 N N . ASN A 1 479 ? -23.473 -11.646 24.378 1.00 93.00 479 ASN A N 1
ATOM 3758 C CA . ASN A 1 479 ? -24.645 -12.389 24.824 1.00 93.00 479 ASN A CA 1
ATOM 3759 C C . ASN A 1 479 ? -25.719 -11.436 25.361 1.00 93.00 479 ASN A C 1
ATOM 3761 O O . ASN A 1 479 ? -25.446 -10.462 26.074 1.00 93.00 479 ASN A O 1
ATOM 3765 N N . GLU A 1 480 ? -26.964 -11.719 24.998 1.00 92.94 480 GLU A N 1
ATOM 3766 C CA . GLU A 1 480 ? -28.110 -10.991 25.515 1.00 92.94 480 GLU A CA 1
ATOM 3767 C C . GLU A 1 480 ? -28.343 -11.387 26.976 1.00 92.94 480 GLU A C 1
ATOM 3769 O O . GLU A 1 480 ? -28.431 -12.568 27.300 1.00 92.94 480 GLU A O 1
ATOM 3774 N N . ALA A 1 481 ? -28.413 -10.391 27.852 1.00 94.81 481 ALA A N 1
ATOM 3775 C CA . ALA A 1 481 ? -28.534 -10.557 29.294 1.00 94.81 481 ALA A CA 1
ATOM 3776 C C . ALA A 1 481 ? -29.451 -9.477 29.870 1.00 94.81 481 ALA A C 1
ATOM 3778 O O . ALA A 1 481 ? -29.647 -8.428 29.247 1.00 94.81 481 ALA A O 1
ATOM 3779 N N . GLU A 1 482 ? -30.016 -9.713 31.055 1.00 96.06 482 GLU A N 1
ATOM 3780 C CA . GLU A 1 482 ? -30.820 -8.693 31.741 1.00 96.06 482 GLU A CA 1
ATOM 3781 C C . GLU A 1 482 ? -29.927 -7.567 32.275 1.00 96.06 482 GLU A C 1
ATOM 3783 O O . GLU A 1 482 ? -30.282 -6.383 32.187 1.00 96.06 482 GLU A O 1
ATOM 3788 N N . PHE A 1 483 ? -28.735 -7.936 32.753 1.00 96.75 483 PHE A N 1
ATOM 3789 C CA . PHE A 1 483 ? -27.742 -7.025 33.303 1.00 96.75 483 PHE A CA 1
ATOM 3790 C C . PHE A 1 483 ? -26.351 -7.301 32.738 1.00 96.75 483 PHE A C 1
ATOM 3792 O O . PHE A 1 483 ? -25.990 -8.423 32.391 1.00 96.75 483 PHE A O 1
ATOM 3799 N N . TYR A 1 484 ? -25.543 -6.249 32.692 1.00 98.38 484 TYR A N 1
ATOM 3800 C CA . TYR A 1 484 ? -24.138 -6.325 32.326 1.00 98.38 484 TYR A CA 1
ATOM 3801 C C . TYR A 1 484 ? -23.295 -5.763 33.464 1.00 98.38 484 TYR A C 1
ATOM 3803 O O . TYR A 1 484 ? -23.440 -4.591 33.819 1.00 98.38 484 TYR A O 1
ATOM 3811 N N . THR A 1 485 ? -22.412 -6.584 34.029 1.00 98.56 485 THR A N 1
ATOM 3812 C CA . THR A 1 485 ? -21.503 -6.175 35.107 1.00 98.56 485 THR A CA 1
ATOM 3813 C C . THR A 1 485 ? -20.234 -5.580 34.513 1.00 98.56 485 THR A C 1
ATOM 3815 O O . THR A 1 485 ? -19.435 -6.289 33.900 1.00 98.56 485 THR A O 1
ATOM 3818 N N . PHE A 1 486 ? -20.016 -4.287 34.730 1.00 98.56 486 PHE A N 1
ATOM 3819 C CA . PHE A 1 486 ? -18.789 -3.575 34.384 1.00 98.56 486 PHE A CA 1
ATOM 3820 C C . PHE A 1 486 ? -17.837 -3.617 35.578 1.00 98.56 486 PHE A C 1
ATOM 3822 O O . PHE A 1 486 ? -18.216 -3.210 36.674 1.00 98.56 486 PHE A O 1
ATOM 3829 N N . THR A 1 487 ? -16.609 -4.089 35.373 1.00 98.38 487 THR A N 1
ATOM 3830 C CA . THR A 1 487 ? -15.610 -4.272 36.437 1.00 98.38 487 THR A CA 1
ATOM 3831 C C . THR A 1 487 ? -14.367 -3.437 36.154 1.00 98.38 487 THR A C 1
ATOM 3833 O O . THR A 1 487 ? -13.760 -3.575 35.091 1.00 98.38 487 THR A O 1
ATOM 3836 N N . ALA A 1 488 ? -13.968 -2.598 37.103 1.00 97.56 488 ALA A N 1
ATOM 3837 C CA . ALA A 1 488 ? -12.729 -1.830 37.089 1.00 97.56 488 ALA A CA 1
ATOM 3838 C C . ALA A 1 488 ? -11.513 -2.675 37.496 1.00 97.56 488 ALA A C 1
ATOM 3840 O O . ALA A 1 488 ? -11.625 -3.728 38.127 1.00 97.56 488 ALA A O 1
ATOM 3841 N N . ALA A 1 489 ? -10.322 -2.171 37.182 1.00 95.62 489 ALA A N 1
ATOM 3842 C CA . ALA A 1 489 ? -9.053 -2.781 37.556 1.00 95.62 489 ALA A CA 1
ATOM 3843 C C . ALA A 1 489 ? -8.850 -2.925 39.076 1.00 95.62 489 ALA A C 1
ATOM 3845 O O . ALA A 1 489 ? -8.145 -3.847 39.490 1.00 95.62 489 ALA A O 1
ATOM 3846 N N . ASP A 1 490 ? -9.446 -2.045 39.881 1.00 94.88 490 ASP A N 1
ATOM 3847 C CA . ASP A 1 490 ? -9.389 -2.048 41.350 1.00 94.88 490 ASP A CA 1
ATOM 3848 C C . ASP A 1 490 ? -10.457 -2.946 42.006 1.00 94.88 490 ASP A C 1
ATOM 3850 O O . ASP A 1 490 ? -10.508 -3.058 43.230 1.00 94.88 490 ASP A O 1
ATOM 3854 N N . GLY A 1 491 ? -11.293 -3.610 41.199 1.00 94.81 491 GLY A N 1
ATOM 3855 C CA . GLY A 1 491 ? -12.372 -4.480 41.661 1.00 94.81 491 GLY A CA 1
ATOM 3856 C C . GLY A 1 491 ? -13.711 -3.774 41.877 1.00 94.81 491 GLY A C 1
ATOM 3857 O O . GLY A 1 491 ? -14.685 -4.446 42.217 1.00 94.81 491 GLY A O 1
ATOM 3858 N N . TYR A 1 492 ? -13.809 -2.457 41.654 1.00 96.69 492 TYR A N 1
ATOM 3859 C CA . TYR A 1 492 ? -15.103 -1.780 41.637 1.00 96.69 492 TYR A CA 1
ATOM 3860 C C . TYR A 1 492 ? -15.996 -2.365 40.538 1.00 96.69 492 TYR A C 1
ATOM 3862 O O . TYR A 1 492 ? -15.569 -2.515 39.393 1.00 96.69 492 TYR A O 1
ATOM 3870 N N . THR A 1 493 ? -17.243 -2.686 40.876 1.00 97.50 493 THR A N 1
ATOM 3871 C CA . THR A 1 493 ? -18.205 -3.266 39.934 1.00 97.50 493 THR A CA 1
ATOM 3872 C C . THR A 1 493 ? -19.493 -2.468 39.889 1.00 97.50 493 THR A C 1
ATOM 3874 O O . THR A 1 493 ? -19.925 -1.873 40.883 1.00 97.50 493 THR A O 1
ATOM 3877 N N . LYS A 1 494 ? -20.130 -2.475 38.718 1.00 98.06 494 LYS A N 1
ATOM 3878 C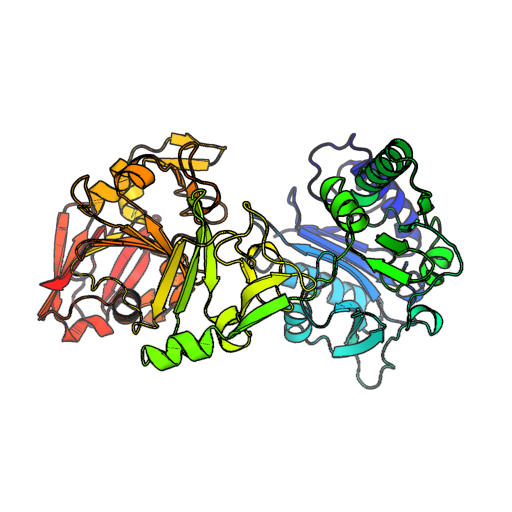 CA . LYS A 1 494 ? -21.466 -1.926 38.545 1.00 98.06 494 LYS A CA 1
ATOM 3879 C C . LYS A 1 494 ? -22.272 -2.707 37.520 1.00 98.06 494 LYS A C 1
ATOM 3881 O O . LYS A 1 494 ? -21.829 -2.877 36.388 1.00 98.06 494 LYS A O 1
ATOM 3886 N N . ASP A 1 495 ? -23.486 -3.079 37.906 1.00 97.75 495 ASP A N 1
ATOM 3887 C CA . ASP A 1 495 ? -24.467 -3.652 36.992 1.00 97.75 495 ASP A CA 1
ATOM 3888 C C . ASP A 1 495 ? -25.245 -2.555 36.269 1.00 97.75 495 ASP A C 1
ATOM 3890 O O . ASP A 1 495 ? -25.745 -1.606 36.885 1.00 97.75 495 ASP A O 1
ATOM 3894 N N . ILE A 1 496 ? -25.346 -2.702 34.951 1.00 97.94 496 ILE A N 1
ATOM 3895 C CA . ILE A 1 496 ? -26.118 -1.834 34.066 1.00 97.94 496 ILE A CA 1
ATOM 3896 C C . ILE A 1 496 ? -27.191 -2.681 33.389 1.00 97.94 496 ILE A C 1
ATOM 3898 O O . ILE A 1 496 ? -26.886 -3.708 32.781 1.00 97.94 496 ILE A O 1
ATOM 3902 N N . ALA A 1 497 ? -28.448 -2.253 33.493 1.00 97.25 497 ALA A N 1
ATOM 3903 C CA . ALA A 1 497 ? -29.564 -2.941 32.861 1.00 97.25 497 ALA A CA 1
ATOM 3904 C C . ALA A 1 497 ? -29.458 -2.868 31.332 1.00 97.25 497 ALA A C 1
ATOM 3906 O O . ALA A 1 497 ? -29.039 -1.850 30.771 1.00 97.25 497 ALA A O 1
ATOM 3907 N N . LYS A 1 498 ? -29.923 -3.911 30.640 1.00 96.69 498 LYS A N 1
ATOM 3908 C CA . LYS A 1 498 ? -29.975 -3.964 29.170 1.00 96.69 498 LYS A CA 1
ATOM 3909 C C . LYS A 1 498 ? -30.604 -2.715 28.538 1.00 96.69 498 LYS A C 1
ATOM 3911 O O . LYS A 1 498 ? -30.110 -2.222 27.525 1.00 96.69 498 LYS A O 1
ATOM 3916 N N . SER A 1 499 ? -31.666 -2.180 29.146 1.00 95.75 499 SER A N 1
ATOM 3917 C CA . SER A 1 499 ? -32.369 -0.975 28.679 1.00 95.75 499 SER A CA 1
ATOM 3918 C C . SER A 1 499 ? -31.505 0.290 28.668 1.00 95.75 499 SER A C 1
ATOM 3920 O O . SER A 1 499 ? -31.813 1.230 27.938 1.00 95.75 499 SER A O 1
ATOM 3922 N N . ASP A 1 500 ? -30.423 0.322 29.448 1.00 97.06 500 ASP A N 1
ATOM 3923 C CA . ASP A 1 500 ? -29.534 1.477 29.576 1.00 97.06 500 ASP A CA 1
ATOM 3924 C C . ASP A 1 500 ? -28.236 1.347 28.766 1.00 97.06 500 ASP A C 1
ATOM 3926 O O . ASP A 1 500 ? -27.501 2.323 28.626 1.00 97.06 500 ASP A O 1
ATOM 3930 N N . ILE A 1 501 ? -27.966 0.190 28.152 1.00 96.81 501 ILE A N 1
ATOM 3931 C CA . ILE A 1 501 ? -26.745 -0.044 27.360 1.00 96.81 501 ILE A CA 1
ATOM 3932 C C . ILE A 1 501 ? -26.614 0.930 26.184 1.00 96.81 501 ILE A C 1
ATOM 3934 O O . ILE A 1 501 ? -25.516 1.395 25.879 1.00 96.81 501 ILE A O 1
ATOM 3938 N N . ALA A 1 502 ? -27.728 1.303 25.552 1.00 93.94 502 ALA A N 1
ATOM 3939 C CA . ALA A 1 502 ? -27.732 2.281 24.464 1.00 93.94 502 ALA A CA 1
ATOM 3940 C C . ALA A 1 502 ? -27.315 3.697 24.908 1.00 93.94 502 ALA A C 1
ATOM 3942 O O . ALA A 1 502 ? -26.981 4.519 24.057 1.00 93.94 502 ALA A O 1
ATOM 3943 N N . LYS A 1 503 ? -27.314 3.975 26.219 1.00 95.44 503 LYS A N 1
ATOM 3944 C CA . LYS A 1 503 ? -26.907 5.259 26.807 1.00 95.44 503 LYS A CA 1
ATOM 3945 C C . LYS A 1 503 ? -25.418 5.302 27.167 1.00 95.44 503 LYS A C 1
ATOM 3947 O O . LYS A 1 503 ? -24.945 6.323 27.658 1.00 95.44 503 LYS A O 1
ATOM 3952 N N . GLY A 1 504 ? -24.705 4.188 26.994 1.00 96.62 504 GLY A N 1
ATOM 3953 C CA . GLY A 1 504 ? -23.325 4.021 27.427 1.00 96.62 504 GLY A CA 1
ATOM 3954 C C . GLY A 1 504 ? -22.297 4.289 26.335 1.00 96.62 504 GLY A C 1
ATOM 3955 O O . GLY A 1 504 ? -22.442 3.833 25.198 1.00 96.62 504 GLY A O 1
ATOM 3956 N N . ILE A 1 505 ? -21.189 4.914 26.721 1.00 97.00 505 ILE A N 1
ATOM 3957 C CA . ILE A 1 505 ? -19.942 4.967 25.954 1.00 97.00 505 ILE A CA 1
ATOM 3958 C C . ILE A 1 505 ? -18.761 4.499 26.805 1.00 97.00 505 ILE A C 1
ATOM 3960 O O . ILE A 1 505 ? -18.762 4.639 28.028 1.00 97.00 505 ILE A O 1
ATOM 3964 N N . ILE A 1 506 ? -17.736 3.988 26.131 1.00 98.25 506 ILE A N 1
ATOM 3965 C CA . ILE A 1 506 ? -16.415 3.689 26.684 1.00 98.25 506 ILE A CA 1
ATOM 3966 C C . ILE A 1 506 ? -15.425 4.630 26.006 1.00 98.25 506 ILE A C 1
ATOM 3968 O O . ILE A 1 506 ? -15.417 4.731 24.777 1.00 98.25 506 ILE A O 1
ATOM 3972 N N . LEU A 1 507 ? -14.603 5.331 26.777 1.00 96.75 507 LEU A N 1
ATOM 3973 C CA . LEU A 1 507 ? -13.610 6.270 26.261 1.00 96.75 507 LEU A CA 1
ATOM 3974 C C . LEU A 1 507 ? -12.279 6.132 27.000 1.00 96.75 507 LEU A C 1
ATOM 3976 O O . LEU A 1 507 ? -12.228 5.599 28.104 1.00 96.75 507 LEU A O 1
ATOM 3980 N N . MET A 1 508 ? -11.216 6.648 26.393 1.00 95.31 508 MET A N 1
ATOM 3981 C CA . MET A 1 508 ? -9.928 6.821 27.058 1.00 95.31 508 MET A CA 1
ATOM 3982 C C . MET A 1 508 ? -9.925 8.167 27.790 1.00 95.31 508 MET A C 1
ATOM 3984 O O . MET A 1 508 ? -10.218 9.192 27.173 1.00 95.31 508 MET A O 1
ATOM 3988 N N . ASN A 1 509 ? -9.621 8.176 29.086 1.00 92.44 509 ASN A N 1
ATOM 3989 C CA . ASN A 1 509 ? -9.498 9.411 29.861 1.00 92.44 509 ASN A CA 1
ATOM 3990 C C . ASN A 1 509 ? -8.095 10.038 29.726 1.00 92.44 509 ASN A C 1
ATOM 3992 O O . ASN A 1 509 ? -7.180 9.445 29.153 1.00 92.44 509 ASN A O 1
ATOM 3996 N N . ASP A 1 510 ? -7.902 11.224 30.311 1.00 88.69 510 ASP A N 1
ATOM 3997 C CA . ASP A 1 510 ? -6.633 11.974 30.243 1.00 88.69 510 ASP A CA 1
ATOM 3998 C C . ASP A 1 510 ? -5.437 11.250 30.891 1.00 88.69 510 ASP A C 1
ATOM 4000 O O . ASP A 1 510 ? -4.287 11.636 30.687 1.00 88.69 510 ASP A O 1
ATOM 4004 N N . LYS A 1 511 ? -5.692 10.200 31.682 1.00 89.69 511 LYS A N 1
ATOM 4005 C CA . LYS A 1 511 ? -4.664 9.351 32.299 1.00 89.69 511 LYS A CA 1
ATOM 4006 C C . LYS A 1 511 ? -4.323 8.117 31.459 1.00 89.69 511 LYS A C 1
ATOM 4008 O O . LYS A 1 511 ? -3.487 7.326 31.882 1.00 89.69 511 LYS A O 1
ATOM 4013 N N . GLY A 1 512 ? -4.954 7.939 30.297 1.00 89.44 512 GLY A N 1
ATOM 4014 C CA . GLY A 1 512 ? -4.787 6.739 29.478 1.00 89.44 512 GLY A CA 1
ATOM 4015 C C . GLY A 1 512 ? -5.498 5.508 30.050 1.00 89.44 512 GLY A C 1
ATOM 4016 O O . GLY A 1 512 ? -5.088 4.383 29.776 1.00 89.44 512 GLY A O 1
ATOM 4017 N N . GLU A 1 513 ? -6.543 5.704 30.858 1.00 95.12 513 GLU A N 1
ATOM 4018 C CA . GLU A 1 513 ? -7.372 4.626 31.399 1.00 95.12 513 GLU A CA 1
ATOM 4019 C C . GLU A 1 513 ? -8.735 4.600 30.702 1.00 95.12 513 GLU A C 1
ATOM 4021 O O . GLU A 1 513 ? -9.314 5.646 30.394 1.00 95.12 513 GLU A O 1
ATOM 4026 N N . LEU A 1 514 ? -9.290 3.403 30.510 1.00 97.31 514 LEU A N 1
ATOM 4027 C CA . LEU A 1 514 ? -10.645 3.251 29.990 1.00 97.31 514 LEU A CA 1
ATOM 4028 C C . LEU A 1 514 ? -11.671 3.666 31.049 1.00 97.31 514 LEU A C 1
ATOM 4030 O O . LEU A 1 514 ? -11.633 3.171 32.173 1.00 97.31 514 LEU A O 1
ATOM 4034 N N . GLU A 1 515 ? -12.618 4.534 30.706 1.00 96.69 515 GLU A N 1
ATOM 4035 C CA . GLU A 1 515 ? -13.760 4.866 31.560 1.00 96.69 515 GLU A CA 1
ATOM 4036 C C . GLU A 1 515 ? -15.089 4.677 30.832 1.00 96.69 515 GLU A C 1
ATOM 4038 O O . GLU A 1 515 ? -15.189 4.877 29.618 1.00 96.69 515 GLU A O 1
ATOM 4043 N N . THR A 1 516 ? -16.128 4.326 31.590 1.00 97.38 516 THR A N 1
ATOM 4044 C CA . THR A 1 516 ? -17.504 4.350 31.092 1.00 97.38 516 THR A CA 1
ATOM 4045 C C . THR A 1 516 ? -18.195 5.663 31.426 1.00 97.38 516 THR A C 1
ATOM 4047 O O . THR A 1 516 ? -18.001 6.248 32.493 1.00 97.38 516 THR A O 1
ATOM 4050 N N . TYR A 1 517 ? -19.072 6.103 30.535 1.00 95.88 517 TYR A N 1
ATOM 4051 C CA . TYR A 1 517 ? -20.030 7.168 30.800 1.00 95.88 517 TYR A CA 1
ATOM 4052 C C . TYR A 1 517 ? -21.404 6.728 30.311 1.00 95.88 517 TYR A C 1
ATOM 4054 O O . TYR A 1 517 ? -21.523 6.204 29.208 1.00 95.88 517 TYR A O 1
ATOM 4062 N N . PHE A 1 518 ? -22.430 6.944 31.132 1.00 95.62 518 PHE A N 1
ATOM 4063 C CA . PHE A 1 518 ? -23.810 6.627 30.793 1.00 95.62 518 PHE A CA 1
ATOM 4064 C C . PHE A 1 518 ? -24.677 7.876 30.920 1.00 95.62 518 PHE A C 1
ATOM 4066 O O . PHE A 1 518 ? -24.813 8.430 32.013 1.00 95.62 518 PHE A O 1
ATOM 4073 N N . ASP A 1 519 ? -25.265 8.309 29.808 1.00 93.38 519 ASP A N 1
ATOM 4074 C CA . ASP A 1 519 ? -26.111 9.500 29.787 1.00 93.38 519 ASP A CA 1
ATOM 4075 C C . ASP A 1 519 ? -27.404 9.282 30.591 1.00 93.38 519 ASP A C 1
ATOM 4077 O O . ASP A 1 519 ? -28.039 8.227 30.528 1.00 93.38 519 ASP A O 1
ATOM 4081 N N . GLY A 1 520 ? -27.772 10.280 31.392 1.00 91.19 520 GLY A N 1
ATOM 4082 C CA . GLY A 1 520 ? -28.938 10.236 32.277 1.00 91.19 520 GLY A CA 1
ATOM 4083 C C . GLY A 1 520 ? -28.855 9.255 33.459 1.00 91.19 520 GLY A C 1
ATOM 4084 O O . GLY A 1 520 ? -29.833 9.141 34.198 1.00 91.19 520 GLY A O 1
ATOM 4085 N N . LEU A 1 521 ? -27.729 8.563 33.673 1.00 92.88 521 LEU A N 1
ATOM 4086 C CA . LEU A 1 521 ? -27.529 7.659 34.813 1.00 92.88 521 LEU A CA 1
ATOM 4087 C C . LEU A 1 521 ? -26.697 8.312 35.942 1.00 92.88 521 LEU A C 1
ATOM 4089 O O . LEU A 1 521 ? -25.912 9.231 35.691 1.00 92.88 521 LEU A O 1
ATOM 4093 N N . PRO A 1 522 ? -26.848 7.868 37.209 1.00 91.50 522 PRO A N 1
ATOM 4094 C CA . PRO A 1 522 ? -26.104 8.440 38.333 1.00 91.50 522 PRO A CA 1
ATOM 4095 C C . PRO A 1 522 ? -24.589 8.277 38.174 1.00 91.50 522 PRO A C 1
ATOM 4097 O O . PRO A 1 522 ? -24.124 7.263 37.676 1.00 91.50 522 PRO A O 1
ATOM 4100 N N . LYS A 1 523 ? -23.783 9.212 38.696 1.00 88.25 523 LYS A N 1
ATOM 4101 C CA . LYS A 1 523 ? -22.308 9.184 38.551 1.00 88.25 523 LYS A CA 1
ATOM 4102 C C . LYS A 1 523 ? -21.631 7.892 39.031 1.00 88.25 523 LYS A C 1
ATOM 4104 O O . LYS A 1 523 ? -20.541 7.584 38.567 1.00 88.25 523 LYS A O 1
ATOM 4109 N N . ASN A 1 524 ? -22.260 7.140 39.935 1.00 89.19 524 ASN A N 1
ATOM 4110 C CA . ASN A 1 524 ? -21.768 5.834 40.380 1.00 89.19 524 ASN A CA 1
ATOM 4111 C C . ASN A 1 524 ? -21.993 4.708 39.348 1.00 89.19 524 ASN A C 1
ATOM 4113 O O . ASN A 1 524 ? -21.814 3.545 39.683 1.00 89.19 524 ASN A O 1
ATOM 4117 N N . THR A 1 525 ? -22.439 5.012 38.126 1.00 91.44 525 THR A N 1
ATOM 4118 C CA . THR A 1 525 ? -22.402 4.079 36.991 1.00 91.44 525 THR A CA 1
ATOM 4119 C C . THR A 1 525 ? -21.137 4.207 36.149 1.00 91.44 525 THR A C 1
ATOM 4121 O O . THR A 1 525 ? -20.850 3.331 35.335 1.00 91.44 525 THR A O 1
ATOM 4124 N N . CYS A 1 526 ? -20.355 5.268 36.368 1.00 93.62 526 CYS A N 1
ATOM 4125 C CA . CYS A 1 526 ? -19.040 5.438 35.769 1.00 93.62 526 CYS A CA 1
ATOM 4126 C C . CYS A 1 526 ? -18.050 4.465 36.419 1.00 93.62 526 CYS A C 1
ATOM 4128 O O . CYS A 1 526 ? -17.794 4.527 37.623 1.00 93.62 526 CYS A O 1
ATOM 4130 N N . VAL A 1 527 ? -17.481 3.583 35.605 1.00 97.19 527 VAL A N 1
ATOM 4131 C CA . VAL A 1 527 ? -16.436 2.632 35.980 1.00 97.19 527 VAL A CA 1
ATOM 4132 C C . VAL A 1 527 ? -15.138 3.133 35.361 1.00 97.19 527 VAL A C 1
ATOM 4134 O O . VAL A 1 527 ? -15.023 3.199 34.138 1.00 97.19 527 VAL A O 1
ATOM 4137 N N . ARG A 1 528 ? -14.182 3.537 36.201 1.00 96.38 528 ARG A N 1
ATOM 4138 C CA . ARG A 1 528 ? -12.856 4.014 35.776 1.00 96.38 528 ARG A CA 1
ATOM 4139 C C . ARG A 1 528 ? -11.861 2.864 35.735 1.00 96.38 528 ARG A C 1
ATOM 4141 O O . ARG A 1 528 ? -11.973 1.930 36.519 1.00 96.38 528 ARG A O 1
ATOM 4148 N N . ASN A 1 529 ? -10.889 2.960 34.836 1.00 96.56 529 ASN A N 1
ATOM 4149 C CA . ASN A 1 529 ? -9.958 1.885 34.504 1.00 96.56 529 ASN A CA 1
ATOM 4150 C C . ASN A 1 529 ? -10.679 0.544 34.257 1.00 96.56 529 ASN A C 1
ATOM 4152 O O . ASN A 1 529 ? -10.433 -0.458 34.931 1.00 96.56 529 ASN A O 1
ATOM 4156 N N . LEU A 1 530 ? -11.646 0.568 33.335 1.00 98.44 530 LEU A N 1
ATOM 4157 C CA . LEU A 1 530 ? -12.520 -0.553 32.999 1.00 98.44 530 LEU A CA 1
ATOM 4158 C C . LEU A 1 530 ? -11.711 -1.768 32.520 1.00 98.44 530 LEU A C 1
ATOM 4160 O O . LEU A 1 530 ? -11.111 -1.744 31.452 1.00 98.44 530 LEU A O 1
ATOM 4164 N N . ALA A 1 531 ? -11.767 -2.859 33.280 1.00 98.00 531 ALA A N 1
ATOM 4165 C CA . ALA A 1 531 ? -11.051 -4.094 32.983 1.00 98.00 531 ALA A CA 1
ATOM 4166 C C . ALA A 1 531 ? -11.902 -5.106 32.205 1.00 98.00 531 ALA A C 1
ATOM 4168 O O . ALA A 1 531 ? -11.389 -5.774 31.307 1.00 98.00 531 ALA A O 1
ATOM 4169 N N . SER A 1 532 ? -13.189 -5.249 32.546 1.00 98.25 532 SER A N 1
ATOM 4170 C CA . SER A 1 532 ? -14.062 -6.228 31.887 1.00 98.25 532 SER A CA 1
ATOM 4171 C C . SER A 1 532 ? -15.552 -5.891 31.946 1.00 98.25 532 SER A C 1
ATOM 4173 O O . SER A 1 532 ? -15.987 -5.083 32.768 1.00 98.25 532 SER A O 1
ATOM 4175 N N . ILE A 1 533 ? -16.325 -6.535 31.069 1.00 98.44 533 ILE A N 1
ATOM 4176 C CA . ILE A 1 533 ? -17.792 -6.509 31.032 1.00 98.44 533 ILE A CA 1
ATOM 4177 C C . ILE A 1 533 ? -18.292 -7.950 30.943 1.00 98.44 533 ILE A C 1
ATOM 4179 O O . ILE A 1 533 ? -17.797 -8.709 30.114 1.00 98.44 533 ILE A O 1
ATOM 4183 N N . ILE A 1 534 ? -19.263 -8.332 31.770 1.00 97.94 534 ILE A N 1
ATOM 4184 C CA . ILE A 1 534 ? -19.825 -9.691 31.802 1.00 97.94 534 ILE A CA 1
ATOM 4185 C C . ILE A 1 534 ? -21.341 -9.618 31.615 1.00 97.94 534 ILE A C 1
ATOM 4187 O O . ILE A 1 534 ? -21.996 -8.837 32.301 1.00 97.94 534 ILE A O 1
ATOM 4191 N N . ALA A 1 535 ? -21.887 -10.431 30.711 1.00 96.69 535 ALA A N 1
ATOM 4192 C CA . ALA A 1 535 ? -23.326 -10.662 30.582 1.00 96.69 535 ALA A CA 1
ATOM 4193 C C . ALA A 1 535 ? -23.817 -11.537 31.749 1.00 96.69 535 ALA A C 1
ATOM 4195 O O . ALA A 1 535 ? -23.181 -12.547 32.067 1.00 96.69 535 ALA A O 1
ATOM 4196 N N . LYS A 1 536 ? -24.907 -11.131 32.407 1.00 91.75 536 LYS A N 1
ATOM 4197 C CA . LYS A 1 536 ? -25.473 -11.794 33.589 1.00 91.75 536 LYS A CA 1
ATOM 4198 C C . LYS A 1 536 ? -26.908 -12.257 33.407 1.00 91.75 536 LYS A C 1
ATOM 4200 O O . LYS A 1 536 ? -27.734 -11.474 32.882 1.00 91.75 536 LYS A O 1
#

pLDDT: mean 90.64, std 9.6, range [36.22, 98.81]

Foldseek 3Di:
DDKDKDDLVCLLVDDQDDPDPDCPDLLNVLQSVVCHVCVVQVKIKMADPDNYFQIWIKGQPVQDLFQKDFHLEIETQDGTADFPRPPVCSSVVRVVVVQVVSVVVVGQWYKAKAFPADDPPGDGPVVCVVVVWDFQEDAPDTITMTIDGPDPPDRGMYGDPQANFQWDQDAFKEKAAESNRSVCSPAVVQVVVVCVVVVGDYYYDYDPGSVPSNVHSHRQRHIWMDHNTHTDDRDRDHPVRVVVVVVPDDDKDFDFDWVQVVQVVVVHGQLQFQWKKWAAPVGDIDIDGSVLRNPWTKGFTQDIPNHGDDPFQPDTWIDTPPDDCSRGRGRTDDMDTHGPDVPPLPAAQKEFEPLLQVVVFDWDDDPNFTWGQQQSLCVLQVDDQPFAKKWWAALVGDIDIDHPVQSRRWTQGCDGAQPRWTHHPSQPPVRTYGRTAWIDTPNTIYGYQVSLCSNQPWDDDPNDIGAQQVSVCVVNNHDDAQWKWWAAPVGQIDIDGPVQSRQKGWDQDPVRAIWMDGPPDDPSVIHTNTGMMGGD

Organism: NCBI:txid474960